Protein AF-0000000086675933 (afdb_homodimer)

Secondary structure (DSSP, 8-state):
-EEEEE-SS-TT-HHHHHHHHHHHHTT-EEEEEEESS--TT-TT---B-EETTEEEEEE---TT-TT-EEEEESB-HHHHHHHHHTTTTSSPPSEEEEEEEES---SGGGGG-HHHHHHHHHHHTT-EEEEEEEE--SS--SS--SHHHHHHHHHHGGGGGGSPTT-EEEEEEE--SSGGG---EEE-BPPSS-SEEEEEEEEETTEEEEEEEE--SPPPTTBHHHHHTTT-EEEEEEE-SEE-TTS----TT---S---/-EEEEE-SS-TT-HHHHHHHHHHHHTT-EEEEEEESS--TT-TT---B-EETTEEEEEE---TT-TT-EEEEESB-HHHHHHHHHTTTTSSPPSEEEEEEEES---SGGGGG-HHHHHHHHHHHTT-EEEEEEEE--SS--SS--SHHHHHHHHHHGGGGGGSPTT-EEEEEEE--SSGGG---EEE-BPPSS-SEEEEEEEEETTEEEEEEEE--SPPPTTBHHHHHTTT-EEEEEEE-SEE-TTS----TT---S---

pLDDT: mean 89.9, std 12.07, range [34.78, 98.88]

Structure (mmCIF, N/CA/C/O backbone):
data_AF-0000000086675933-model_v1
#
loop_
_entity.id
_entity.type
_entity.pdbx_description
1 polymer "5'-nucleotidase"
#
loop_
_atom_site.group_PDB
_atom_site.id
_atom_site.type_symbol
_atom_site.label_atom_id
_atom_site.label_alt_id
_atom_site.label_comp_id
_atom_site.label_asym_id
_atom_site.label_entity_id
_atom_site.label_seq_id
_atom_site.pdbx_PDB_ins_code
_atom_site.Cartn_x
_atom_site.Cartn_y
_atom_site.Cartn_z
_atom_site.occupancy
_atom_site.B_iso_or_equiv
_atom_site.auth_seq_id
_atom_site.auth_comp_id
_atom_site.auth_asym_id
_atom_site.auth_atom_id
_atom_site.pdbx_PDB_model_num
ATOM 1 N N . MET A 1 1 ? -11.445 -25.547 -2.404 1 93.94 1 MET A N 1
ATOM 2 C CA . MET A 1 1 ? -11.625 -24.141 -2.062 1 93.94 1 MET A CA 1
ATOM 3 C C . MET A 1 1 ? -11.914 -23.312 -3.309 1 93.94 1 MET A C 1
ATOM 5 O O . MET A 1 1 ? -11.672 -23.766 -4.43 1 93.94 1 MET A O 1
ATOM 9 N N . HIS A 1 2 ? -12.531 -22.25 -3.123 1 97.19 2 HIS A N 1
ATOM 10 C CA . HIS A 1 2 ? -12.648 -21.266 -4.191 1 97.19 2 HIS A CA 1
ATOM 11 C C . HIS A 1 2 ? -11.461 -20.312 -4.195 1 97.19 2 HIS A C 1
ATOM 13 O O . HIS A 1 2 ? -11.219 -19.609 -3.207 1 97.19 2 HIS A O 1
ATOM 19 N N . VAL A 1 3 ? -10.734 -20.297 -5.281 1 98 3 VAL A N 1
ATOM 20 C CA . VAL A 1 3 ? -9.508 -19.516 -5.383 1 98 3 VAL A CA 1
ATOM 21 C C . VAL A 1 3 ? -9.688 -18.391 -6.395 1 98 3 VAL A C 1
ATOM 23 O O . VAL A 1 3 ? -10.133 -18.609 -7.523 1 98 3 VAL A O 1
ATOM 26 N N . LEU A 1 4 ? -9.461 -17.172 -5.965 1 98.81 4 LEU A N 1
ATOM 27 C CA . LEU A 1 4 ? -9.344 -16.047 -6.891 1 98.81 4 LEU A CA 1
ATOM 28 C C . LEU A 1 4 ? -7.902 -15.867 -7.355 1 98.81 4 LEU A C 1
ATOM 30 O O . LEU A 1 4 ? -6.988 -15.797 -6.535 1 98.81 4 LEU A O 1
ATOM 34 N N . ILE A 1 5 ? -7.719 -15.844 -8.664 1 98.88 5 ILE A N 1
ATOM 35 C CA . ILE A 1 5 ? -6.43 -15.531 -9.266 1 98.88 5 ILE A CA 1
ATOM 36 C C . ILE A 1 5 ? -6.434 -14.094 -9.789 1 98.88 5 ILE A C 1
ATOM 38 O O . ILE A 1 5 ? -7.344 -13.695 -10.523 1 98.88 5 ILE A O 1
ATOM 42 N N . THR A 1 6 ? -5.453 -13.328 -9.367 1 98.88 6 THR A N 1
ATOM 43 C CA . THR A 1 6 ? -5.32 -11.961 -9.844 1 98.88 6 THR A CA 1
ATOM 44 C C . THR A 1 6 ? -3.854 -11.602 -10.07 1 98.88 6 THR A C 1
ATOM 46 O O . THR A 1 6 ? -2.99 -12.484 -10.078 1 98.88 6 THR A O 1
ATOM 49 N N . ASN A 1 7 ? -3.549 -10.383 -10.508 1 98.56 7 ASN A N 1
ATOM 50 C CA . ASN A 1 7 ? -2.201 -9.875 -10.742 1 98.56 7 ASN A CA 1
ATOM 51 C C . ASN A 1 7 ? -2.205 -8.367 -10.977 1 98.56 7 ASN A C 1
ATOM 53 O O . ASN A 1 7 ? -3.25 -7.719 -10.891 1 98.56 7 ASN A O 1
ATOM 57 N N . ASP A 1 8 ? -0.946 -7.844 -11.148 1 97.81 8 ASP A N 1
ATOM 58 C CA . ASP A 1 8 ? -0.907 -6.441 -11.555 1 97.81 8 ASP A CA 1
ATOM 59 C C . ASP A 1 8 ? -0.404 -6.301 -12.984 1 97.81 8 ASP A C 1
ATOM 61 O O . ASP A 1 8 ? -0.373 -5.195 -13.531 1 97.81 8 ASP A O 1
ATOM 65 N N . ASP A 1 9 ? -0.099 -7.445 -13.688 1 96 9 ASP A N 1
ATOM 66 C CA . ASP A 1 9 ? 0.4 -7.406 -15.055 1 96 9 ASP A CA 1
ATOM 67 C C . ASP A 1 9 ? -0.749 -7.309 -16.062 1 96 9 ASP A C 1
ATOM 69 O O . ASP A 1 9 ? -0.533 -6.992 -17.234 1 96 9 ASP A O 1
ATOM 73 N N . GLY A 1 10 ? -1.924 -7.625 -15.602 1 97.62 10 GLY A N 1
ATOM 74 C CA . GLY A 1 10 ? -3.088 -7.535 -16.469 1 97.62 10 GLY A CA 1
ATOM 75 C C . GLY A 1 10 ? -3.656 -8.891 -16.844 1 97.62 10 GLY A C 1
ATOM 76 O O . GLY A 1 10 ? -2.973 -9.906 -16.734 1 97.62 10 GLY A O 1
ATOM 77 N N . ILE A 1 11 ? -4.863 -8.922 -17.359 1 98.25 11 ILE A N 1
ATOM 78 C CA . ILE A 1 11 ? -5.664 -10.117 -17.594 1 98.25 11 ILE A CA 1
ATOM 79 C C . ILE A 1 11 ? -5.004 -10.984 -18.672 1 98.25 11 ILE A C 1
ATOM 81 O O . ILE A 1 11 ? -5.156 -12.203 -18.672 1 98.25 11 ILE A O 1
ATOM 85 N N . ASP A 1 12 ? -4.203 -10.406 -19.516 1 96.44 12 ASP A N 1
ATOM 86 C CA . ASP A 1 12 ? -3.623 -11.148 -20.625 1 96.44 12 ASP A CA 1
ATOM 87 C C . ASP A 1 12 ? -2.234 -11.68 -20.281 1 96.44 12 ASP A C 1
ATOM 89 O O . ASP A 1 12 ? -1.539 -12.227 -21.125 1 96.44 12 ASP A O 1
ATOM 93 N N . SER A 1 13 ? -1.839 -11.516 -19.094 1 95.38 13 SER A N 1
ATOM 94 C CA . SER A 1 13 ? -0.506 -11.938 -18.688 1 95.38 13 SER A CA 1
ATOM 95 C C . SER A 1 13 ? -0.378 -13.453 -18.688 1 95.38 13 SER A C 1
ATOM 97 O O . SER A 1 13 ? -1.19 -14.156 -18.078 1 95.38 13 SER A O 1
ATOM 99 N N . PRO A 1 14 ? 0.673 -13.984 -19.312 1 95.19 14 PRO A N 1
ATOM 100 C CA . PRO A 1 14 ? 0.888 -15.438 -19.281 1 95.19 14 PRO A CA 1
ATOM 101 C C . PRO A 1 14 ? 1.148 -15.977 -17.891 1 95.19 14 PRO A C 1
ATOM 103 O O . PRO A 1 14 ? 0.799 -17.125 -17.578 1 95.19 14 PRO A O 1
ATOM 106 N N . GLY A 1 15 ? 1.781 -15.188 -17.031 1 96.25 15 GLY A N 1
ATOM 107 C CA . GLY A 1 15 ? 2 -15.602 -15.656 1 96.25 15 GLY A CA 1
ATOM 108 C C . GLY A 1 15 ? 0.711 -15.82 -14.883 1 96.25 15 GLY A C 1
ATOM 109 O O . GLY A 1 15 ? 0.619 -16.734 -14.07 1 96.25 15 GLY A O 1
ATOM 110 N N . LEU A 1 16 ? -0.234 -14.969 -15.172 1 97.94 16 LEU A N 1
ATOM 111 C CA . LEU A 1 16 ? -1.551 -15.117 -14.562 1 97.94 16 LEU A CA 1
ATOM 112 C C . LEU A 1 16 ? -2.195 -16.438 -14.969 1 97.94 16 LEU A C 1
ATOM 114 O O . LEU A 1 16 ? -2.725 -17.156 -14.117 1 97.94 16 LEU A O 1
ATOM 118 N N . ALA A 1 17 ? -2.133 -16.719 -16.234 1 97.75 17 ALA A N 1
ATOM 119 C CA . ALA A 1 17 ? -2.705 -17.969 -16.75 1 97.75 17 ALA A CA 1
ATOM 120 C C . ALA A 1 17 ? -2.01 -19.188 -16.141 1 97.75 17 ALA A C 1
ATOM 122 O O . ALA A 1 17 ? -2.666 -20.156 -15.75 1 97.75 17 ALA A O 1
ATOM 123 N N . ALA A 1 18 ? -0.712 -19.109 -16.078 1 97.31 18 ALA A N 1
ATOM 124 C CA . ALA A 1 18 ? 0.055 -20.219 -15.508 1 97.31 18 ALA A CA 1
ATOM 125 C C . ALA A 1 18 ? -0.359 -20.484 -14.062 1 97.31 18 ALA A C 1
ATOM 127 O O . ALA A 1 18 ? -0.52 -21.641 -13.656 1 97.31 18 ALA A O 1
ATOM 128 N N . LEU A 1 19 ? -0.533 -19.453 -13.289 1 98.38 19 LEU A N 1
ATOM 129 C CA . LEU A 1 19 ? -0.927 -19.594 -11.891 1 98.38 19 LEU A CA 1
ATOM 130 C C . LEU A 1 19 ? -2.334 -20.156 -11.773 1 98.38 19 LEU A C 1
ATOM 132 O O . LEU A 1 19 ? -2.6 -21 -10.906 1 98.38 19 LEU A O 1
ATOM 136 N N . ALA A 1 20 ? -3.211 -19.703 -12.617 1 98.75 20 ALA A N 1
ATOM 137 C CA . ALA A 1 20 ? -4.578 -20.219 -12.633 1 98.75 20 ALA A CA 1
ATOM 138 C C . ALA A 1 20 ? -4.605 -21.703 -12.945 1 98.75 20 ALA A C 1
ATOM 140 O O . ALA A 1 20 ? -5.367 -22.453 -12.336 1 98.75 20 ALA A O 1
ATOM 141 N N . ILE A 1 21 ? -3.809 -22.109 -13.883 1 98.38 21 ILE A N 1
ATOM 142 C CA . ILE A 1 21 ? -3.719 -23.516 -14.25 1 98.38 21 ILE A CA 1
ATOM 143 C C . ILE A 1 21 ? -3.258 -24.344 -13.055 1 98.38 21 ILE A C 1
ATOM 145 O O . ILE A 1 21 ? -3.809 -25.422 -12.773 1 98.38 21 ILE A O 1
ATOM 149 N N . VAL A 1 22 ? -2.27 -23.828 -12.32 1 97.81 22 VAL A N 1
ATOM 150 C CA . VAL A 1 22 ? -1.765 -24.516 -11.133 1 97.81 22 VAL A CA 1
ATOM 151 C C . VAL A 1 22 ? -2.906 -24.734 -10.141 1 97.81 22 VAL A C 1
ATOM 153 O O . VAL A 1 22 ? -3.088 -25.844 -9.633 1 97.81 22 VAL A O 1
ATOM 156 N N . ALA A 1 23 ? -3.68 -23.688 -9.867 1 98.06 23 ALA A N 1
ATOM 157 C CA . ALA A 1 23 ? -4.773 -23.766 -8.906 1 98.06 23 ALA A CA 1
ATOM 158 C C . ALA A 1 23 ? -5.852 -24.734 -9.383 1 98.06 23 ALA A C 1
ATOM 160 O O . ALA A 1 23 ? -6.348 -25.562 -8.609 1 98.06 23 ALA A O 1
ATOM 161 N N . ARG A 1 24 ? -6.18 -24.656 -10.648 1 98.19 24 ARG A N 1
ATOM 162 C CA . ARG A 1 24 ? -7.172 -25.547 -11.234 1 98.19 24 ARG A CA 1
ATOM 163 C C . ARG A 1 24 ? -6.723 -27 -11.125 1 98.19 24 ARG A C 1
ATOM 165 O O . ARG A 1 24 ? -7.496 -27.875 -10.703 1 98.19 24 ARG A O 1
ATOM 172 N N . ASP A 1 25 ? -5.516 -27.234 -11.484 1 97.38 25 ASP A N 1
ATOM 173 C CA . ASP A 1 25 ? -4.988 -28.594 -11.508 1 97.38 25 ASP A CA 1
ATOM 174 C C . ASP A 1 25 ? -4.863 -29.172 -10.102 1 97.38 25 ASP A C 1
ATOM 176 O O . ASP A 1 25 ? -4.828 -30.391 -9.922 1 97.38 25 ASP A O 1
ATOM 180 N N . ALA A 1 26 ? -4.738 -28.328 -9.156 1 96.62 26 ALA A N 1
ATOM 181 C CA . ALA A 1 26 ? -4.699 -28.766 -7.762 1 96.62 26 ALA A CA 1
ATOM 182 C C . ALA A 1 26 ? -6.094 -29.109 -7.258 1 96.62 26 ALA A C 1
ATOM 184 O O . ALA A 1 26 ? -6.258 -29.547 -6.113 1 96.62 26 ALA A O 1
ATOM 185 N N . GLY A 1 27 ? -7.133 -28.875 -8.023 1 96.62 27 GLY A N 1
ATOM 186 C CA . GLY A 1 27 ? -8.484 -29.328 -7.703 1 96.62 27 GLY A CA 1
ATOM 187 C C . GLY A 1 27 ? -9.352 -28.219 -7.125 1 96.62 27 GLY A C 1
ATOM 188 O O . GLY A 1 27 ? -10.438 -28.484 -6.613 1 96.62 27 GLY A O 1
ATOM 189 N N . HIS A 1 28 ? -8.93 -26.984 -7.258 1 96.94 28 HIS A N 1
ATOM 190 C CA . HIS A 1 28 ? -9.695 -25.875 -6.703 1 96.94 28 HIS A CA 1
ATOM 191 C C . HIS A 1 28 ? -10.695 -25.328 -7.723 1 96.94 28 HIS A C 1
ATOM 193 O O . HIS A 1 28 ? -10.508 -25.5 -8.93 1 96.94 28 HIS A O 1
ATOM 199 N N . GLU A 1 29 ? -11.797 -24.766 -7.203 1 97.75 29 GLU A N 1
ATOM 200 C CA . GLU A 1 29 ? -12.617 -23.906 -8.039 1 97.75 29 GLU A CA 1
ATOM 201 C C . GLU A 1 29 ? -11.93 -22.562 -8.281 1 97.75 29 GLU A C 1
ATOM 203 O O . GLU A 1 29 ? -11.562 -21.859 -7.328 1 97.75 29 GLU A O 1
ATOM 208 N N . VAL A 1 30 ? -11.805 -22.219 -9.562 1 98.38 30 VAL A N 1
ATOM 209 C CA . VAL A 1 30 ? -10.961 -21.062 -9.859 1 98.38 30 VAL A CA 1
ATOM 210 C C . VAL A 1 30 ? -11.797 -19.969 -10.523 1 98.38 30 VAL A C 1
ATOM 212 O O . VAL A 1 30 ? -12.586 -20.25 -11.43 1 98.38 30 VAL A O 1
ATOM 215 N N . THR A 1 31 ? -11.719 -18.75 -10.047 1 98.69 31 THR A N 1
ATOM 216 C CA . THR A 1 31 ? -12.109 -17.516 -10.719 1 98.69 31 THR A CA 1
ATOM 217 C C . THR A 1 31 ? -10.891 -16.625 -10.969 1 98.69 31 THR A C 1
ATOM 219 O O . THR A 1 31 ? -10.055 -16.438 -10.086 1 98.69 31 THR A O 1
ATOM 222 N N . VAL A 1 32 ? -10.781 -16.203 -12.242 1 98.81 32 VAL A N 1
ATOM 223 C CA . VAL A 1 32 ? -9.727 -15.25 -12.57 1 98.81 32 VAL A CA 1
ATOM 224 C C . VAL A 1 32 ? -10.32 -13.852 -12.719 1 98.81 32 VAL A C 1
ATOM 226 O O . VAL A 1 32 ? -11.367 -13.68 -13.344 1 98.81 32 VAL A O 1
ATOM 229 N N . ALA A 1 33 ? -9.773 -12.875 -12.062 1 98.81 33 ALA A N 1
ATOM 230 C CA . ALA A 1 33 ? -10.109 -11.469 -12.242 1 98.81 33 ALA A CA 1
ATOM 231 C C . ALA A 1 33 ? -8.859 -10.586 -12.156 1 98.81 33 ALA A C 1
ATOM 233 O O . ALA A 1 33 ? -8.148 -10.617 -11.148 1 98.81 33 ALA A O 1
ATOM 234 N N . ALA A 1 34 ? -8.57 -9.859 -13.164 1 98.75 34 ALA A N 1
ATOM 235 C CA . ALA A 1 34 ? -7.348 -9.055 -13.227 1 98.75 34 ALA A CA 1
ATOM 236 C C . ALA A 1 34 ? -7.586 -7.762 -13.992 1 98.75 34 ALA A C 1
ATOM 238 O O . ALA A 1 34 ? -8.586 -7.629 -14.703 1 98.75 34 ALA A O 1
ATOM 239 N N . PRO A 1 35 ? -6.707 -6.828 -13.766 1 98.44 35 PRO A N 1
ATOM 240 C CA . PRO A 1 35 ? -6.867 -5.547 -14.453 1 98.44 35 PRO A CA 1
ATOM 241 C C . PRO A 1 35 ? -6.883 -5.695 -15.977 1 98.44 35 PRO A C 1
ATOM 243 O O . PRO A 1 35 ? -6.211 -6.574 -16.516 1 98.44 35 PRO A O 1
ATOM 246 N N . SER A 1 36 ? -7.539 -4.766 -16.609 1 97.31 36 SER A N 1
ATOM 247 C CA . SER A 1 36 ? -7.625 -4.758 -18.062 1 97.31 36 SER A CA 1
ATOM 248 C C . SER A 1 36 ? -6.32 -4.266 -18.688 1 97.31 36 SER A C 1
ATOM 250 O O . SER A 1 36 ? -6.094 -4.449 -19.891 1 97.31 36 SER A O 1
ATOM 252 N N . ARG A 1 37 ? -5.512 -3.637 -17.828 1 93.69 37 ARG A N 1
ATOM 253 C CA . ARG A 1 37 ? -4.191 -3.156 -18.234 1 93.69 37 ARG A CA 1
ATOM 254 C C . ARG A 1 37 ? -3.166 -3.379 -17.125 1 93.69 37 ARG A C 1
ATOM 256 O O . ARG A 1 37 ? -3.512 -3.824 -16.031 1 93.69 37 ARG A O 1
ATOM 263 N N . GLU A 1 38 ? -1.938 -3.043 -17.484 1 93 38 GLU A N 1
ATOM 264 C CA . GLU A 1 38 ? -0.873 -3.209 -16.5 1 93 38 GLU A CA 1
ATOM 265 C C . GLU A 1 38 ? -0.986 -2.174 -15.383 1 93 38 GLU A C 1
ATOM 267 O O . GLU A 1 38 ? -1.276 -1.004 -15.641 1 93 38 GLU A O 1
ATOM 272 N N . PHE A 1 39 ? -0.786 -2.578 -14.109 1 93.06 39 PHE A N 1
ATOM 273 C CA . PHE A 1 39 ? -0.819 -1.748 -12.914 1 93.06 39 PHE A CA 1
ATOM 274 C C . PHE A 1 39 ? 0.442 -1.946 -12.086 1 93.06 39 PHE A C 1
ATOM 276 O O . PHE A 1 39 ? 0.372 -2.072 -10.859 1 93.06 39 PHE A O 1
ATOM 283 N N . SER A 1 40 ? 1.567 -2.031 -12.734 1 90.19 40 SER A N 1
ATOM 284 C CA . SER A 1 40 ? 2.812 -2.148 -11.984 1 90.19 40 SER A CA 1
ATOM 285 C C . SER A 1 40 ? 2.988 -0.981 -11.016 1 90.19 40 SER A C 1
ATOM 287 O O . SER A 1 40 ? 2.676 0.163 -11.352 1 90.19 40 SER A O 1
ATOM 289 N N . GLY A 1 41 ? 3.488 -1.311 -9.789 1 93 41 GLY A N 1
ATOM 290 C CA . GLY A 1 41 ? 3.732 -0.278 -8.789 1 93 41 GLY A CA 1
ATOM 291 C C . GLY A 1 41 ? 2.461 0.238 -8.141 1 93 41 GLY A C 1
ATOM 292 O O . GLY A 1 41 ? 2.463 1.304 -7.523 1 93 41 GLY A O 1
ATOM 293 N N . ALA A 1 42 ? 1.372 -0.521 -8.227 1 96.44 42 ALA A N 1
ATOM 294 C CA . ALA A 1 42 ? 0.064 -0.045 -7.785 1 96.44 42 ALA A CA 1
ATOM 295 C C . ALA A 1 42 ? -0.087 -0.178 -6.273 1 96.44 42 ALA A C 1
ATOM 297 O O . ALA A 1 42 ? -0.996 0.406 -5.68 1 96.44 42 ALA A O 1
ATOM 298 N N . SER A 1 43 ? 0.819 -0.922 -5.672 1 98 43 SER A N 1
ATOM 299 C CA . SER A 1 43 ? 0.645 -1.202 -4.25 1 98 43 SER A CA 1
ATOM 300 C C . SER A 1 43 ? -0.757 -1.726 -3.957 1 98 43 SER A C 1
ATOM 302 O O . SER A 1 43 ? -1.268 -2.586 -4.676 1 98 43 SER A O 1
ATOM 304 N N . ALA A 1 44 ? -1.321 -1.366 -2.795 1 98.31 44 ALA A N 1
ATOM 305 C CA . ALA A 1 44 ? -2.684 -1.748 -2.432 1 98.31 44 ALA A CA 1
ATOM 306 C C . ALA A 1 44 ? -3.676 -0.647 -2.793 1 98.31 44 ALA A C 1
ATOM 308 O O . ALA A 1 44 ? -4.652 -0.421 -2.07 1 98.31 44 ALA A O 1
ATOM 309 N N . ALA A 1 45 ? -3.451 0.042 -3.883 1 97.75 45 ALA A N 1
ATOM 310 C CA . ALA A 1 45 ? -4.301 1.155 -4.301 1 97.75 45 ALA A CA 1
ATOM 311 C C . ALA A 1 45 ? -5.707 0.672 -4.652 1 97.75 45 ALA A C 1
ATOM 313 O O . ALA A 1 45 ? -5.871 -0.382 -5.27 1 97.75 45 ALA A O 1
ATOM 314 N N . LEU A 1 46 ? -6.688 1.427 -4.195 1 95.19 46 LEU A N 1
ATOM 315 C CA . LEU A 1 46 ? -8.07 1.203 -4.586 1 95.19 46 LEU A CA 1
ATOM 316 C C . LEU A 1 46 ? -8.508 2.211 -5.645 1 95.19 46 LEU A C 1
ATOM 318 O O . LEU A 1 46 ? -9.156 3.211 -5.324 1 95.19 46 LEU A O 1
ATOM 322 N N . THR A 1 47 ? -8.141 1.898 -6.879 1 92.19 47 THR A N 1
ATOM 323 C CA . THR A 1 47 ? -8.469 2.779 -7.992 1 92.19 47 THR A CA 1
ATOM 324 C C . THR A 1 47 ? -9.211 2.014 -9.086 1 92.19 47 THR A C 1
ATOM 326 O O . THR A 1 47 ? -9.031 0.803 -9.234 1 92.19 47 THR A O 1
ATOM 329 N N . ALA A 1 48 ? -10.102 2.703 -9.672 1 91.19 48 ALA A N 1
ATOM 330 C CA . ALA A 1 48 ? -10.852 2.158 -10.805 1 91.19 48 ALA A CA 1
ATOM 331 C C . ALA A 1 48 ? -11.055 3.217 -11.883 1 91.19 48 ALA A C 1
ATOM 333 O O . ALA A 1 48 ? -11.062 4.414 -11.594 1 91.19 48 ALA A O 1
ATOM 334 N N . VAL A 1 49 ? -10.945 2.756 -13.062 1 82.38 49 VAL A N 1
ATOM 335 C CA . VAL A 1 49 ? -11.43 3.6 -14.156 1 82.38 49 VAL A CA 1
ATOM 336 C C . VAL A 1 49 ? -12.953 3.518 -14.234 1 82.38 49 VAL A C 1
ATOM 338 O O . VAL A 1 49 ? -13.508 2.465 -14.555 1 82.38 49 VAL A O 1
ATOM 341 N N . GLU A 1 50 ? -13.492 4.602 -13.914 1 81.44 50 GLU A N 1
ATOM 342 C CA . GLU A 1 50 ? -14.945 4.59 -13.836 1 81.44 50 GLU A CA 1
ATOM 343 C C . GLU A 1 50 ? -15.562 5.484 -14.906 1 81.44 50 GLU A C 1
ATOM 345 O O . GLU A 1 50 ? -14.953 6.469 -15.328 1 81.44 50 GLU A O 1
ATOM 350 N N . SER A 1 51 ? -16.531 5.008 -15.469 1 80.12 51 SER A N 1
ATOM 351 C CA . SER A 1 51 ? -17.453 5.812 -16.25 1 80.12 51 SER A CA 1
ATOM 352 C C . SER A 1 51 ? -18.828 5.898 -15.578 1 80.12 51 SER A C 1
ATOM 354 O O . SER A 1 51 ? -19.547 4.902 -15.484 1 80.12 51 SER A O 1
ATOM 356 N N . ASP A 1 52 ? -19.219 7.098 -15.086 1 82.5 52 ASP A N 1
ATOM 357 C CA . ASP A 1 52 ? -20.469 7.328 -14.352 1 82.5 52 ASP A CA 1
ATOM 358 C C . ASP A 1 52 ? -20.547 6.422 -13.125 1 82.5 52 ASP A C 1
ATOM 360 O O . ASP A 1 52 ? -21.578 5.785 -12.891 1 82.5 52 ASP A O 1
ATOM 364 N N . GLY A 1 53 ? -19.438 6.25 -12.539 1 82.56 53 GLY A N 1
ATOM 365 C CA . GLY A 1 53 ? -19.391 5.477 -11.312 1 82.56 53 GLY A CA 1
ATOM 366 C C . GLY A 1 53 ? -19.391 3.979 -11.547 1 82.56 53 GLY A C 1
ATOM 367 O O . GLY A 1 53 ? -19.422 3.193 -10.602 1 82.56 53 GLY A O 1
ATOM 368 N N . ARG A 1 54 ? -19.375 3.607 -12.82 1 89.44 54 ARG A N 1
ATOM 369 C CA . ARG A 1 54 ? -19.422 2.195 -13.188 1 89.44 54 ARG A CA 1
ATOM 370 C C . ARG A 1 54 ? -18.031 1.689 -13.57 1 89.44 54 ARG A C 1
ATOM 372 O O . ARG A 1 54 ? -17.297 2.367 -14.281 1 89.44 54 ARG A O 1
ATOM 379 N N . ILE A 1 55 ? -17.688 0.587 -12.961 1 93.31 55 ILE A N 1
ATOM 380 C CA . ILE A 1 55 ? -16.422 -0.083 -13.273 1 93.31 55 ILE A CA 1
ATOM 381 C C . ILE A 1 55 ? -16.656 -1.127 -14.367 1 93.31 55 ILE A C 1
ATOM 383 O O . ILE A 1 55 ? -17.5 -2.016 -14.219 1 93.31 55 ILE A O 1
ATOM 387 N N . LEU A 1 56 ? -15.945 -1.04 -15.422 1 95.25 56 LEU A N 1
ATOM 388 C CA . LEU A 1 56 ? -16.094 -1.983 -16.516 1 95.25 56 LEU A CA 1
ATOM 389 C C . LEU A 1 56 ? -15.578 -3.365 -16.125 1 95.25 56 LEU A C 1
ATOM 391 O O . LEU A 1 56 ? -14.477 -3.498 -15.602 1 95.25 56 LEU A O 1
ATOM 395 N N . VAL A 1 57 ? -16.375 -4.355 -16.281 1 95.94 57 VAL A N 1
ATOM 396 C CA . VAL A 1 57 ? -16.062 -5.762 -16.031 1 95.94 57 VAL A CA 1
ATOM 397 C C . VAL A 1 57 ? -16.469 -6.602 -17.25 1 95.94 57 VAL A C 1
ATOM 399 O O . VAL A 1 57 ? -17.656 -6.664 -17.594 1 95.94 57 VAL A O 1
ATOM 402 N N . GLU A 1 58 ? -15.516 -7.273 -17.875 1 96 58 GLU A N 1
ATOM 403 C CA . GLU A 1 58 ? -15.805 -8.031 -19.078 1 96 58 GLU A CA 1
ATOM 404 C C . GLU A 1 58 ? -15.305 -9.469 -18.969 1 96 58 GLU A C 1
ATOM 406 O O . GLU A 1 58 ? -14.219 -9.719 -18.438 1 96 58 GLU A O 1
ATOM 411 N N . PRO A 1 59 ? -16.141 -10.383 -19.453 1 95.62 59 PRO A N 1
ATOM 412 C CA . PRO A 1 59 ? -15.648 -11.758 -19.469 1 95.62 59 PRO A CA 1
ATOM 413 C C . PRO A 1 59 ? -14.5 -11.969 -20.453 1 95.62 59 PRO A C 1
ATOM 415 O O . PRO A 1 59 ? -14.453 -11.305 -21.5 1 95.62 59 PRO A O 1
ATOM 418 N N . ARG A 1 60 ? -13.633 -12.828 -20.047 1 95.94 60 ARG A N 1
ATOM 419 C CA . ARG A 1 60 ? -12.492 -13.195 -20.891 1 95.94 60 ARG A CA 1
ATOM 420 C C . ARG A 1 60 ? -12.289 -14.703 -20.922 1 95.94 60 ARG A C 1
ATOM 422 O O . ARG A 1 60 ? -12.594 -15.398 -19.938 1 95.94 60 ARG A O 1
ATOM 429 N N . THR A 1 61 ? -11.852 -15.203 -22.047 1 96.38 61 THR A N 1
ATOM 430 C CA . THR A 1 61 ? -11.359 -16.578 -22.141 1 96.38 61 THR A CA 1
ATOM 431 C C . THR A 1 61 ? -9.836 -16.594 -22.141 1 96.38 61 THR A C 1
ATOM 433 O O . THR A 1 61 ? -9.203 -15.922 -22.953 1 96.38 61 THR A O 1
ATOM 436 N N . LEU A 1 62 ? -9.305 -17.344 -21.234 1 96.75 62 LEU A N 1
ATOM 437 C CA . LEU A 1 62 ? -7.848 -17.375 -21.109 1 96.75 62 LEU A CA 1
ATOM 438 C C . LEU A 1 62 ? -7.281 -18.672 -21.688 1 96.75 62 LEU A C 1
ATOM 440 O O . LEU A 1 62 ? -7.887 -19.734 -21.547 1 96.75 62 LEU A O 1
ATOM 444 N N . PRO A 1 63 ? -6.094 -18.578 -22.25 1 92.25 63 PRO A N 1
ATOM 445 C CA . PRO A 1 63 ? -5.445 -19.766 -22.797 1 92.25 63 PRO A CA 1
ATOM 446 C C . PRO A 1 63 ? -5.199 -20.844 -21.75 1 92.25 63 PRO A C 1
ATOM 448 O O . PRO A 1 63 ? -4.68 -20.547 -20.672 1 92.25 63 PRO A O 1
ATOM 451 N N . GLY A 1 64 ? -5.582 -22.062 -22.125 1 94.25 64 GLY A N 1
ATOM 452 C CA . GLY A 1 64 ? -5.312 -23.188 -21.25 1 94.25 64 GLY A CA 1
ATOM 453 C C . GLY A 1 64 ? -6.316 -23.328 -20.125 1 94.25 64 GLY A C 1
ATOM 454 O O . GLY A 1 64 ? -6.188 -24.203 -19.266 1 94.25 64 GLY A O 1
ATOM 455 N N . LEU A 1 65 ? -7.309 -22.422 -20.172 1 96.75 65 LEU A N 1
ATOM 456 C CA . LEU A 1 65 ? -8.258 -22.391 -19.062 1 96.75 65 LEU A CA 1
ATOM 457 C C . LEU A 1 65 ? -9.695 -22.406 -19.578 1 96.75 65 LEU A C 1
ATOM 459 O O . LEU A 1 65 ? -10.5 -21.547 -19.219 1 96.75 65 LEU A O 1
ATOM 463 N N . PRO A 1 66 ? -9.906 -23.422 -20.375 1 91.94 66 PRO A N 1
ATOM 464 C CA . PRO A 1 66 ? -11.297 -23.516 -20.828 1 91.94 66 PRO A CA 1
ATOM 465 C C . PRO A 1 66 ? -12.281 -23.719 -19.688 1 91.94 66 PRO A C 1
ATOM 467 O O . PRO A 1 66 ? -12.016 -24.5 -18.766 1 91.94 66 PRO A O 1
ATOM 470 N N . GLY A 1 67 ? -13.375 -23.016 -19.625 1 93.62 67 GLY A N 1
ATOM 471 C CA . GLY A 1 67 ? -14.438 -23.203 -18.641 1 93.62 67 GLY A CA 1
ATOM 472 C C . GLY A 1 67 ? -14.211 -22.438 -17.359 1 93.62 67 GLY A C 1
ATOM 473 O O . GLY A 1 67 ? -15.086 -22.422 -16.484 1 93.62 67 GLY A O 1
ATOM 474 N N . VAL A 1 68 ? -12.992 -21.922 -17.219 1 97.12 68 VAL A N 1
ATOM 475 C CA . VAL A 1 68 ? -12.711 -21.141 -16.016 1 97.12 68 VAL A CA 1
ATOM 476 C C . VAL A 1 68 ? -13.281 -19.734 -16.172 1 97.12 68 VAL A C 1
ATOM 478 O O . VAL A 1 68 ? -13.109 -19.094 -17.203 1 97.12 68 VAL A O 1
ATOM 481 N N . THR A 1 69 ? -14.031 -19.312 -15.156 1 97.62 69 THR A N 1
ATOM 482 C CA . THR A 1 69 ? -14.562 -17.953 -15.156 1 97.62 69 THR A CA 1
ATOM 483 C C . THR A 1 69 ? -13.43 -16.922 -15.047 1 97.62 69 THR A C 1
ATOM 485 O O . THR A 1 69 ? -12.594 -17 -14.148 1 97.62 69 THR A O 1
ATOM 488 N N . ALA A 1 70 ? -13.367 -16.016 -16.031 1 98.25 70 ALA A N 1
ATOM 489 C CA . ALA A 1 70 ? -12.328 -14.992 -16.031 1 98.25 70 ALA A CA 1
ATOM 490 C C . ALA A 1 70 ? -12.906 -13.625 -16.359 1 98.25 70 ALA A C 1
ATOM 492 O O . ALA A 1 70 ? -13.742 -13.5 -17.266 1 98.25 70 ALA A O 1
ATOM 493 N N . TRP A 1 71 ? -12.469 -12.609 -15.578 1 97.94 71 TRP A N 1
ATOM 494 C CA . TRP A 1 71 ? -12.953 -11.242 -15.742 1 97.94 71 TRP A CA 1
ATOM 495 C C . TRP A 1 71 ? -11.797 -10.281 -15.992 1 97.94 71 TRP A C 1
ATOM 497 O O . TRP A 1 71 ? -10.797 -10.305 -15.273 1 97.94 71 TRP A O 1
ATOM 507 N N . SER A 1 72 ? -11.938 -9.492 -17.062 1 98.06 72 SER A N 1
ATOM 508 C CA . SER A 1 72 ? -11.156 -8.273 -17.219 1 98.06 72 SER A CA 1
ATOM 509 C C . SER A 1 72 ? -11.836 -7.094 -16.516 1 98.06 72 SER A C 1
ATOM 511 O O . SER A 1 72 ? -12.992 -6.781 -16.797 1 98.06 72 SER A O 1
ATOM 513 N N . VAL A 1 73 ? -11.164 -6.508 -15.602 1 97.62 73 VAL A N 1
ATOM 514 C CA . VAL A 1 73 ? -11.766 -5.461 -14.789 1 97.62 73 VAL A CA 1
ATOM 515 C C . VAL A 1 73 ? -10.961 -4.172 -14.922 1 97.62 73 VAL A C 1
ATOM 517 O O . VAL A 1 73 ? -9.727 -4.191 -14.812 1 97.62 73 VAL A O 1
ATOM 520 N N . ALA A 1 74 ? -11.586 -3.027 -15.141 1 97.12 74 ALA A N 1
ATOM 521 C CA . ALA A 1 74 ? -10.914 -1.738 -15.266 1 97.12 74 ALA A CA 1
ATOM 522 C C . ALA A 1 74 ? -10.641 -1.12 -13.898 1 97.12 74 ALA A C 1
ATOM 524 O O . ALA A 1 74 ? -11.125 -0.026 -13.602 1 97.12 74 ALA A O 1
ATOM 525 N N . ALA A 1 75 ? -9.82 -1.806 -13.141 1 97 75 ALA A N 1
ATOM 526 C CA . ALA A 1 75 ? -9.492 -1.385 -11.781 1 97 75 ALA A CA 1
ATOM 527 C C . ALA A 1 75 ? -8.133 -1.94 -11.344 1 97 75 ALA A C 1
ATOM 529 O O . ALA A 1 75 ? -7.57 -2.807 -12.016 1 97 75 ALA A O 1
ATOM 530 N N . SER A 1 76 ? -7.594 -1.358 -10.297 1 97.62 76 SER A N 1
ATOM 531 C CA . SER A 1 76 ? -6.359 -1.87 -9.711 1 97.62 76 SER A CA 1
ATOM 532 C C . SER A 1 76 ? -6.562 -3.266 -9.133 1 97.62 76 SER A C 1
ATOM 534 O O . SER A 1 76 ? -7.688 -3.658 -8.82 1 97.62 76 SER A O 1
ATOM 536 N N . PRO A 1 77 ? -5.469 -4.043 -9.008 1 98.38 77 PRO A N 1
ATOM 537 C CA . PRO A 1 77 ? -5.617 -5.41 -8.508 1 98.38 77 PRO A CA 1
ATOM 538 C C . PRO A 1 77 ? -6.211 -5.461 -7.098 1 98.38 77 PRO A C 1
ATOM 540 O O . PRO A 1 77 ? -7.059 -6.309 -6.812 1 98.38 77 PRO A O 1
ATOM 543 N N . ALA A 1 78 ? -5.789 -4.582 -6.227 1 98.12 78 ALA A N 1
ATOM 544 C CA . ALA A 1 78 ? -6.348 -4.559 -4.879 1 98.12 78 ALA A CA 1
ATOM 545 C C . ALA A 1 78 ? -7.848 -4.273 -4.91 1 98.12 78 ALA A C 1
ATOM 547 O O . ALA A 1 78 ? -8.609 -4.859 -4.145 1 98.12 78 ALA A O 1
ATOM 548 N N . PHE A 1 79 ? -8.25 -3.371 -5.75 1 97.12 79 PHE A N 1
ATOM 549 C CA . PHE A 1 79 ? -9.672 -3.068 -5.871 1 97.12 79 PHE A CA 1
ATOM 550 C C . PHE A 1 79 ? -10.445 -4.277 -6.379 1 97.12 79 PHE A C 1
ATOM 552 O O . PHE A 1 79 ? -11.547 -4.562 -5.906 1 97.12 79 PHE A O 1
ATOM 559 N N . ILE A 1 80 ? -9.922 -4.973 -7.309 1 98.06 80 ILE A N 1
ATOM 560 C CA . ILE A 1 80 ? -10.539 -6.18 -7.844 1 98.06 80 ILE A CA 1
ATOM 561 C C . ILE A 1 80 ? -10.719 -7.207 -6.727 1 98.06 80 ILE A C 1
ATOM 563 O O . ILE A 1 80 ? -11.773 -7.848 -6.629 1 98.06 80 ILE A O 1
ATOM 567 N N . VAL A 1 81 ? -9.688 -7.359 -5.906 1 98 81 VAL A N 1
ATOM 568 C CA . VAL A 1 81 ? -9.789 -8.273 -4.77 1 98 81 VAL A CA 1
ATOM 569 C C . VAL A 1 81 ? -10.93 -7.84 -3.855 1 98 81 VAL A C 1
ATOM 571 O O . VAL A 1 81 ? -11.742 -8.672 -3.43 1 98 81 VAL A O 1
ATOM 574 N N . LEU A 1 82 ? -11.016 -6.555 -3.588 1 95.25 82 LEU A N 1
ATOM 575 C CA . LEU A 1 82 ? -12.086 -6.051 -2.738 1 95.25 82 LEU A CA 1
ATOM 576 C C . LEU A 1 82 ? -13.453 -6.383 -3.332 1 95.25 82 LEU A C 1
ATOM 578 O O . LEU A 1 82 ? -14.352 -6.832 -2.619 1 95.25 82 LEU A O 1
ATOM 582 N N . VAL A 1 83 ? -13.602 -6.125 -4.594 1 95.5 83 VAL A N 1
ATOM 583 C CA . VAL A 1 83 ? -14.844 -6.438 -5.289 1 95.5 83 VAL A CA 1
ATOM 584 C C . VAL A 1 83 ? -15.172 -7.918 -5.121 1 95.5 83 VAL A C 1
ATOM 586 O O . VAL A 1 83 ? -16.312 -8.281 -4.812 1 95.5 83 VAL A O 1
ATOM 589 N N . ALA A 1 84 ? -14.203 -8.773 -5.305 1 96.69 84 ALA A N 1
ATOM 590 C CA . ALA A 1 84 ? -14.414 -10.211 -5.199 1 96.69 84 ALA A CA 1
ATOM 591 C C . ALA A 1 84 ? -14.82 -10.609 -3.783 1 96.69 84 ALA A C 1
ATOM 593 O O . ALA A 1 84 ? -15.711 -11.438 -3.598 1 96.69 84 ALA A O 1
ATOM 594 N N . LEU A 1 85 ? -14.195 -10.008 -2.814 1 94.56 85 LEU A N 1
ATOM 595 C CA . LEU A 1 85 ? -14.477 -10.328 -1.419 1 94.56 85 LEU A CA 1
ATOM 596 C C . LEU A 1 85 ? -15.906 -9.938 -1.053 1 94.56 85 LEU A C 1
ATOM 598 O O . LEU A 1 85 ? -16.516 -10.547 -0.168 1 94.56 85 LEU A O 1
ATOM 602 N N . THR A 1 86 ? -16.406 -8.953 -1.739 1 92.31 86 THR A N 1
ATOM 603 C CA . THR A 1 86 ? -17.734 -8.453 -1.403 1 92.31 86 THR A CA 1
ATOM 604 C C . THR A 1 86 ? -18.797 -9.094 -2.297 1 92.31 86 THR A C 1
ATOM 606 O O . THR A 1 86 ? -19.953 -8.656 -2.316 1 92.31 86 THR A O 1
ATOM 609 N N . GLY A 1 87 ? -18.406 -10.016 -3.119 1 92.56 87 GLY A N 1
ATOM 610 C CA . GLY A 1 87 ? -19.359 -10.797 -3.893 1 92.56 87 GLY A CA 1
ATOM 611 C C . GLY A 1 87 ? -19.625 -10.211 -5.266 1 92.56 87 GLY A C 1
ATOM 612 O O . GLY A 1 87 ? -20.594 -10.609 -5.934 1 92.56 87 GLY A O 1
ATOM 613 N N . GLY A 1 88 ? -18.844 -9.273 -5.641 1 93.12 88 GLY A N 1
ATOM 614 C CA . GLY A 1 88 ? -19.078 -8.594 -6.906 1 93.12 88 GLY A CA 1
ATOM 615 C C . GLY A 1 88 ? -18.703 -9.438 -8.109 1 93.12 88 GLY A C 1
ATOM 616 O O . GLY A 1 88 ? -19.109 -9.133 -9.234 1 93.12 88 GLY A O 1
ATOM 617 N N . LEU A 1 89 ? -17.906 -10.469 -7.898 1 94.62 89 LEU A N 1
ATOM 618 C CA . LEU A 1 89 ? -17.469 -11.336 -8.992 1 94.62 89 LEU A CA 1
ATOM 619 C C . LEU A 1 89 ? -17.906 -12.773 -8.758 1 94.62 89 LEU A C 1
ATOM 621 O O . LEU A 1 89 ? -17.234 -13.711 -9.203 1 94.62 89 LEU A O 1
ATOM 625 N N . GLY A 1 90 ? -18.984 -12.961 -8.023 1 91.75 90 GLY A N 1
ATOM 626 C CA . GLY A 1 90 ? -19.453 -14.281 -7.609 1 91.75 90 GLY A CA 1
ATOM 627 C C . GLY A 1 90 ? -19.203 -14.555 -6.137 1 91.75 90 GLY A C 1
ATOM 628 O O . GLY A 1 90 ? -19.125 -13.625 -5.328 1 91.75 90 GLY A O 1
ATOM 629 N N . SER A 1 91 ? -19.188 -15.82 -5.828 1 94.06 91 SER A N 1
ATOM 630 C CA . SER A 1 91 ? -18.938 -16.203 -4.438 1 94.06 91 SER A CA 1
ATOM 631 C C . SER A 1 91 ? -17.578 -15.719 -3.967 1 94.06 91 SER A C 1
ATOM 633 O O . SER A 1 91 ? -16.578 -15.828 -4.699 1 94.06 91 SER A O 1
ATOM 635 N N . PRO A 1 92 ? -17.547 -15.164 -2.764 1 95.62 92 PRO A N 1
ATOM 636 C CA . PRO A 1 92 ? -16.25 -14.719 -2.246 1 95.62 92 PRO A CA 1
ATOM 637 C C . PRO A 1 92 ? -15.211 -15.836 -2.193 1 95.62 92 PRO A C 1
ATOM 639 O O . PRO A 1 92 ? -15.555 -16.984 -1.897 1 95.62 92 PRO A O 1
ATOM 642 N N . PRO A 1 93 ? -14 -15.547 -2.465 1 97 93 PRO A N 1
ATOM 643 C CA . PRO A 1 93 ? -12.945 -16.562 -2.453 1 97 93 PRO A CA 1
ATOM 644 C C . PRO A 1 93 ? -12.508 -16.938 -1.04 1 97 93 PRO A C 1
ATOM 646 O O . PRO A 1 93 ? -12.68 -16.156 -0.105 1 97 93 PRO A O 1
ATOM 649 N N . ASP A 1 94 ? -11.922 -18.172 -0.949 1 94.5 94 ASP A N 1
ATOM 650 C CA . ASP A 1 94 ? -11.273 -18.656 0.266 1 94.5 94 ASP A CA 1
ATOM 651 C C . ASP A 1 94 ? -9.781 -18.328 0.26 1 94.5 94 ASP A C 1
ATOM 653 O O . ASP A 1 94 ? -9.164 -18.219 1.319 1 94.5 94 ASP A O 1
ATOM 657 N N . LEU A 1 95 ? -9.305 -18.266 -0.907 1 96.62 95 LEU A N 1
ATOM 658 C CA . LEU A 1 95 ? -7.879 -18.078 -1.16 1 96.62 95 LEU A CA 1
ATOM 659 C C . LEU A 1 95 ? -7.648 -17.141 -2.336 1 96.62 95 LEU A C 1
ATOM 661 O O . LEU A 1 95 ? -8.344 -17.219 -3.352 1 96.62 95 LEU A O 1
ATOM 665 N N . VAL A 1 96 ? -6.781 -16.219 -2.139 1 98.38 96 VAL A N 1
ATOM 666 C CA . VAL A 1 96 ? -6.402 -15.328 -3.23 1 98.38 96 VAL A CA 1
ATOM 667 C C . VAL A 1 96 ? -4.938 -15.547 -3.596 1 98.38 96 VAL A C 1
ATOM 669 O O . VAL A 1 96 ? -4.062 -15.516 -2.727 1 98.38 96 VAL A O 1
ATOM 672 N N . LEU A 1 97 ? -4.66 -15.852 -4.824 1 98.81 97 LEU A N 1
ATOM 673 C CA . LEU A 1 97 ? -3.312 -15.953 -5.375 1 98.81 97 LEU A CA 1
ATOM 674 C C . LEU A 1 97 ? -3.049 -14.828 -6.371 1 98.81 97 LEU A C 1
ATOM 676 O O . LEU A 1 97 ? -3.785 -14.672 -7.352 1 98.81 97 LEU A O 1
ATOM 680 N N . SER A 1 98 ? -2.057 -14.047 -6.121 1 98.88 98 SER A N 1
ATOM 681 C CA . SER A 1 98 ? -1.683 -12.938 -6.988 1 98.88 98 SER A CA 1
ATOM 682 C C . SER A 1 98 ? -0.389 -13.234 -7.738 1 98.88 98 SER A C 1
ATOM 684 O O . SER A 1 98 ? 0.634 -13.547 -7.125 1 98.88 98 SER A O 1
ATOM 686 N N . GLY A 1 99 ? -0.334 -13.148 -9.008 1 98.12 99 GLY A N 1
ATOM 687 C CA . GLY A 1 99 ? 0.838 -13.43 -9.82 1 98.12 99 GLY A CA 1
ATOM 688 C C . GLY A 1 99 ? 0.549 -14.359 -10.984 1 98.12 99 GLY A C 1
ATOM 689 O O . GLY A 1 99 ? -0.58 -14.414 -11.477 1 98.12 99 GLY A O 1
ATOM 690 N N . ILE A 1 100 ? 1.471 -14.945 -11.594 1 97.62 100 ILE A N 1
ATOM 691 C CA . ILE A 1 100 ? 2.9 -14.828 -11.328 1 97.62 100 ILE A CA 1
ATOM 692 C C . ILE A 1 100 ? 3.439 -13.547 -11.961 1 97.62 100 ILE A C 1
ATOM 694 O O . ILE A 1 100 ? 3.352 -13.367 -13.18 1 97.62 100 ILE A O 1
ATOM 698 N N . ASN A 1 101 ? 3.977 -12.727 -11.188 1 96.38 101 ASN A N 1
ATOM 699 C CA . ASN A 1 101 ? 4.465 -11.414 -11.609 1 96.38 101 ASN A CA 1
ATOM 700 C C . ASN A 1 101 ? 5.82 -11.523 -12.305 1 96.38 101 ASN A C 1
ATOM 702 O O . ASN A 1 101 ? 6.703 -12.25 -11.844 1 96.38 101 ASN A O 1
ATOM 706 N N . ILE A 1 102 ? 5.895 -10.75 -13.43 1 92.12 102 ILE A N 1
ATOM 707 C CA . ILE A 1 102 ? 7.215 -10.586 -14.023 1 92.12 102 ILE A CA 1
ATOM 708 C C . ILE A 1 102 ? 8.023 -9.57 -13.227 1 92.12 102 ILE A C 1
ATOM 710 O O . ILE A 1 102 ? 7.613 -8.422 -13.078 1 92.12 102 ILE A O 1
ATOM 714 N N . GLY A 1 103 ? 9.203 -10.023 -12.742 1 90.94 103 GLY A N 1
ATOM 715 C CA . GLY A 1 103 ? 10.016 -9.211 -11.852 1 90.94 103 GLY A CA 1
ATOM 716 C C . GLY A 1 103 ? 9.82 -9.555 -10.383 1 90.94 103 GLY A C 1
ATOM 717 O O . GLY A 1 103 ? 8.68 -9.648 -9.914 1 90.94 103 GLY A O 1
ATOM 718 N N . ALA A 1 104 ? 10.836 -9.727 -9.727 1 92.56 104 ALA A N 1
ATOM 719 C CA . ALA A 1 104 ? 10.781 -10.117 -8.32 1 92.56 104 ALA A CA 1
ATOM 720 C C . ALA A 1 104 ? 10.148 -9.023 -7.469 1 92.56 104 ALA A C 1
ATOM 722 O O . ALA A 1 104 ? 10.312 -7.836 -7.75 1 92.56 104 ALA A O 1
ATOM 723 N N . ASN A 1 105 ? 9.359 -9.414 -6.559 1 93.81 105 ASN A N 1
ATOM 724 C CA . ASN A 1 105 ? 8.914 -8.555 -5.469 1 93.81 105 ASN A CA 1
ATOM 725 C C . ASN A 1 105 ? 9.672 -8.836 -4.18 1 93.81 105 ASN A C 1
ATOM 727 O O . ASN A 1 105 ? 9.141 -9.484 -3.271 1 93.81 105 ASN A O 1
ATOM 731 N N . ALA A 1 106 ? 10.859 -8.305 -4.176 1 92.88 106 ALA A N 1
ATOM 732 C CA . ALA A 1 106 ? 11.789 -8.57 -3.082 1 92.88 106 ALA A CA 1
ATOM 733 C C . ALA A 1 106 ? 12.125 -7.293 -2.318 1 92.88 106 ALA A C 1
ATOM 735 O O . ALA A 1 106 ? 11.969 -6.188 -2.846 1 92.88 106 ALA A O 1
ATOM 736 N N . GLY A 1 107 ? 12.523 -7.543 -1.056 1 92.88 107 GLY A N 1
ATOM 737 C CA . GLY A 1 107 ? 12.914 -6.43 -0.202 1 92.88 107 GLY A CA 1
ATOM 738 C C . GLY A 1 107 ? 11.727 -5.641 0.32 1 92.88 107 GLY A C 1
ATOM 739 O O . GLY A 1 107 ? 10.578 -6.027 0.108 1 92.88 107 GLY A O 1
ATOM 740 N N . ARG A 1 108 ? 12.055 -4.59 1.005 1 91.75 108 ARG A N 1
ATOM 741 C CA . ARG A 1 108 ? 11.031 -3.764 1.629 1 91.75 108 ARG A CA 1
ATOM 742 C C . ARG A 1 108 ? 10.211 -3.023 0.578 1 91.75 108 ARG A C 1
ATOM 744 O O . ARG A 1 108 ? 9.125 -2.52 0.872 1 91.75 108 ARG A O 1
ATOM 751 N N . ALA A 1 109 ? 10.641 -3.084 -0.643 1 90.31 109 ALA A N 1
ATOM 752 C CA . ALA A 1 109 ? 9.93 -2.451 -1.75 1 90.31 109 ALA A CA 1
ATOM 753 C C . ALA A 1 109 ? 8.617 -3.176 -2.045 1 90.31 109 ALA A C 1
ATOM 755 O O . ALA A 1 109 ? 7.773 -2.666 -2.785 1 90.31 109 ALA A O 1
ATOM 756 N N . VAL A 1 110 ? 8.359 -4.289 -1.359 1 95 110 VAL A N 1
ATOM 757 C CA . VAL A 1 110 ? 7.117 -5.027 -1.537 1 95 110 VAL A CA 1
ATOM 758 C C . VAL A 1 110 ? 5.926 -4.133 -1.191 1 95 110 VAL A C 1
ATOM 760 O O . VAL A 1 110 ? 4.816 -4.348 -1.683 1 95 110 VAL A O 1
ATOM 763 N N . THR A 1 111 ? 6.152 -3.125 -0.354 1 95.06 111 THR A N 1
ATOM 764 C CA . THR A 1 111 ? 5.125 -2.166 0.036 1 95.06 111 THR A CA 1
ATOM 765 C C . THR A 1 111 ? 4.543 -1.465 -1.189 1 95.06 111 THR A C 1
ATOM 767 O O . THR A 1 111 ? 3.383 -1.057 -1.186 1 95.06 111 THR A O 1
ATOM 770 N N . HIS A 1 112 ? 5.289 -1.399 -2.227 1 96 112 HIS A N 1
ATOM 771 C CA . HIS A 1 112 ? 4.883 -0.64 -3.404 1 96 112 HIS A CA 1
ATOM 772 C C . HIS A 1 112 ? 4.371 -1.562 -4.508 1 96 112 HIS A C 1
ATOM 774 O O . HIS A 1 112 ? 3.912 -1.093 -5.551 1 96 112 HIS A O 1
ATOM 780 N N . SER A 1 113 ? 4.414 -2.824 -4.367 1 96.38 113 SER A N 1
ATOM 781 C CA . SER A 1 113 ? 4.117 -3.816 -5.395 1 96.38 113 SER A CA 1
ATOM 782 C C . SER A 1 113 ? 2.613 -4.039 -5.527 1 96.38 113 SER A C 1
ATOM 784 O O . SER A 1 113 ? 1.936 -4.34 -4.539 1 96.38 113 SER A O 1
ATOM 786 N N . GLY A 1 114 ? 2.145 -3.949 -6.742 1 97.94 114 GLY A N 1
ATOM 787 C CA . GLY A 1 114 ? 0.746 -4.254 -7 1 97.94 114 GLY A CA 1
ATOM 788 C C . GLY A 1 114 ? 0.406 -5.719 -6.781 1 97.94 114 GLY A C 1
ATOM 789 O O . GLY A 1 114 ? -0.674 -6.043 -6.285 1 97.94 114 GLY A O 1
ATOM 790 N N . THR A 1 115 ? 1.294 -6.652 -7.152 1 98.44 115 THR A N 1
ATOM 791 C CA . THR A 1 115 ? 1.124 -8.086 -6.922 1 98.44 115 THR A CA 1
ATOM 792 C C . THR A 1 115 ? 0.968 -8.375 -5.43 1 98.44 115 THR A C 1
ATOM 794 O O . THR A 1 115 ? 0.014 -9.039 -5.02 1 98.44 115 THR A O 1
ATOM 797 N N . VAL A 1 116 ? 1.83 -7.832 -4.664 1 98.5 116 VAL A N 1
ATOM 798 C CA . VAL A 1 116 ? 1.817 -8.047 -3.221 1 98.5 116 VAL A CA 1
ATOM 799 C C . VAL A 1 116 ? 0.647 -7.289 -2.598 1 98.5 116 VAL A C 1
ATOM 801 O O . VAL A 1 116 ? -0.008 -7.789 -1.682 1 98.5 116 VAL A O 1
ATOM 804 N N . GLY A 1 117 ? 0.404 -6.086 -3.123 1 98.56 117 GLY A N 1
ATOM 805 C CA . GLY A 1 117 ? -0.705 -5.293 -2.619 1 98.56 117 GLY A CA 1
ATOM 806 C C . GLY A 1 117 ? -2.045 -5.996 -2.736 1 98.56 117 GLY A C 1
ATOM 807 O O . GLY A 1 117 ? -2.891 -5.883 -1.847 1 98.56 117 GLY A O 1
ATOM 808 N N . ALA A 1 118 ? -2.262 -6.707 -3.822 1 98.69 118 ALA A N 1
ATOM 809 C CA . ALA A 1 118 ? -3.488 -7.48 -3.992 1 98.69 118 ALA A CA 1
ATOM 810 C C . ALA A 1 118 ? -3.611 -8.555 -2.918 1 98.69 118 ALA A C 1
ATOM 812 O O . ALA A 1 118 ? -4.668 -8.711 -2.305 1 98.69 118 ALA A O 1
ATOM 813 N N . ALA A 1 119 ? -2.541 -9.242 -2.682 1 98.62 119 ALA A N 1
ATOM 814 C CA . ALA A 1 119 ? -2.537 -10.305 -1.679 1 98.62 119 ALA A CA 1
ATOM 815 C C . ALA A 1 119 ? -2.742 -9.734 -0.278 1 98.62 119 ALA A C 1
ATOM 817 O O . ALA A 1 119 ? -3.469 -10.312 0.534 1 98.62 119 ALA A O 1
ATOM 818 N N . LEU A 1 120 ? -2.115 -8.625 -0.007 1 98.06 120 LEU A N 1
ATOM 819 C CA . LEU A 1 120 ? -2.281 -7.996 1.298 1 98.06 120 LEU A CA 1
ATOM 820 C C . LEU A 1 120 ? -3.725 -7.551 1.508 1 98.06 120 LEU A C 1
ATOM 822 O O . LEU A 1 120 ? -4.25 -7.641 2.619 1 98.06 120 LEU A O 1
ATOM 826 N N . THR A 1 121 ? -4.332 -7.047 0.472 1 97 121 THR A N 1
ATOM 827 C CA . THR A 1 121 ? -5.734 -6.664 0.555 1 97 1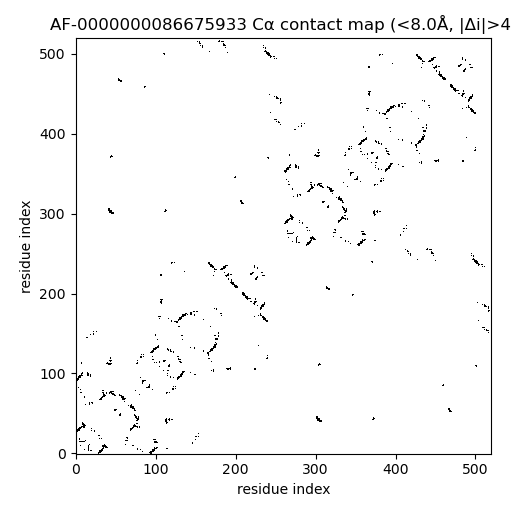21 THR A CA 1
ATOM 828 C C . THR A 1 121 ? -6.609 -7.871 0.881 1 97 121 THR A C 1
ATOM 830 O O . THR A 1 121 ? -7.523 -7.777 1.703 1 97 121 THR A O 1
ATOM 833 N N . ALA A 1 122 ? -6.305 -8.969 0.282 1 96.88 122 ALA A N 1
ATOM 834 C CA . ALA A 1 122 ? -7.027 -10.203 0.576 1 96.88 122 ALA A CA 1
ATOM 835 C C . ALA A 1 122 ? -6.863 -10.602 2.039 1 96.88 122 ALA A C 1
ATOM 837 O O . ALA A 1 122 ? -7.836 -10.969 2.703 1 96.88 122 ALA A O 1
ATOM 838 N N . ALA A 1 123 ? -5.664 -10.508 2.502 1 95 123 ALA A N 1
ATOM 839 C CA . ALA A 1 123 ? -5.379 -10.859 3.891 1 95 123 ALA A CA 1
ATOM 840 C C . ALA A 1 123 ? -6.16 -9.969 4.852 1 95 123 ALA A C 1
ATOM 842 O O . ALA A 1 123 ? -6.699 -10.445 5.855 1 95 123 ALA A O 1
ATOM 843 N N . LEU A 1 124 ? -6.238 -8.742 4.551 1 93.38 124 LEU A N 1
ATOM 844 C CA . LEU A 1 124 ? -6.992 -7.801 5.375 1 93.38 124 LEU A CA 1
ATOM 845 C C . LEU A 1 124 ? -8.469 -8.188 5.418 1 93.38 124 LEU A C 1
ATOM 847 O O . LEU A 1 124 ? -9.141 -7.957 6.426 1 93.38 124 LEU A O 1
ATOM 851 N N . GLY A 1 125 ? -8.898 -8.734 4.355 1 91.31 125 GLY A N 1
ATOM 852 C CA . GLY A 1 125 ? -10.289 -9.156 4.273 1 91.31 125 GLY A CA 1
ATOM 853 C C . GLY A 1 125 ? -10.539 -10.516 4.891 1 91.31 125 GLY A C 1
ATOM 854 O O . GLY A 1 125 ? -11.656 -11.031 4.844 1 91.31 125 GLY A O 1
ATOM 855 N N . GLY A 1 126 ? -9.516 -11.133 5.363 1 89.38 126 GLY A N 1
ATOM 856 C CA . GLY A 1 126 ? -9.688 -12.383 6.082 1 89.38 126 GLY A CA 1
ATOM 857 C C . GLY A 1 126 ? -9.422 -13.609 5.227 1 89.38 126 GLY A C 1
ATOM 858 O O . GLY A 1 126 ? -9.648 -14.742 5.66 1 89.38 126 GLY A O 1
ATOM 859 N N . CYS A 1 127 ? -8.906 -13.414 4.047 1 92.38 127 CYS A N 1
ATOM 860 C CA . CYS A 1 127 ? -8.602 -14.523 3.156 1 92.38 127 CYS A CA 1
ATOM 861 C C . CYS A 1 127 ? -7.148 -14.961 3.305 1 92.38 127 CYS A C 1
ATOM 863 O O . CYS A 1 127 ? -6.289 -14.148 3.662 1 92.38 127 CYS A O 1
ATOM 865 N N . ARG A 1 128 ? -6.969 -16.266 3.082 1 94.31 128 ARG A N 1
ATOM 866 C CA . ARG A 1 128 ? -5.594 -16.672 2.814 1 94.31 128 ARG A CA 1
ATOM 867 C C . ARG A 1 128 ? -5.098 -16.094 1.492 1 94.31 128 ARG A C 1
ATOM 869 O O . ARG A 1 128 ? -5.879 -15.93 0.551 1 94.31 128 ARG A O 1
ATOM 876 N N . ALA A 1 129 ? -3.84 -15.797 1.485 1 97.5 129 ALA A N 1
ATOM 877 C CA . ALA A 1 129 ? -3.352 -15.16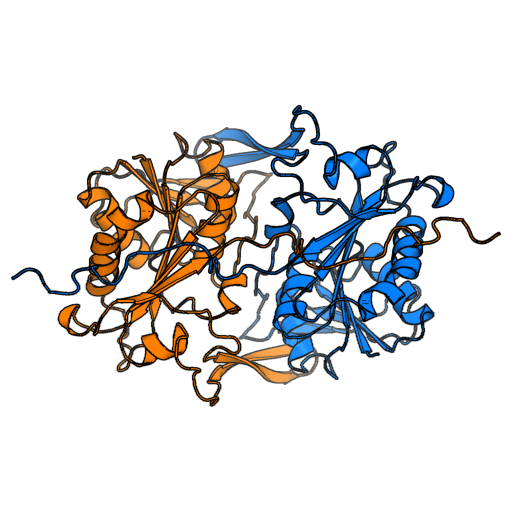4 0.264 1 97.5 129 ALA A CA 1
ATOM 878 C C . ALA A 1 129 ? -1.865 -15.438 0.057 1 97.5 129 ALA A C 1
ATOM 880 O O . ALA A 1 129 ? -1.13 -15.672 1.02 1 97.5 129 ALA A O 1
ATOM 881 N N . ALA A 1 130 ? -1.452 -15.414 -1.157 1 98.06 130 ALA A N 1
ATOM 882 C CA . ALA A 1 130 ? -0.045 -15.5 -1.539 1 98.06 130 ALA A CA 1
ATOM 883 C C . ALA A 1 130 ? 0.237 -14.672 -2.791 1 98.06 130 ALA A C 1
ATOM 885 O O . ALA A 1 130 ? -0.663 -14.438 -3.602 1 98.06 130 ALA A O 1
ATOM 886 N N . ALA A 1 131 ? 1.414 -14.195 -2.889 1 98.75 131 ALA A N 1
ATOM 887 C CA . ALA A 1 131 ? 1.929 -13.5 -4.07 1 98.75 131 ALA A CA 1
ATOM 888 C C . ALA A 1 131 ? 3.1 -14.266 -4.684 1 98.75 131 ALA A C 1
ATOM 890 O O . ALA A 1 131 ? 4.027 -14.664 -3.977 1 98.75 131 ALA A O 1
ATOM 891 N N . PHE A 1 132 ? 3.057 -14.484 -5.945 1 98.25 132 PHE A N 1
ATOM 892 C CA . PHE A 1 132 ? 4.098 -15.203 -6.66 1 98.25 132 PHE A CA 1
ATOM 893 C C . PHE A 1 132 ? 4.758 -14.312 -7.703 1 98.25 132 PHE A C 1
ATOM 895 O O . PHE A 1 132 ? 4.074 -13.609 -8.453 1 98.25 132 PHE A O 1
ATOM 902 N N . SER A 1 133 ? 6.066 -14.344 -7.758 1 96.88 133 SER A N 1
ATOM 903 C CA . SER A 1 133 ? 6.832 -13.578 -8.734 1 96.88 133 SER A CA 1
ATOM 904 C C . SER A 1 133 ? 8.008 -14.383 -9.273 1 96.88 133 SER A C 1
ATOM 906 O O . SER A 1 133 ? 8.469 -15.328 -8.625 1 96.88 133 SER A O 1
ATOM 908 N N . VAL A 1 134 ? 8.375 -14.047 -10.461 1 95.12 134 VAL A N 1
ATOM 909 C CA . VAL A 1 134 ? 9.586 -14.609 -11.047 1 95.12 134 VAL A CA 1
ATOM 910 C C . VAL A 1 134 ? 10.531 -13.477 -11.461 1 95.12 134 VAL A C 1
ATOM 912 O O . VAL A 1 134 ? 10.086 -12.461 -12.008 1 95.12 134 VAL A O 1
ATOM 915 N N . GLY A 1 135 ? 11.742 -13.609 -11.016 1 87.38 135 GLY A N 1
ATOM 916 C CA . GLY A 1 135 ? 12.719 -12.602 -11.383 1 87.38 135 GLY A CA 1
ATOM 917 C C . GLY A 1 135 ? 14.156 -13.062 -11.195 1 87.38 135 GLY A C 1
ATOM 918 O O . GLY A 1 135 ? 14.398 -14.203 -10.797 1 87.38 135 GLY A O 1
ATOM 919 N N . HIS A 1 136 ? 15.125 -12.086 -11.578 1 65.06 136 HIS A N 1
ATOM 920 C CA . HIS A 1 136 ? 16.578 -12.227 -11.438 1 65.06 136 HIS A CA 1
ATOM 921 C C . HIS A 1 136 ? 17.094 -13.398 -12.258 1 65.06 136 HIS A C 1
ATOM 923 O O . HIS A 1 136 ? 17.469 -14.438 -11.703 1 65.06 136 HIS A O 1
ATOM 929 N N . SER A 1 137 ? 16.953 -13.102 -13.617 1 61.31 137 SER A N 1
ATOM 930 C CA . SER A 1 137 ? 17.422 -14.148 -14.508 1 61.31 137 SER A CA 1
ATOM 931 C C . SER A 1 137 ? 18.938 -14.055 -14.711 1 61.31 137 SER A C 1
ATOM 933 O O . SER A 1 137 ? 19.5 -12.953 -14.758 1 61.31 137 SER A O 1
ATOM 935 N N . ILE A 1 138 ? 19.703 -15.047 -14.375 1 48.94 138 ILE A N 1
ATOM 936 C CA . ILE A 1 138 ? 21.078 -15.141 -14.812 1 48.94 138 ILE A CA 1
ATOM 937 C C . ILE A 1 138 ? 21.172 -14.914 -16.328 1 48.94 138 ILE A C 1
ATOM 939 O O . ILE A 1 138 ? 22.172 -14.43 -16.828 1 48.94 138 ILE A O 1
ATOM 943 N N . ARG A 1 139 ? 20.312 -15.336 -17.156 1 50.31 139 ARG A N 1
ATOM 944 C CA . ARG A 1 139 ? 20.234 -15.133 -18.594 1 50.31 139 ARG A CA 1
ATOM 945 C C . ARG A 1 139 ? 18.828 -14.68 -19 1 50.31 139 ARG A C 1
ATOM 947 O O . ARG A 1 139 ? 17.953 -15.5 -19.234 1 50.31 139 ARG A O 1
ATOM 954 N N . PRO A 1 140 ? 18.547 -13.32 -18.828 1 52.06 140 PRO A N 1
ATOM 955 C CA . PRO A 1 140 ? 17.156 -12.891 -19 1 52.06 140 PRO A CA 1
ATOM 956 C C . PRO A 1 140 ? 16.578 -13.266 -20.359 1 52.06 140 PRO A C 1
ATOM 958 O O . PRO A 1 140 ? 17.109 -12.844 -21.391 1 52.06 140 PRO A O 1
ATOM 961 N N . PRO A 1 141 ? 15.906 -14.414 -20.484 1 52.81 141 PRO A N 1
ATOM 962 C CA . PRO A 1 141 ? 15.164 -14.594 -21.719 1 52.81 141 PRO A CA 1
ATOM 963 C C . PRO A 1 141 ? 14.094 -13.531 -21.938 1 52.81 141 PRO A C 1
ATOM 965 O O . PRO A 1 141 ? 13.75 -12.797 -21 1 52.81 141 PRO A O 1
ATOM 968 N N . GLN A 1 142 ? 13.688 -13.211 -23.266 1 52.22 142 GLN A N 1
ATOM 969 C CA . GLN A 1 142 ? 12.609 -12.297 -23.625 1 52.22 142 GLN A CA 1
ATOM 970 C C . GLN A 1 142 ? 11.359 -12.57 -22.797 1 52.22 142 GLN A C 1
ATOM 972 O O . GLN A 1 142 ? 10.664 -11.641 -22.391 1 52.22 142 GLN A O 1
ATOM 977 N N . GLN A 1 143 ? 10.984 -13.859 -22.734 1 62.69 143 GLN A N 1
ATOM 978 C CA . GLN A 1 143 ? 9.859 -14.25 -21.906 1 62.69 143 GLN A CA 1
ATOM 979 C C . GLN A 1 143 ? 10.258 -15.336 -20.906 1 62.69 143 GLN A C 1
ATOM 981 O O . GLN A 1 143 ? 10.977 -16.266 -21.25 1 62.69 143 GLN A O 1
ATOM 986 N N . PRO A 1 144 ? 10.016 -15.078 -19.609 1 65.12 144 PRO A N 1
ATOM 987 C CA . PRO A 1 144 ? 10.328 -16.094 -18.609 1 65.12 144 PRO A CA 1
ATOM 988 C C . PRO A 1 144 ? 9.688 -17.453 -18.922 1 65.12 144 PRO A C 1
ATOM 990 O O . PRO A 1 144 ? 8.695 -17.5 -19.656 1 65.12 144 PRO A O 1
ATOM 993 N N . SER A 1 145 ? 10.445 -18.438 -18.672 1 78.88 145 SER A N 1
ATOM 994 C CA . SER A 1 145 ? 9.758 -19.719 -18.578 1 78.88 145 SER A CA 1
ATOM 995 C C . SER A 1 145 ? 8.766 -19.734 -17.422 1 78.88 145 SER A C 1
ATOM 997 O O . SER A 1 145 ? 9.141 -19.5 -16.266 1 78.88 145 SER A O 1
ATOM 999 N N . TRP A 1 146 ? 7.449 -19.859 -17.75 1 90.62 146 TRP A N 1
ATOM 1000 C CA . TRP A 1 146 ? 6.414 -19.828 -16.734 1 90.62 146 TRP A CA 1
ATOM 1001 C C . TRP A 1 146 ? 6.293 -21.188 -16.047 1 90.62 146 TRP A C 1
ATOM 1003 O O . TRP A 1 146 ? 5.68 -21.312 -14.984 1 90.62 146 TRP A O 1
ATOM 1013 N N . GLU A 1 147 ? 7.02 -22.156 -16.578 1 91.75 147 GLU A N 1
ATOM 1014 C CA . GLU A 1 147 ? 6.926 -23.516 -16.047 1 91.75 147 GLU A CA 1
ATOM 1015 C C . GLU A 1 147 ? 7.59 -23.609 -14.68 1 91.75 147 GLU A C 1
ATOM 1017 O O . GLU A 1 147 ? 7.039 -24.219 -13.758 1 91.75 147 GLU A O 1
ATOM 1022 N N . THR A 1 148 ? 8.719 -22.984 -14.57 1 92.81 148 THR A N 1
ATOM 1023 C CA . THR A 1 148 ? 9.484 -23.094 -13.336 1 92.81 148 THR A CA 1
ATOM 1024 C C . THR A 1 148 ? 8.734 -22.453 -12.172 1 92.81 148 THR A C 1
ATOM 1026 O O . THR A 1 148 ? 8.453 -23.109 -11.172 1 92.81 148 THR A O 1
ATOM 1029 N N . PRO A 1 149 ? 8.312 -21.219 -12.305 1 95.12 149 PRO A N 1
ATOM 1030 C CA . PRO A 1 149 ? 7.574 -20.625 -11.188 1 95.12 149 PRO A CA 1
ATOM 1031 C C . PRO A 1 149 ? 6.215 -21.297 -10.969 1 95.12 149 PRO A C 1
ATOM 1033 O O . PRO A 1 149 ? 5.73 -21.359 -9.836 1 95.12 149 PRO A O 1
ATOM 1036 N N . ALA A 1 150 ? 5.59 -21.797 -12 1 95.94 150 ALA A N 1
ATOM 1037 C CA . ALA A 1 150 ? 4.34 -22.547 -11.844 1 95.94 150 ALA A CA 1
ATOM 1038 C C . ALA A 1 150 ? 4.551 -23.812 -11.031 1 95.94 150 ALA A C 1
ATOM 1040 O O . ALA A 1 150 ? 3.744 -24.141 -10.164 1 95.94 150 ALA A O 1
ATOM 1041 N N . THR A 1 151 ? 5.602 -24.516 -11.359 1 94.94 151 THR A N 1
ATOM 1042 C CA . THR A 1 151 ? 5.938 -25.719 -10.617 1 94.94 151 THR A CA 1
ATOM 1043 C C . THR A 1 151 ? 6.184 -25.406 -9.148 1 94.94 151 THR A C 1
ATOM 1045 O O . THR A 1 151 ? 5.695 -26.094 -8.258 1 94.94 151 THR A O 1
ATOM 1048 N N . LEU A 1 152 ? 6.906 -24.375 -8.898 1 94.62 152 LEU A N 1
ATOM 1049 C CA . LEU A 1 152 ? 7.152 -23.938 -7.531 1 94.62 152 LEU A CA 1
ATOM 1050 C C . LEU A 1 152 ? 5.848 -23.625 -6.812 1 94.62 152 LEU A C 1
ATOM 1052 O O . LEU A 1 152 ? 5.645 -24.031 -5.668 1 94.62 152 LEU A O 1
ATOM 1056 N N . ALA A 1 153 ? 4.965 -22.875 -7.492 1 96.5 153 ALA A N 1
ATOM 1057 C CA . ALA A 1 153 ? 3.668 -22.516 -6.914 1 96.5 153 ALA A CA 1
ATOM 1058 C C . ALA A 1 153 ? 2.877 -23.781 -6.547 1 96.5 153 ALA A C 1
ATOM 1060 O O . ALA A 1 153 ? 2.291 -23.844 -5.461 1 96.5 153 ALA A O 1
ATOM 1061 N N . ALA A 1 154 ? 2.902 -24.734 -7.418 1 95.88 154 ALA A N 1
ATOM 1062 C CA . ALA A 1 154 ? 2.195 -25.984 -7.164 1 95.88 154 ALA A CA 1
ATOM 1063 C C . ALA A 1 154 ? 2.725 -26.672 -5.906 1 95.88 154 ALA A C 1
ATOM 1065 O O . ALA A 1 154 ? 1.95 -27.203 -5.113 1 95.88 154 ALA A O 1
ATOM 1066 N N . ARG A 1 155 ? 3.986 -26.594 -5.727 1 93 155 ARG A N 1
ATOM 1067 C CA . ARG A 1 155 ? 4.617 -27.25 -4.59 1 93 155 ARG A CA 1
ATOM 1068 C C . ARG A 1 155 ? 4.316 -26.516 -3.291 1 93 155 ARG A C 1
ATOM 1070 O O . ARG A 1 155 ? 4.301 -27.109 -2.217 1 93 155 ARG A O 1
ATOM 1077 N N . LEU A 1 156 ? 4.039 -25.266 -3.389 1 93.12 156 LEU A N 1
ATOM 1078 C CA . LEU A 1 156 ? 3.9 -24.438 -2.189 1 93.12 156 LEU A CA 1
ATOM 1079 C C . LEU A 1 156 ? 2.434 -24.297 -1.796 1 93.12 156 LEU A C 1
ATOM 1081 O O . LEU A 1 156 ? 2.125 -23.891 -0.676 1 93.12 156 LEU A O 1
ATOM 1085 N N . LEU A 1 157 ? 1.518 -24.641 -2.664 1 92.69 157 LEU A N 1
ATOM 1086 C CA . LEU A 1 157 ? 0.09 -24.453 -2.434 1 92.69 157 LEU A CA 1
ATOM 1087 C C . LEU A 1 157 ? -0.344 -25.125 -1.138 1 92.69 157 LEU A C 1
ATOM 1089 O O . LEU A 1 157 ? -1.067 -24.531 -0.334 1 92.69 157 LEU A O 1
ATOM 1093 N N . PRO A 1 158 ? 0.166 -26.359 -0.808 1 88.25 158 PRO A N 1
ATOM 1094 C CA . PRO A 1 158 ? -0.263 -27 0.436 1 88.25 158 PRO A CA 1
ATOM 1095 C C . PRO A 1 158 ? 0.165 -26.234 1.68 1 88.25 158 PRO A C 1
ATOM 1097 O O . PRO A 1 158 ? -0.531 -26.25 2.699 1 88.25 158 PRO A O 1
ATOM 1100 N N . ALA A 1 159 ? 1.25 -25.516 1.602 1 85.62 159 ALA A N 1
ATOM 1101 C CA . ALA A 1 159 ? 1.766 -24.766 2.744 1 85.62 159 ALA A CA 1
ATOM 1102 C C . ALA A 1 159 ? 0.833 -23.625 3.107 1 85.62 159 ALA A C 1
ATOM 1104 O O . ALA A 1 159 ? 0.856 -23.125 4.238 1 85.62 159 ALA A O 1
ATOM 1105 N N . LEU A 1 160 ? 0.018 -23.141 2.182 1 88.19 160 LEU A N 1
ATOM 1106 C CA . LEU A 1 160 ? -0.871 -22 2.402 1 88.19 160 LEU A CA 1
ATOM 1107 C C . LEU A 1 160 ? -1.972 -22.359 3.396 1 88.19 160 LEU A C 1
ATOM 1109 O O . LEU A 1 160 ? -2.533 -21.469 4.047 1 88.19 160 LEU A O 1
ATOM 1113 N N . GLU A 1 161 ? -2.232 -23.594 3.473 1 83.75 161 GLU A N 1
ATOM 1114 C CA . GLU A 1 161 ? -3.268 -24.047 4.398 1 83.75 161 GLU A CA 1
ATOM 1115 C C . GLU A 1 161 ? -2.846 -23.828 5.848 1 83.75 161 GLU A C 1
ATOM 1117 O O . GLU A 1 161 ? -3.693 -23.672 6.73 1 83.75 161 GLU A O 1
ATOM 1122 N N . ASP A 1 162 ? -1.57 -23.75 6.051 1 83.5 162 ASP A N 1
ATOM 1123 C CA . ASP A 1 162 ? -1.061 -23.656 7.414 1 83.5 162 ASP A CA 1
ATOM 1124 C C . ASP A 1 162 ? -0.753 -22.203 7.785 1 83.5 162 ASP A C 1
ATOM 1126 O O . ASP A 1 162 ? -0.372 -21.922 8.922 1 83.5 162 ASP A O 1
ATOM 1130 N N . ILE A 1 163 ? -0.896 -21.328 6.883 1 87.38 163 ILE A N 1
ATOM 1131 C CA . ILE A 1 163 ? -0.583 -19.938 7.152 1 87.38 163 ILE A CA 1
ATOM 1132 C C . ILE A 1 163 ? -1.781 -19.25 7.816 1 87.38 163 ILE A C 1
ATOM 1134 O O . ILE A 1 163 ? -2.908 -19.359 7.324 1 87.38 163 ILE A O 1
ATOM 1138 N N . PRO A 1 164 ? -1.578 -18.641 8.922 1 89 164 PRO A N 1
ATOM 1139 C CA . PRO A 1 164 ? -2.693 -17.984 9.617 1 89 164 PRO A CA 1
ATOM 1140 C C . PRO A 1 164 ? -3.299 -16.844 8.812 1 89 164 PRO A C 1
ATOM 1142 O O . PRO A 1 164 ? -2.621 -16.25 7.961 1 89 164 PRO A O 1
ATOM 1145 N N . PRO A 1 165 ? -4.582 -16.547 9.156 1 85.94 165 PRO A N 1
ATOM 1146 C CA . PRO A 1 165 ? -5.199 -15.383 8.516 1 85.94 165 PRO A CA 1
ATOM 1147 C C . PRO A 1 165 ? -4.406 -14.094 8.734 1 85.94 165 PRO A C 1
ATOM 1149 O O . PRO A 1 165 ? -3.801 -13.914 9.797 1 85.94 165 PRO A O 1
ATOM 1152 N N . GLY A 1 166 ? -4.41 -13.258 7.77 1 90.31 166 GLY A N 1
ATOM 1153 C CA . GLY A 1 166 ? -3.754 -11.969 7.895 1 90.31 166 GLY A CA 1
ATOM 1154 C C . GLY A 1 166 ? -2.309 -11.984 7.434 1 90.31 166 GLY A C 1
ATOM 1155 O O . GLY A 1 166 ? -1.653 -10.938 7.395 1 90.31 166 GLY A O 1
ATOM 1156 N N . VAL A 1 167 ? -1.812 -13.172 7.121 1 94.62 167 VAL A N 1
ATOM 1157 C CA . VAL A 1 167 ? -0.436 -13.312 6.66 1 94.62 167 VAL A CA 1
ATOM 1158 C C . VAL A 1 167 ? -0.422 -13.727 5.191 1 94.62 167 VAL A C 1
ATOM 1160 O O . VAL A 1 167 ? -1.221 -14.57 4.773 1 94.62 167 VAL A O 1
ATOM 1163 N N . VAL A 1 168 ? 0.443 -13.102 4.43 1 97.31 168 VAL A N 1
ATOM 1164 C CA . VAL A 1 168 ? 0.608 -13.398 3.01 1 97.31 168 VAL A CA 1
ATOM 1165 C C . VAL A 1 168 ? 1.945 -14.094 2.777 1 97.31 168 VAL A C 1
ATOM 1167 O O . VAL A 1 168 ? 2.975 -13.672 3.309 1 97.31 168 VAL A O 1
ATOM 1170 N N . LEU A 1 169 ? 1.964 -15.156 2.045 1 96.81 169 LEU A N 1
ATOM 1171 C CA . LEU A 1 169 ? 3.234 -15.719 1.595 1 96.81 169 LEU A CA 1
ATOM 1172 C C . LEU A 1 169 ? 3.725 -15.008 0.335 1 96.81 169 LEU A C 1
ATOM 1174 O O . LEU A 1 169 ? 3.072 -15.07 -0.71 1 96.81 169 LEU A O 1
ATOM 1178 N N . ASN A 1 170 ? 4.762 -14.289 0.493 1 97.75 170 ASN A N 1
ATOM 1179 C CA . ASN A 1 170 ? 5.445 -13.688 -0.649 1 97.75 170 ASN A CA 1
ATOM 1180 C C . ASN A 1 170 ? 6.52 -14.617 -1.211 1 97.75 170 ASN A C 1
ATOM 1182 O O . ASN A 1 170 ? 7.508 -14.906 -0.538 1 97.75 170 ASN A O 1
ATOM 1186 N N . VAL A 1 171 ? 6.305 -15.047 -2.463 1 97.38 171 VAL A N 1
ATOM 1187 C CA . VAL A 1 171 ? 7.168 -16.062 -3.047 1 97.38 171 VAL A CA 1
ATOM 1188 C C . VAL A 1 171 ? 7.859 -15.508 -4.289 1 97.38 171 VAL A C 1
ATOM 1190 O O . VAL A 1 171 ? 7.207 -14.969 -5.184 1 97.38 171 VAL A O 1
ATOM 1193 N N . ASN A 1 172 ? 9.172 -15.633 -4.324 1 96.56 172 ASN A N 1
ATOM 1194 C CA . ASN A 1 172 ? 9.961 -15.266 -5.496 1 96.56 172 ASN A CA 1
ATOM 1195 C C . ASN A 1 172 ? 10.719 -16.469 -6.055 1 96.56 172 ASN A C 1
ATOM 1197 O O . ASN A 1 172 ? 11.43 -17.156 -5.32 1 96.56 172 ASN A O 1
ATOM 1201 N N . CYS A 1 173 ? 10.516 -16.703 -7.301 1 95.69 173 CYS A N 1
ATOM 1202 C CA . CYS A 1 173 ? 11.219 -17.75 -8.031 1 95.69 173 CYS A CA 1
ATOM 1203 C C . CYS A 1 173 ? 12.328 -17.156 -8.898 1 95.69 173 CYS A C 1
ATOM 1205 O O . CYS A 1 173 ? 12.109 -16.172 -9.602 1 95.69 173 CYS A O 1
ATOM 1207 N N . PRO A 1 174 ? 13.562 -17.75 -8.773 1 92.62 174 PRO A N 1
ATOM 1208 C CA . PRO A 1 174 ? 14.57 -17.281 -9.734 1 92.62 174 PRO A CA 1
ATOM 1209 C C . PRO A 1 174 ? 14.203 -17.594 -11.18 1 92.62 174 PRO A C 1
ATOM 1211 O O . PRO A 1 174 ? 13.562 -18.625 -11.445 1 92.62 174 PRO A O 1
ATOM 1214 N N . ASP A 1 175 ? 14.531 -16.719 -12.031 1 90.94 175 ASP A N 1
ATOM 1215 C CA . ASP A 1 175 ? 14.234 -16.906 -13.445 1 90.94 175 ASP A CA 1
ATOM 1216 C C . ASP A 1 175 ? 15.25 -17.828 -14.109 1 90.94 175 ASP A C 1
ATOM 1218 O O . ASP A 1 175 ? 16.188 -17.359 -14.758 1 90.94 175 ASP A O 1
ATOM 1222 N N . VAL A 1 176 ? 15.062 -19.062 -13.977 1 89.38 176 VAL A N 1
ATOM 1223 C CA . VAL A 1 176 ? 15.922 -20.078 -14.57 1 89.38 176 VAL A CA 1
ATOM 1224 C C . VAL A 1 176 ? 15.125 -20.906 -15.578 1 89.38 176 VAL A C 1
ATOM 1226 O O . VAL A 1 176 ? 13.914 -21.062 -15.438 1 89.38 176 VAL A O 1
ATOM 1229 N N . PRO A 1 177 ? 15.742 -21.422 -16.547 1 83.75 177 PRO A N 1
ATOM 1230 C CA . PRO A 1 177 ? 15.039 -22.078 -17.641 1 83.75 177 PRO A CA 1
ATOM 1231 C C . PRO A 1 177 ? 14.367 -23.391 -17.203 1 83.75 177 PRO A C 1
ATOM 1233 O O . PRO A 1 177 ? 13.375 -23.797 -17.797 1 83.75 177 PRO A O 1
ATOM 1236 N N . SER A 1 178 ? 14.992 -24.094 -16.203 1 87.25 178 SER A N 1
ATOM 1237 C CA . SER A 1 178 ? 14.43 -25.359 -15.758 1 87.25 178 SER A CA 1
ATOM 1238 C C . SER A 1 178 ? 14.391 -25.453 -14.234 1 87.25 178 SER A C 1
ATOM 1240 O O . SER A 1 178 ? 15.266 -24.906 -13.555 1 87.25 178 SER A O 1
ATOM 1242 N N . PHE A 1 179 ? 13.328 -26.156 -13.805 1 89.56 179 PHE A N 1
ATOM 1243 C CA . PHE A 1 179 ? 13.055 -26.219 -12.375 1 89.56 179 PHE A CA 1
ATOM 1244 C C . PHE A 1 179 ? 14.227 -26.844 -11.625 1 89.56 179 PHE A C 1
ATOM 1246 O O . PHE A 1 179 ? 14.484 -26.5 -10.469 1 89.56 179 PHE A O 1
ATOM 1253 N N . ASP A 1 180 ? 14.992 -27.75 -12.281 1 88.12 180 ASP A N 1
ATOM 1254 C CA . ASP A 1 180 ? 16.125 -28.422 -11.641 1 88.12 180 ASP A CA 1
ATOM 1255 C C . ASP A 1 180 ? 17.25 -27.438 -11.336 1 88.12 180 ASP A C 1
ATOM 1257 O O . ASP A 1 180 ? 18.188 -27.766 -10.594 1 88.12 180 ASP A O 1
ATOM 1261 N N . GLN A 1 181 ? 17.125 -26.266 -11.883 1 89.62 181 GLN A N 1
ATOM 1262 C CA . GLN A 1 181 ? 18.141 -25.25 -11.648 1 89.62 181 GLN A CA 1
ATOM 1263 C C . GLN A 1 181 ? 17.812 -24.406 -10.414 1 89.62 181 GLN A C 1
ATOM 1265 O O . GLN A 1 181 ? 18.625 -23.594 -9.984 1 89.62 181 GLN A O 1
ATOM 1270 N N . VAL A 1 182 ? 16.625 -24.516 -9.938 1 91.94 182 VAL A N 1
ATOM 1271 C CA . VAL A 1 182 ? 16.312 -23.922 -8.641 1 91.94 182 VAL A CA 1
ATOM 1272 C C . VAL A 1 182 ? 17.062 -24.672 -7.535 1 91.94 182 VAL A C 1
ATOM 1274 O O . VAL A 1 182 ? 16.859 -25.875 -7.352 1 91.94 182 VAL A O 1
ATOM 1277 N N . ARG A 1 183 ? 17.891 -24.016 -6.801 1 91.69 183 ARG A N 1
ATOM 1278 C CA . ARG A 1 183 ? 18.828 -24.656 -5.891 1 91.69 183 ARG A CA 1
ATOM 1279 C C . ARG A 1 183 ? 18.141 -25.078 -4.594 1 91.69 183 ARG A C 1
ATOM 1281 O O . ARG A 1 183 ? 18.672 -25.891 -3.838 1 91.69 183 ARG A O 1
ATOM 1288 N N . GLY A 1 184 ? 16.984 -24.562 -4.328 1 92.62 184 GLY A N 1
ATOM 1289 C CA . GLY A 1 184 ? 16.219 -24.812 -3.121 1 92.62 184 GLY A CA 1
ATOM 1290 C C . GLY A 1 184 ? 15.234 -23.703 -2.797 1 92.62 184 GLY A C 1
ATOM 1291 O O . GLY A 1 184 ? 15.117 -22.734 -3.551 1 92.62 184 GLY A O 1
ATOM 1292 N N . VAL A 1 185 ? 14.469 -23.938 -1.835 1 94.5 185 VAL A N 1
ATOM 1293 C CA . VAL A 1 185 ? 13.539 -22.922 -1.316 1 94.5 185 VAL A CA 1
ATOM 1294 C C . VAL A 1 185 ? 13.984 -22.484 0.077 1 94.5 185 VAL A C 1
ATOM 1296 O O . VAL A 1 185 ? 14.273 -23.328 0.937 1 94.5 185 VAL A O 1
ATOM 1299 N N . ARG A 1 186 ? 14.094 -21.172 0.261 1 93.5 186 ARG A N 1
ATOM 1300 C CA . ARG A 1 186 ? 14.547 -20.609 1.537 1 93.5 186 ARG A CA 1
ATOM 1301 C C . ARG A 1 186 ? 13.531 -19.625 2.09 1 93.5 186 ARG A C 1
ATOM 1303 O O . ARG A 1 186 ? 12.969 -18.812 1.341 1 93.5 186 ARG A O 1
ATOM 1310 N N . ARG A 1 187 ? 13.258 -19.766 3.371 1 94.31 187 ARG A N 1
ATOM 1311 C CA . ARG A 1 187 ? 12.672 -18.609 4.035 1 94.31 187 ARG A CA 1
ATOM 1312 C C . ARG A 1 187 ? 13.648 -17.453 4.078 1 94.31 187 ARG A C 1
ATOM 1314 O O . ARG A 1 187 ? 14.836 -17.641 4.355 1 94.31 187 ARG A O 1
ATOM 1321 N N . ALA A 1 188 ? 13.219 -16.328 3.713 1 95 188 ALA A N 1
ATOM 1322 C CA . ALA A 1 188 ? 14.133 -15.18 3.623 1 95 188 ALA A CA 1
ATOM 1323 C C . ALA A 1 188 ? 13.531 -13.945 4.285 1 95 188 ALA A C 1
ATOM 1325 O O . ALA A 1 188 ? 12.305 -13.805 4.348 1 95 188 ALA A O 1
ATOM 1326 N N . ARG A 1 189 ? 14.453 -13.109 4.836 1 95.5 189 ARG A N 1
ATOM 1327 C CA . ARG A 1 189 ? 14.07 -11.773 5.281 1 95.5 189 ARG A CA 1
ATOM 1328 C C . ARG A 1 189 ? 13.938 -10.82 4.098 1 95.5 189 ARG A C 1
ATOM 1330 O O . ARG A 1 189 ? 14.508 -11.055 3.031 1 95.5 189 ARG A O 1
ATOM 1337 N N . LEU A 1 190 ? 13.125 -9.82 4.293 1 95 190 LEU A N 1
ATOM 1338 C CA . LEU A 1 190 ? 13.07 -8.781 3.268 1 95 190 LEU A CA 1
ATOM 1339 C C . LEU A 1 190 ? 14.367 -7.973 3.242 1 95 190 LEU A C 1
ATOM 1341 O O . LEU A 1 190 ? 14.812 -7.48 4.281 1 95 190 LEU A O 1
ATOM 1345 N N . ALA A 1 191 ? 14.867 -7.816 2.07 1 92.81 191 ALA A N 1
ATOM 1346 C CA . ALA A 1 191 ? 16.047 -6.98 1.917 1 92.81 191 ALA A CA 1
ATOM 1347 C C . ALA A 1 191 ? 15.727 -5.516 2.195 1 92.81 191 ALA A C 1
ATOM 1349 O O . ALA A 1 191 ? 14.633 -5.043 1.881 1 92.81 191 ALA A O 1
ATOM 1350 N N . THR A 1 192 ? 16.562 -4.625 2.959 1 82.69 192 THR A N 1
ATOM 1351 C CA . THR A 1 192 ? 16.359 -3.211 3.256 1 82.69 192 THR A CA 1
ATOM 1352 C C . THR A 1 192 ? 16.562 -2.361 2.004 1 82.69 192 THR A C 1
ATOM 1354 O O . THR A 1 192 ? 15.797 -1.429 1.754 1 82.69 192 THR A O 1
ATOM 1357 N N . PHE A 1 193 ? 17.703 -2.389 1.526 1 67.06 193 PHE A N 1
ATOM 1358 C CA . PHE A 1 193 ? 17.969 -1.699 0.269 1 67.06 193 PHE A CA 1
ATOM 1359 C C . PHE A 1 193 ? 17.969 -2.682 -0.897 1 67.06 193 PHE A C 1
ATOM 1361 O O . PHE A 1 193 ? 18.656 -3.697 -0.864 1 67.06 193 PHE A O 1
ATOM 1368 N N . GLY A 1 194 ? 16.859 -2.65 -1.661 1 59.25 194 GLY A N 1
ATOM 1369 C CA . GLY A 1 194 ? 16.828 -3.613 -2.75 1 59.25 194 GLY A CA 1
ATOM 1370 C C . GLY A 1 194 ? 17.984 -3.473 -3.711 1 59.25 194 GLY A C 1
ATOM 1371 O O . GLY A 1 194 ? 18.812 -2.568 -3.564 1 59.25 194 GLY A O 1
ATOM 1372 N N . ALA A 1 195 ? 18.047 -4.426 -4.547 1 57.66 195 ALA A N 1
ATOM 1373 C CA . ALA A 1 195 ? 19.062 -4.461 -5.598 1 57.66 195 ALA A CA 1
ATOM 1374 C C . ALA A 1 195 ? 18.922 -3.26 -6.531 1 57.66 195 ALA A C 1
ATOM 1376 O O . ALA A 1 195 ? 19.906 -2.838 -7.152 1 57.66 195 ALA A O 1
ATOM 1377 N N . VAL A 1 196 ? 17.781 -2.713 -6.461 1 61.88 196 VAL A N 1
ATOM 1378 C CA . VAL A 1 196 ? 17.531 -1.581 -7.344 1 61.88 196 VAL A CA 1
ATOM 1379 C C . VAL A 1 196 ? 16.953 -0.42 -6.543 1 61.88 196 VAL A C 1
ATOM 1381 O O . VAL A 1 196 ? 16.203 -0.633 -5.578 1 61.88 196 VAL A O 1
ATOM 1384 N N . GLN A 1 197 ? 17.531 0.669 -6.891 1 75.62 197 GLN A N 1
ATOM 1385 C CA . GLN A 1 197 ? 17.078 1.885 -6.227 1 75.62 197 GLN A CA 1
ATOM 1386 C C . GLN A 1 197 ? 16.703 2.955 -7.246 1 75.62 197 GLN A C 1
ATOM 1388 O O . GLN A 1 197 ? 17.281 3.037 -8.32 1 75.62 197 GLN A O 1
ATOM 1393 N N . PHE A 1 198 ? 15.656 3.713 -6.918 1 81.5 198 PHE A N 1
ATOM 1394 C CA . PHE A 1 198 ? 15.289 4.867 -7.73 1 81.5 198 PHE A CA 1
ATOM 1395 C C . PHE A 1 198 ? 16.328 5.965 -7.613 1 81.5 198 PHE A C 1
ATOM 1397 O O . PHE A 1 198 ? 16.859 6.219 -6.527 1 81.5 198 PHE A O 1
ATOM 1404 N N . THR A 1 199 ? 16.672 6.539 -8.773 1 86.5 199 THR A N 1
ATOM 1405 C CA . THR A 1 199 ? 17.562 7.699 -8.805 1 86.5 199 THR A CA 1
ATOM 1406 C C . THR A 1 199 ? 17.031 8.75 -9.781 1 86.5 199 THR A C 1
ATOM 1408 O O . THR A 1 199 ? 16.328 8.414 -10.734 1 86.5 199 THR A O 1
ATOM 1411 N N . VAL A 1 200 ? 17.391 10.008 -9.461 1 89.81 200 VAL A N 1
ATOM 1412 C CA . VAL A 1 200 ? 17.094 11.07 -10.414 1 89.81 200 VAL A CA 1
ATOM 1413 C C . VAL A 1 200 ? 18.078 10.992 -11.586 1 89.81 200 VAL A C 1
ATOM 1415 O O . VAL A 1 200 ? 19.281 11.211 -11.414 1 89.81 200 VAL A O 1
ATOM 1418 N N . SER A 1 201 ? 17.531 10.734 -12.734 1 89.5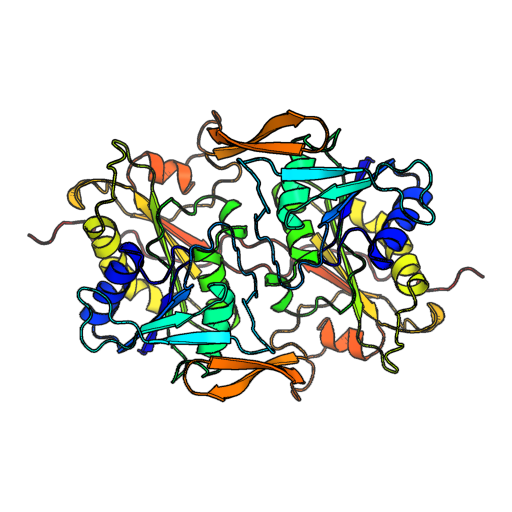6 201 SER A N 1
ATOM 1419 C CA . SER A 1 201 ? 18.422 10.555 -13.875 1 89.56 201 SER A CA 1
ATOM 1420 C C . SER A 1 201 ? 18.5 11.82 -14.719 1 89.56 201 SER A C 1
ATOM 1422 O O . SER A 1 201 ? 19.469 12.031 -15.453 1 89.56 201 SER A O 1
ATOM 1424 N N . GLU A 1 202 ? 17.5 12.609 -14.68 1 88.94 202 GLU A N 1
ATOM 1425 C CA . GLU A 1 202 ? 17.438 13.859 -15.43 1 88.94 202 GLU A CA 1
ATOM 1426 C C . GLU A 1 202 ? 16.531 14.883 -14.742 1 88.94 202 GLU A C 1
ATOM 1428 O O . GLU A 1 202 ? 15.477 14.523 -14.211 1 88.94 202 GLU A O 1
ATOM 1433 N N . ARG A 1 203 ? 17.062 16.094 -14.68 1 88.31 203 ARG A N 1
ATOM 1434 C CA . ARG A 1 203 ? 16.25 17.219 -14.211 1 88.31 203 ARG A CA 1
ATOM 1435 C C . ARG A 1 203 ? 16.25 18.359 -15.227 1 88.31 203 ARG A C 1
ATOM 1437 O O . ARG A 1 203 ? 17.312 18.828 -15.625 1 88.31 203 ARG A O 1
ATOM 1444 N N . GLY A 1 204 ? 15.141 18.609 -15.797 1 86.69 204 GLY A N 1
ATOM 1445 C CA . GLY A 1 204 ? 15 19.719 -16.719 1 86.69 204 GLY A CA 1
ATOM 1446 C C . GLY A 1 204 ? 14.039 20.781 -16.219 1 86.69 204 GLY A C 1
ATOM 1447 O O . GLY A 1 204 ? 13.609 20.75 -15.062 1 86.69 204 GLY A O 1
ATOM 1448 N N . GLU A 1 205 ? 13.883 21.75 -17.141 1 87.94 205 GLU A N 1
ATOM 1449 C CA . GLU A 1 205 ? 12.898 22.766 -16.797 1 87.94 205 GLU A CA 1
ATOM 1450 C C . GLU A 1 205 ? 11.484 22.188 -16.781 1 87.94 205 GLU A C 1
ATOM 1452 O O . GLU A 1 205 ? 10.906 21.922 -17.844 1 87.94 205 GLU A O 1
ATOM 1457 N N . GLY A 1 206 ? 11 21.984 -15.688 1 89.94 206 GLY A N 1
ATOM 1458 C CA . GLY A 1 206 ? 9.609 21.578 -15.539 1 89.94 206 GLY A CA 1
ATOM 1459 C C . GLY A 1 206 ? 9.414 20.078 -15.508 1 89.94 206 GLY A C 1
ATOM 1460 O O . GLY A 1 206 ? 8.281 19.594 -15.547 1 89.94 206 GLY A O 1
ATOM 1461 N N . PHE A 1 207 ? 10.531 19.406 -15.578 1 91.25 207 PHE A N 1
ATOM 1462 C CA . PHE A 1 207 ? 10.344 17.953 -15.555 1 91.25 207 PHE A CA 1
ATOM 1463 C C . PHE A 1 207 ? 11.516 17.266 -14.859 1 91.25 207 PHE A C 1
ATOM 1465 O O . PHE A 1 207 ? 12.57 17.875 -14.672 1 91.25 207 PHE A O 1
ATOM 1472 N N . LEU A 1 208 ? 11.242 15.961 -14.406 1 92.69 208 LEU A N 1
ATOM 1473 C CA . LEU A 1 208 ? 12.266 15.078 -13.867 1 92.69 208 LEU A CA 1
ATOM 1474 C C . LEU A 1 208 ? 12.125 13.672 -14.445 1 92.69 208 LEU A C 1
ATOM 1476 O O . LEU A 1 208 ? 11.047 13.281 -14.883 1 92.69 208 LEU A O 1
ATOM 1480 N N . ARG A 1 209 ? 13.227 13.055 -14.539 1 91.12 209 ARG A N 1
ATOM 1481 C CA . ARG A 1 209 ? 13.242 11.648 -14.922 1 91.12 209 ARG A CA 1
ATOM 1482 C C . ARG A 1 209 ? 13.875 10.789 -13.828 1 91.12 209 ARG A C 1
ATOM 1484 O O . ARG A 1 209 ? 14.938 11.125 -13.312 1 91.12 209 ARG A O 1
ATOM 1491 N N . MET A 1 210 ? 13.094 9.797 -13.43 1 88.94 210 MET A N 1
ATOM 1492 C CA . MET A 1 210 ? 13.609 8.828 -12.469 1 88.94 210 MET A CA 1
ATOM 1493 C C . MET A 1 210 ? 14.031 7.535 -13.172 1 88.94 210 MET A C 1
ATOM 1495 O O . MET A 1 210 ? 13.414 7.137 -14.164 1 88.94 210 MET A O 1
ATOM 1499 N N . THR A 1 211 ? 15.094 6.918 -12.656 1 83.75 211 THR A N 1
ATOM 1500 C CA . THR A 1 211 ? 15.516 5.625 -13.188 1 83.75 211 THR A CA 1
ATOM 1501 C C . THR A 1 211 ? 15.844 4.656 -12.055 1 83.75 211 THR A C 1
ATOM 1503 O O . THR A 1 211 ? 16.203 5.082 -10.953 1 83.75 211 THR A O 1
ATOM 1506 N N . LEU A 1 212 ? 15.547 3.387 -12.328 1 78.38 212 LEU A N 1
ATOM 1507 C CA . LEU A 1 212 ? 15.984 2.33 -11.422 1 78.38 212 LEU A CA 1
ATOM 1508 C C . LEU A 1 212 ? 17.438 1.965 -11.68 1 78.38 212 LEU A C 1
ATOM 1510 O O . LEU A 1 212 ? 17.844 1.73 -12.828 1 78.38 212 LEU A O 1
ATOM 1514 N N . GLU A 1 213 ? 18.203 2.061 -10.609 1 79 213 GLU A N 1
ATOM 1515 C CA . GLU A 1 213 ? 19.609 1.693 -10.742 1 79 213 GLU A CA 1
ATOM 1516 C C . GLU A 1 213 ? 19.969 0.57 -9.781 1 79 213 GLU A C 1
ATOM 1518 O O . GLU A 1 213 ? 19.453 0.506 -8.664 1 79 213 GLU A O 1
ATOM 1523 N N . ASP A 1 214 ? 20.859 -0.242 -10.305 1 72.62 214 ASP A N 1
ATOM 1524 C CA . ASP A 1 214 ? 21.375 -1.3 -9.445 1 72.62 214 ASP A CA 1
ATOM 1525 C C . ASP A 1 214 ? 22.141 -0.717 -8.258 1 72.62 214 ASP A C 1
ATOM 1527 O O . ASP A 1 214 ? 22.906 0.239 -8.406 1 72.62 214 ASP A O 1
ATOM 1531 N N . ASN A 1 215 ? 21.734 -1.24 -7.152 1 72.31 215 ASN A N 1
ATOM 1532 C CA . ASN A 1 215 ? 22.469 -0.869 -5.949 1 72.31 215 ASN A CA 1
ATOM 1533 C C . ASN A 1 215 ? 23.688 -1.768 -5.734 1 72.31 215 ASN A C 1
ATOM 1535 O O . ASN A 1 215 ? 23.562 -2.994 -5.73 1 72.31 215 ASN A O 1
ATOM 1539 N N . GLU A 1 216 ? 24.781 -1.207 -5.871 1 66.81 216 GLU A N 1
ATOM 1540 C CA . GLU A 1 216 ? 26.031 -1.944 -5.785 1 66.81 216 GLU A CA 1
ATOM 1541 C C . GLU A 1 216 ? 26.25 -2.494 -4.379 1 66.81 216 GLU A C 1
ATOM 1543 O O . GLU A 1 216 ? 27.203 -3.248 -4.145 1 66.81 216 GLU A O 1
ATOM 1548 N N . ALA A 1 217 ? 25.422 -2.24 -3.572 1 68.69 217 ALA A N 1
ATOM 1549 C CA . ALA A 1 217 ? 25.641 -2.689 -2.199 1 68.69 217 ALA A CA 1
ATOM 1550 C C . ALA A 1 217 ? 25.578 -4.211 -2.105 1 68.69 217 ALA A C 1
ATOM 1552 O O . ALA A 1 217 ? 24.859 -4.863 -2.859 1 68.69 217 ALA A O 1
ATOM 1553 N N . ALA A 1 218 ? 26.469 -4.625 -1.284 1 79.81 218 ALA A N 1
ATOM 1554 C CA . ALA A 1 218 ? 26.484 -6.062 -1.023 1 79.81 218 ALA A CA 1
ATOM 1555 C C . ALA A 1 218 ? 25.125 -6.523 -0.482 1 79.81 218 ALA A C 1
ATOM 1557 O O . ALA A 1 218 ? 24.547 -5.867 0.38 1 79.81 218 ALA A O 1
ATOM 1558 N N . LEU A 1 219 ? 24.656 -7.602 -1.11 1 87.06 219 LEU A N 1
ATOM 1559 C CA . LEU A 1 219 ? 23.406 -8.195 -0.657 1 87.06 219 LEU A CA 1
ATOM 1560 C C . LEU A 1 219 ? 23.578 -8.844 0.714 1 87.06 219 LEU A C 1
ATOM 1562 O O . LEU A 1 219 ? 24.531 -9.578 0.942 1 87.06 219 LEU A O 1
ATOM 1566 N N . GLU A 1 220 ? 22.734 -8.492 1.622 1 90 220 GLU A N 1
ATOM 1567 C CA . GLU A 1 220 ? 22.797 -9.008 2.986 1 90 220 GLU A CA 1
ATOM 1568 C C . GLU A 1 220 ? 22.359 -10.469 3.045 1 90 220 GLU A C 1
ATOM 1570 O O . GLU A 1 220 ? 21.266 -10.812 2.607 1 90 220 GLU A O 1
ATOM 1575 N N . GLU A 1 221 ? 23.25 -11.336 3.602 1 93.44 221 GLU A N 1
ATOM 1576 C CA . GLU A 1 221 ? 22.922 -12.758 3.719 1 93.44 221 GLU A CA 1
ATOM 1577 C C . GLU A 1 221 ? 21.625 -12.961 4.492 1 93.44 221 GLU A C 1
ATOM 1579 O O . GLU A 1 221 ? 21.375 -12.289 5.492 1 93.44 221 GLU A O 1
ATOM 1584 N N . GLY A 1 222 ? 20.812 -13.922 3.936 1 94.5 222 GLY A N 1
ATOM 1585 C CA . GLY A 1 222 ? 19.578 -14.242 4.617 1 94.5 222 GLY A CA 1
ATOM 1586 C C . GLY A 1 222 ? 18.375 -13.508 4.055 1 94.5 222 GLY A C 1
ATOM 1587 O O . GLY A 1 222 ? 17.234 -13.812 4.406 1 94.5 222 GLY A O 1
ATOM 1588 N N . THR A 1 223 ? 18.688 -12.594 3.168 1 95.06 223 THR A N 1
ATOM 1589 C CA . THR A 1 223 ? 17.578 -11.836 2.598 1 95.06 223 THR A CA 1
ATOM 1590 C C . THR A 1 223 ? 17.094 -12.469 1.301 1 95.06 223 THR A C 1
ATOM 1592 O O . THR A 1 223 ? 17.766 -13.336 0.74 1 95.06 223 THR A O 1
ATOM 1595 N N . ASP A 1 224 ? 15.922 -12.102 0.93 1 95.12 224 ASP A N 1
ATOM 1596 C CA . ASP A 1 224 ? 15.32 -12.625 -0.295 1 95.12 224 ASP A CA 1
ATOM 1597 C C . ASP A 1 224 ? 16.156 -12.258 -1.516 1 95.12 224 ASP A C 1
ATOM 1599 O O . ASP A 1 224 ? 16.422 -13.109 -2.371 1 95.12 224 ASP A O 1
ATOM 1603 N N . GLU A 1 225 ? 16.656 -11.047 -1.562 1 92.88 225 GLU A N 1
ATOM 1604 C CA . GLU A 1 225 ? 17.516 -10.68 -2.68 1 92.88 225 GLU A CA 1
ATOM 1605 C C . GLU A 1 225 ? 18.797 -11.523 -2.695 1 92.88 225 GLU A C 1
ATOM 1607 O O . GLU A 1 225 ? 19.266 -11.922 -3.762 1 92.88 225 GLU A O 1
ATOM 1612 N N . TYR A 1 226 ? 19.328 -11.727 -1.537 1 92.94 226 TYR A N 1
ATOM 1613 C CA . TYR A 1 226 ? 20.547 -12.531 -1.41 1 92.94 226 TYR A CA 1
ATOM 1614 C C . TYR A 1 226 ? 20.328 -13.922 -1.997 1 92.94 226 TYR A C 1
ATOM 1616 O O . TYR A 1 226 ? 21.109 -14.375 -2.838 1 92.94 226 TYR A O 1
ATOM 1624 N N . TYR A 1 227 ? 19.297 -14.594 -1.624 1 93.19 227 TYR A N 1
ATOM 1625 C CA . TYR A 1 227 ? 19.031 -15.969 -2.049 1 93.19 227 TYR A CA 1
ATOM 1626 C C . TYR A 1 227 ? 18.609 -16.016 -3.512 1 93.19 227 TYR A C 1
ATOM 1628 O O . TYR A 1 227 ? 19.062 -16.875 -4.266 1 93.19 227 TYR A O 1
ATOM 1636 N N . LEU A 1 228 ? 17.797 -15.102 -3.93 1 93.38 228 LEU A N 1
ATOM 1637 C CA . LEU A 1 228 ? 17.344 -15.086 -5.312 1 93.38 228 LEU A CA 1
ATOM 1638 C C . LEU A 1 228 ? 18.516 -14.945 -6.277 1 93.38 228 LEU A C 1
ATOM 1640 O O . LEU A 1 228 ? 18.531 -15.602 -7.324 1 93.38 228 LEU A O 1
ATOM 1644 N N . ASN A 1 229 ? 19.406 -14.125 -5.891 1 90.5 229 ASN A N 1
ATOM 1645 C CA . ASN A 1 229 ? 20.578 -13.914 -6.73 1 90.5 229 ASN A CA 1
ATOM 1646 C C . ASN A 1 229 ? 21.484 -15.148 -6.77 1 90.5 229 ASN A C 1
ATOM 1648 O O . ASN A 1 229 ? 22.422 -15.219 -7.566 1 90.5 229 ASN A O 1
ATOM 1652 N N . ARG A 1 230 ? 21.234 -16.094 -5.988 1 91.44 230 ARG A N 1
ATOM 1653 C CA . ARG A 1 230 ? 21.984 -17.328 -5.934 1 91.44 230 ARG A CA 1
ATOM 1654 C C . ARG A 1 230 ? 21.141 -18.516 -6.367 1 91.44 230 ARG A C 1
ATOM 1656 O O . ARG A 1 230 ? 21.438 -19.656 -6.027 1 91.44 230 ARG A O 1
ATOM 1663 N N . GLN A 1 231 ? 19.969 -18.203 -6.98 1 92.75 231 GLN A N 1
ATOM 1664 C CA . GLN A 1 231 ? 19.094 -19.156 -7.668 1 92.75 231 GLN A CA 1
ATOM 1665 C C . GLN A 1 231 ? 18.297 -19.984 -6.676 1 92.75 231 GLN A C 1
ATOM 1667 O O . GLN A 1 231 ? 17.906 -21.109 -6.973 1 92.75 231 GLN A O 1
ATOM 1672 N N . TYR A 1 232 ? 18.172 -19.469 -5.512 1 93.62 232 TYR A N 1
ATOM 1673 C CA . TYR A 1 232 ? 17.203 -20.031 -4.582 1 93.62 232 TYR A CA 1
ATOM 1674 C C . TYR A 1 232 ? 15.844 -19.359 -4.734 1 93.62 232 TYR A C 1
ATOM 1676 O O . TYR A 1 232 ? 15.773 -18.141 -4.949 1 93.62 232 TYR A O 1
ATOM 1684 N N . ALA A 1 233 ? 14.805 -20.125 -4.66 1 95.69 233 ALA A N 1
ATOM 1685 C CA . ALA A 1 233 ? 13.492 -19.531 -4.445 1 95.69 233 ALA A CA 1
ATOM 1686 C C . ALA A 1 233 ? 13.328 -19.062 -3.002 1 95.69 233 ALA A C 1
ATOM 1688 O O . ALA A 1 233 ? 13.922 -19.625 -2.086 1 95.69 233 ALA A O 1
ATOM 1689 N N . THR A 1 234 ? 12.602 -18.016 -2.871 1 95.62 234 THR A N 1
ATOM 1690 C CA . THR A 1 234 ? 12.461 -17.469 -1.522 1 95.62 234 THR A CA 1
ATOM 1691 C C . THR A 1 234 ? 10.992 -17.391 -1.121 1 95.62 234 THR A C 1
ATOM 1693 O O . THR A 1 234 ? 10.125 -17.156 -1.963 1 95.62 234 THR A O 1
ATOM 1696 N N . VAL A 1 235 ? 10.68 -17.672 0.134 1 96.31 235 VAL A N 1
ATOM 1697 C CA . VAL A 1 235 ? 9.375 -17.5 0.765 1 96.31 235 VAL A CA 1
ATOM 1698 C C . VAL A 1 235 ? 9.5 -16.578 1.975 1 96.31 235 VAL A C 1
ATOM 1700 O O . VAL A 1 235 ? 10.305 -16.828 2.877 1 96.31 235 VAL A O 1
ATOM 1703 N N . THR A 1 236 ? 8.797 -15.508 1.976 1 96.31 236 THR A N 1
ATOM 1704 C CA . THR A 1 236 ? 8.773 -14.555 3.084 1 96.31 236 THR A CA 1
ATOM 1705 C C . THR A 1 236 ? 7.34 -14.289 3.537 1 96.31 236 THR A C 1
ATOM 1707 O O . THR A 1 236 ? 6.578 -13.625 2.832 1 96.31 236 THR A O 1
ATOM 1710 N N . PRO A 1 237 ? 6.914 -14.812 4.727 1 96.88 237 PRO A N 1
ATOM 1711 C CA . PRO A 1 237 ? 5.621 -14.383 5.254 1 96.88 237 PRO A CA 1
ATOM 1712 C C . PRO A 1 237 ? 5.59 -12.891 5.594 1 96.88 237 PRO A C 1
ATOM 1714 O O . PRO A 1 237 ? 6.504 -12.383 6.246 1 96.88 237 PRO A O 1
ATOM 1717 N N . ILE A 1 238 ? 4.531 -12.219 5.098 1 97.25 238 ILE A N 1
ATOM 1718 C CA . ILE A 1 238 ? 4.477 -10.781 5.352 1 97.25 238 ILE A CA 1
ATOM 1719 C C . ILE A 1 238 ? 3.082 -10.398 5.848 1 97.25 238 ILE A C 1
ATOM 1721 O O . ILE A 1 238 ? 2.111 -11.125 5.609 1 97.25 238 ILE A O 1
ATOM 1725 N N . ARG A 1 239 ? 2.994 -9.297 6.609 1 96.5 239 ARG A N 1
ATOM 1726 C CA . ARG A 1 239 ? 1.754 -8.703 7.098 1 96.5 239 ARG A CA 1
ATOM 1727 C C . ARG A 1 239 ? 1.553 -7.305 6.523 1 96.5 239 ARG A C 1
ATOM 1729 O O . ARG A 1 239 ? 2.521 -6.621 6.184 1 96.5 239 ARG A O 1
ATOM 1736 N N . PRO A 1 240 ? 0.235 -6.949 6.363 1 96.25 240 PRO A N 1
ATOM 1737 C CA . PRO A 1 240 ? -0.019 -5.566 5.953 1 96.25 240 PRO A CA 1
ATOM 1738 C C . PRO A 1 240 ? 0.46 -4.547 6.984 1 96.25 240 PRO A C 1
ATOM 1740 O O . PRO A 1 240 ? 0.912 -4.926 8.07 1 96.25 240 PRO A O 1
ATOM 1743 N N . ALA A 1 241 ? 0.441 -3.234 6.57 1 95.88 241 ALA A N 1
ATOM 1744 C CA . ALA A 1 241 ? 0.704 -2.158 7.523 1 95.88 241 ALA A CA 1
ATOM 1745 C C . ALA A 1 241 ? -0.099 -2.354 8.805 1 95.88 241 ALA A C 1
ATOM 1747 O O . ALA A 1 241 ? -1.274 -2.723 8.758 1 95.88 241 ALA A O 1
ATOM 1748 N N . ALA A 1 242 ? 0.545 -2.141 9.906 1 94.5 242 ALA A N 1
ATOM 1749 C CA . ALA A 1 242 ? -0.094 -2.449 11.18 1 94.5 242 ALA A CA 1
ATOM 1750 C C . ALA A 1 242 ? 0.439 -1.55 12.297 1 94.5 242 ALA A C 1
ATOM 1752 O O . ALA A 1 242 ? 1.431 -0.842 12.109 1 94.5 242 ALA A O 1
ATOM 1753 N N . GLU A 1 243 ? -0.236 -1.644 13.367 1 95.44 243 GLU A N 1
ATOM 1754 C CA . GLU A 1 243 ? 0.142 -0.868 14.547 1 95.44 243 GLU A CA 1
ATOM 1755 C C . GLU A 1 243 ? 1.517 -1.283 15.062 1 95.44 243 GLU A C 1
ATOM 1757 O O . GLU A 1 243 ? 1.838 -2.473 15.094 1 95.44 243 GLU A O 1
ATOM 1762 N N . ALA A 1 244 ? 2.293 -0.255 15.344 1 95.19 244 ALA A N 1
ATOM 1763 C CA . ALA A 1 244 ? 3.5 -0.493 16.125 1 95.19 244 ALA A CA 1
ATOM 1764 C C . ALA A 1 244 ? 3.189 -0.494 17.625 1 95.19 244 ALA A C 1
ATOM 1766 O O . ALA A 1 244 ? 3.543 0.448 18.344 1 95.19 244 ALA A O 1
ATOM 1767 N N . ALA A 1 245 ? 2.678 -1.566 18.109 1 90.88 245 ALA A N 1
ATOM 1768 C CA . ALA A 1 245 ? 2.164 -1.646 19.484 1 90.88 245 ALA A CA 1
ATOM 1769 C C . ALA A 1 245 ? 3.293 -1.51 20.5 1 90.88 245 ALA A C 1
ATOM 1771 O O . ALA A 1 245 ? 3.053 -1.151 21.656 1 90.88 245 ALA A O 1
ATOM 1772 N N . ASP A 1 246 ? 4.5 -1.747 20.109 1 91.44 246 ASP A N 1
ATOM 1773 C CA . ASP A 1 246 ? 5.656 -1.747 21 1 91.44 246 ASP A CA 1
ATOM 1774 C C . ASP A 1 246 ? 6.207 -0.335 21.188 1 91.44 246 ASP A C 1
ATOM 1776 O O . ASP A 1 246 ? 7.109 -0.116 22 1 91.44 246 ASP A O 1
ATOM 1780 N N . ILE A 1 247 ? 5.699 0.604 20.422 1 90.88 247 ILE A N 1
ATOM 1781 C CA . ILE A 1 247 ? 6.219 1.968 20.469 1 90.88 247 ILE A CA 1
ATOM 1782 C C . ILE A 1 247 ? 5.348 2.818 21.391 1 90.88 247 ILE A C 1
ATOM 1784 O O . ILE A 1 247 ? 4.125 2.852 21.25 1 90.88 247 ILE A O 1
ATOM 1788 N N . ALA A 1 248 ? 5.988 3.475 22.281 1 85 248 ALA A N 1
ATOM 1789 C CA . ALA A 1 248 ? 5.285 4.402 23.172 1 85 248 ALA A CA 1
ATOM 1790 C C . ALA A 1 248 ? 5.129 5.77 22.516 1 85 248 ALA A C 1
ATOM 1792 O O . ALA A 1 248 ? 6.043 6.254 21.844 1 85 248 ALA A O 1
ATOM 1793 N N . VAL A 1 249 ? 3.924 6.141 22.453 1 82.06 249 VAL A N 1
ATOM 1794 C CA . VAL A 1 249 ? 3.668 7.508 22.016 1 82.06 249 VAL A CA 1
ATOM 1795 C C . VAL A 1 249 ? 3.076 8.32 23.156 1 82.06 249 VAL A C 1
ATOM 1797 O O . VAL A 1 249 ? 2.072 7.922 23.75 1 82.06 249 VAL A O 1
ATOM 1800 N N . GLN A 1 250 ? 3.719 9.234 23.703 1 75.56 250 GLN A N 1
ATOM 1801 C CA . GLN A 1 250 ? 3.229 10.062 24.797 1 75.56 250 GLN A CA 1
ATOM 1802 C C . GLN A 1 250 ? 2.254 11.125 24.281 1 75.56 250 GLN A C 1
ATOM 1804 O O . GLN A 1 250 ? 2.668 12.156 23.766 1 75.56 250 GLN A O 1
ATOM 1809 N N . VAL A 1 251 ? 1.026 10.703 24.266 1 75.44 251 VAL A N 1
ATOM 1810 C CA . VAL A 1 251 ? 0.073 11.688 23.766 1 75.44 251 VAL A CA 1
ATOM 1811 C C . VAL A 1 251 ? -0.792 12.203 24.906 1 75.44 251 VAL A C 1
ATOM 1813 O O . VAL A 1 251 ? -1.555 13.156 24.734 1 75.44 251 VAL A O 1
ATOM 1816 N N . ASP A 1 252 ? -0.745 11.555 26.031 1 63.31 252 ASP A N 1
ATOM 1817 C CA . ASP A 1 252 ? -1.591 11.938 27.156 1 63.31 252 ASP A CA 1
ATOM 1818 C C . ASP A 1 252 ? -1.373 13.406 27.531 1 63.31 252 ASP A C 1
ATOM 1820 O O . ASP A 1 252 ? -2.291 14.078 28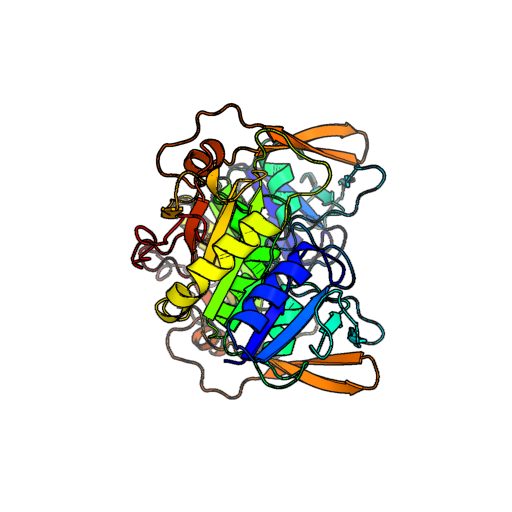 1 63.31 252 ASP A O 1
ATOM 1824 N N . ASP A 1 253 ? -0.177 13.828 27.234 1 62.38 253 ASP A N 1
ATOM 1825 C CA . ASP A 1 253 ? 0.133 15.172 27.719 1 62.38 253 ASP A CA 1
ATOM 1826 C C . ASP A 1 253 ? -0.097 16.219 26.625 1 62.38 253 ASP A C 1
ATOM 1828 O O . ASP A 1 253 ? 0.259 17.391 26.797 1 62.38 253 ASP A O 1
ATOM 1832 N N . VAL A 1 254 ? -0.51 15.711 25.562 1 65.56 254 VAL A N 1
ATOM 1833 C CA . VAL A 1 254 ? -0.76 16.703 24.531 1 65.56 254 VAL A CA 1
ATOM 1834 C C . VAL A 1 254 ? -1.846 17.672 25 1 65.56 254 VAL A C 1
ATOM 1836 O O . VAL A 1 254 ? -2.961 17.266 25.312 1 65.56 254 VAL A O 1
ATOM 1839 N N . ASP A 1 255 ? -1.354 18.844 25.406 1 57.38 255 ASP A N 1
ATOM 1840 C CA . ASP A 1 255 ? -2.221 19.906 25.906 1 57.38 255 ASP A CA 1
ATOM 1841 C C . ASP A 1 255 ? -3.301 20.25 24.891 1 57.38 255 ASP A C 1
ATOM 1843 O O . ASP A 1 255 ? -3.006 20.828 23.828 1 57.38 255 ASP A O 1
ATOM 1847 N N . ILE A 1 256 ? -4.43 19.703 25.047 1 55.81 256 ILE A N 1
ATOM 1848 C CA . ILE A 1 256 ? -5.539 19.984 24.141 1 55.81 256 ILE A CA 1
ATOM 1849 C C . ILE A 1 256 ? -6.254 21.25 24.578 1 55.81 256 ILE A C 1
ATOM 1851 O O . ILE A 1 256 ? -7.379 21.516 24.156 1 55.81 256 ILE A O 1
ATOM 1855 N N . SER A 1 257 ? -5.645 21.969 25.594 1 50.03 257 SER A N 1
ATOM 1856 C CA . SER A 1 257 ? -6.266 23.219 26.062 1 50.03 257 SER A CA 1
ATOM 1857 C C . SER A 1 257 ? -6.008 24.359 25.094 1 50.03 257 SER A C 1
ATOM 1859 O O . SER A 1 257 ? -5 24.375 24.391 1 50.03 257 SER A O 1
ATOM 1861 N N . LEU A 1 258 ? -7.066 25.094 24.531 1 45.97 258 LEU A N 1
ATOM 1862 C CA . LEU A 1 258 ? -6.91 26.312 23.734 1 45.97 258 LEU A CA 1
ATOM 1863 C C . LEU A 1 258 ? -5.984 27.297 24.438 1 45.97 258 LEU A C 1
ATOM 1865 O O . LEU A 1 258 ? -5.949 27.359 25.672 1 45.97 258 LEU A O 1
ATOM 1869 N N . PRO A 1 259 ? -4.875 27.75 23.703 1 38.22 259 PRO A N 1
ATOM 1870 C CA . PRO A 1 259 ? -4.223 28.875 24.375 1 38.22 259 PRO A CA 1
ATOM 1871 C C . PRO A 1 259 ? -5.219 29.906 24.891 1 38.22 259 PRO A C 1
ATOM 1873 O O . PRO A 1 259 ? -6.262 30.141 24.266 1 38.22 259 PRO A O 1
ATOM 1876 N N . VAL A 1 260 ? -5.191 30.141 26.234 1 34.94 260 VAL A N 1
ATOM 1877 C CA . VAL A 1 260 ? -5.844 31.312 26.797 1 34.94 260 VAL A CA 1
ATOM 1878 C C . VAL A 1 260 ? -5.258 32.594 26.172 1 34.94 260 VAL A C 1
ATOM 1880 O O . VAL A 1 260 ? -4.039 32.688 26.016 1 34.94 260 VAL A O 1
ATOM 1883 N N . MET B 1 1 ? 14.883 21.344 11.125 1 93.75 1 MET B N 1
ATOM 1884 C CA . MET B 1 1 ? 14.875 20.219 10.203 1 93.75 1 MET B CA 1
ATOM 1885 C C . MET B 1 1 ? 14.289 20.625 8.852 1 93.75 1 MET B C 1
ATOM 1887 O O . MET B 1 1 ? 13.633 21.656 8.742 1 93.75 1 MET B O 1
ATOM 1891 N N . HIS B 1 2 ? 14.641 19.938 7.867 1 97.06 2 HIS B N 1
ATOM 1892 C CA . HIS B 1 2 ? 13.961 20.078 6.582 1 97.06 2 HIS B CA 1
ATOM 1893 C C . HIS B 1 2 ? 12.75 19.156 6.5 1 97.06 2 HIS B C 1
ATOM 1895 O O . HIS B 1 2 ? 12.875 17.938 6.613 1 97.06 2 HIS B O 1
ATOM 1901 N N . VAL B 1 3 ? 11.602 19.75 6.32 1 97.94 3 VAL B N 1
ATOM 1902 C CA . VAL B 1 3 ? 10.336 19.016 6.332 1 97.94 3 VAL B CA 1
ATOM 1903 C C . VAL B 1 3 ? 9.711 19.031 4.941 1 97.94 3 VAL B C 1
ATOM 1905 O O . VAL B 1 3 ? 9.57 20.094 4.332 1 97.94 3 VAL B O 1
ATOM 1908 N N . LEU B 1 4 ? 9.445 17.859 4.402 1 98.81 4 LEU B N 1
ATOM 1909 C CA . LEU B 1 4 ? 8.609 17.766 3.207 1 98.81 4 LEU B CA 1
ATOM 1910 C C . LEU B 1 4 ? 7.141 17.625 3.578 1 98.81 4 LEU B C 1
ATOM 1912 O O . LEU B 1 4 ? 6.773 16.781 4.391 1 98.81 4 LEU B O 1
ATOM 1916 N N . ILE B 1 5 ? 6.328 18.5 3.01 1 98.88 5 ILE B N 1
ATOM 1917 C CA . ILE B 1 5 ? 4.875 18.422 3.141 1 98.88 5 ILE B CA 1
ATOM 1918 C C . ILE B 1 5 ? 4.273 17.844 1.858 1 98.88 5 ILE B C 1
ATOM 1920 O O . ILE B 1 5 ? 4.566 18.328 0.76 1 98.88 5 ILE B O 1
ATOM 1924 N N . THR B 1 6 ? 3.48 16.797 2.008 1 98.88 6 THR B N 1
ATOM 1925 C CA . THR B 1 6 ? 2.795 16.219 0.864 1 98.88 6 THR B CA 1
ATOM 1926 C C . THR B 1 6 ? 1.376 15.797 1.24 1 98.88 6 THR B C 1
ATOM 1928 O O . THR B 1 6 ? 0.863 16.188 2.289 1 98.88 6 THR B O 1
ATOM 1931 N N . ASN B 1 7 ? 0.603 15.219 0.315 1 98.5 7 ASN B N 1
ATOM 1932 C CA . ASN B 1 7 ? -0.752 14.719 0.519 1 98.5 7 ASN B CA 1
ATOM 1933 C C . ASN B 1 7 ? -1.234 13.898 -0.676 1 98.5 7 ASN B C 1
ATOM 1935 O O . ASN B 1 7 ? -0.486 13.695 -1.632 1 98.5 7 ASN B O 1
ATOM 1939 N N . ASP B 1 8 ? -2.494 13.359 -0.476 1 97.69 8 ASP B N 1
ATOM 1940 C CA . ASP B 1 8 ? -3.07 12.719 -1.653 1 97.69 8 ASP B CA 1
ATOM 1941 C C . ASP B 1 8 ? -4.238 13.531 -2.205 1 97.69 8 ASP B C 1
ATOM 1943 O O . ASP B 1 8 ? -4.812 13.18 -3.238 1 97.69 8 ASP B O 1
ATOM 1947 N N . ASP B 1 9 ? -4.551 14.711 -1.599 1 95.94 9 ASP B N 1
ATOM 1948 C CA . ASP B 1 9 ? -5.656 15.547 -2.045 1 95.94 9 ASP B CA 1
ATOM 1949 C C . ASP B 1 9 ? -5.223 16.469 -3.182 1 95.94 9 ASP B C 1
ATOM 1951 O O . ASP B 1 9 ? -6.062 17.078 -3.855 1 95.94 9 ASP B O 1
ATOM 1955 N N . GLY B 1 10 ? -3.939 16.609 -3.338 1 97.56 10 GLY B N 1
ATOM 1956 C CA . GLY B 1 10 ? -3.424 17.453 -4.41 1 97.56 10 GLY B CA 1
ATOM 1957 C C . GLY B 1 10 ? -2.812 18.734 -3.914 1 97.56 10 GLY B C 1
ATOM 1958 O O . GLY B 1 10 ? -3.047 19.156 -2.773 1 97.56 10 GLY B O 1
ATOM 1959 N N . ILE B 1 11 ? -2.074 19.422 -4.758 1 98.25 11 ILE B N 1
ATOM 1960 C CA . ILE B 1 11 ? -1.237 20.578 -4.418 1 98.25 11 ILE B CA 1
ATOM 1961 C C . ILE B 1 11 ? -2.117 21.75 -3.998 1 98.25 11 ILE B C 1
ATOM 1963 O O . ILE B 1 11 ? -1.695 22.594 -3.207 1 98.25 11 ILE B O 1
ATOM 1967 N N . ASP B 1 12 ? -3.346 21.781 -4.418 1 96.31 12 ASP B N 1
ATOM 1968 C CA . ASP B 1 12 ? -4.211 22.922 -4.145 1 96.31 12 ASP B CA 1
ATOM 1969 C C . ASP B 1 12 ? -5.059 22.688 -2.896 1 96.31 12 ASP B C 1
ATOM 1971 O O . ASP B 1 12 ? -5.941 23.484 -2.576 1 96.31 12 ASP B O 1
ATOM 1975 N N . SER B 1 13 ? -4.824 21.656 -2.234 1 95.31 13 SER B N 1
ATOM 1976 C CA . SER B 1 13 ? -5.617 21.312 -1.058 1 95.31 13 SER B CA 1
ATOM 1977 C C . SER B 1 13 ? -5.375 22.297 0.079 1 95.31 13 SER B C 1
ATOM 1979 O O . SER B 1 13 ? -4.23 22.531 0.468 1 95.31 13 SER B O 1
ATOM 1981 N N . PRO B 1 14 ? -6.441 22.828 0.685 1 95.12 14 PRO B N 1
ATOM 1982 C CA . PRO B 1 14 ? -6.27 23.719 1.836 1 95.12 14 PRO B CA 1
ATOM 1983 C C . PRO B 1 14 ? -5.652 23.016 3.041 1 95.12 14 PRO B C 1
ATOM 1985 O O . PRO B 1 14 ? -4.945 23.641 3.832 1 95.12 14 PRO B O 1
ATOM 1988 N N . GLY B 1 15 ? -5.934 21.719 3.213 1 96.19 15 GLY B N 1
ATOM 1989 C CA . GLY B 1 15 ? -5.324 20.969 4.293 1 96.19 15 GLY B CA 1
ATOM 1990 C C . GLY B 1 15 ? -3.812 20.875 4.184 1 96.19 15 GLY B C 1
ATOM 1991 O O . GLY B 1 15 ? -3.105 20.938 5.191 1 96.19 15 GLY B O 1
ATOM 1992 N N . LEU B 1 16 ? -3.367 20.734 2.967 1 97.94 16 LEU B N 1
ATOM 1993 C CA . LEU B 1 16 ? -1.931 20.719 2.713 1 97.94 16 LEU B CA 1
ATOM 1994 C C . LEU B 1 16 ? -1.291 22.047 3.127 1 97.94 16 LEU B C 1
ATOM 1996 O O . LEU B 1 16 ? -0.25 22.047 3.787 1 97.94 16 LEU B O 1
ATOM 2000 N N . ALA B 1 17 ? -1.921 23.125 2.729 1 97.69 17 ALA B N 1
ATOM 2001 C CA . ALA B 1 17 ? -1.406 24.438 3.072 1 97.69 17 ALA B CA 1
ATOM 2002 C C . ALA B 1 17 ? -1.388 24.641 4.582 1 97.69 17 ALA B C 1
ATOM 2004 O O . ALA B 1 17 ? -0.416 25.172 5.133 1 97.69 17 ALA B O 1
ATOM 2005 N N . ALA B 1 18 ? -2.449 24.25 5.227 1 97.25 18 ALA B N 1
ATOM 2006 C CA . ALA B 1 18 ? -2.533 24.391 6.676 1 97.25 18 ALA B CA 1
ATOM 2007 C C . ALA B 1 18 ? -1.396 23.641 7.367 1 97.25 18 ALA B C 1
ATOM 2009 O O . ALA B 1 18 ? -0.783 24.156 8.305 1 97.25 18 ALA B O 1
ATOM 2010 N N . LEU B 1 19 ? -1.107 22.453 6.926 1 98.38 19 LEU B N 1
ATOM 2011 C CA . LEU B 1 19 ? -0.044 21.641 7.508 1 98.38 19 LEU B CA 1
ATOM 2012 C C . LEU B 1 19 ? 1.32 22.281 7.266 1 98.38 19 LEU B C 1
ATOM 2014 O O . LEU B 1 19 ? 2.178 22.266 8.148 1 98.38 19 LEU B O 1
ATOM 2018 N N . ALA B 1 20 ? 1.515 22.781 6.086 1 98.75 20 ALA B N 1
ATOM 2019 C CA . ALA B 1 20 ? 2.764 23.453 5.75 1 98.75 20 ALA B CA 1
ATOM 2020 C C . ALA B 1 20 ? 2.986 24.672 6.648 1 98.75 20 ALA B C 1
ATOM 2022 O O . ALA B 1 20 ? 4.105 24.922 7.098 1 98.75 20 ALA B O 1
ATOM 2023 N N . ILE B 1 21 ? 1.954 25.422 6.879 1 98.38 21 ILE B N 1
ATOM 2024 C CA . ILE B 1 21 ? 2.029 26.594 7.742 1 98.38 21 ILE B CA 1
ATOM 2025 C C . ILE B 1 21 ? 2.449 26.172 9.148 1 98.38 21 ILE B C 1
ATOM 2027 O O . ILE B 1 21 ? 3.301 26.812 9.766 1 98.38 21 ILE B O 1
ATOM 2031 N N . VAL B 1 22 ? 1.861 25.078 9.641 1 97.81 22 VAL B N 1
ATOM 2032 C CA . VAL B 1 22 ? 2.203 24.562 10.961 1 97.81 22 VAL B CA 1
ATOM 2033 C C . VAL B 1 22 ? 3.701 24.266 11.031 1 97.81 22 VAL B C 1
ATOM 2035 O O . VAL B 1 22 ? 4.375 24.688 11.977 1 97.81 22 VAL B O 1
ATOM 2038 N N . ALA B 1 23 ? 4.238 23.562 10.031 1 98.06 23 ALA B N 1
ATOM 2039 C CA . ALA B 1 23 ? 5.652 23.203 10.008 1 98.06 23 ALA B CA 1
ATOM 2040 C C . ALA B 1 23 ? 6.539 24.438 9.922 1 98.06 23 ALA B C 1
ATOM 2042 O O . ALA B 1 23 ? 7.539 24.547 10.641 1 98.06 23 ALA B O 1
ATOM 2043 N N . ARG B 1 24 ? 6.16 25.359 9.078 1 98.12 24 ARG B N 1
ATOM 2044 C CA . ARG B 1 24 ? 6.902 26.609 8.938 1 98.12 24 ARG B CA 1
ATOM 2045 C C . ARG B 1 24 ? 6.934 27.391 10.25 1 98.12 24 ARG B C 1
ATOM 2047 O O . ARG B 1 24 ? 7.992 27.844 10.68 1 98.12 24 ARG B O 1
ATOM 2054 N N . ASP B 1 25 ? 5.809 27.5 10.844 1 97.38 25 ASP B N 1
ATOM 2055 C CA . ASP B 1 25 ? 5.68 28.297 12.062 1 97.38 25 ASP B CA 1
ATOM 2056 C C . ASP B 1 25 ? 6.422 27.641 13.227 1 97.38 25 ASP B C 1
ATOM 2058 O O . ASP B 1 25 ? 6.773 28.312 14.203 1 97.38 25 ASP B O 1
ATOM 2062 N N . ALA B 1 26 ? 6.594 26.375 13.148 1 96.62 26 ALA B N 1
ATOM 2063 C CA . ALA B 1 26 ? 7.367 25.672 14.164 1 96.62 26 ALA B CA 1
ATOM 2064 C C . ALA B 1 26 ? 8.867 25.875 13.961 1 96.62 26 ALA B C 1
ATOM 2066 O O . ALA B 1 26 ? 9.68 25.391 14.742 1 96.62 26 ALA B O 1
ATOM 2067 N N . GLY B 1 27 ? 9.289 26.516 12.891 1 96.56 27 GLY B N 1
ATOM 2068 C CA . GLY B 1 27 ? 10.68 26.906 12.688 1 96.56 27 GLY B CA 1
ATOM 2069 C C . GLY B 1 27 ? 11.422 25.969 11.75 1 96.56 27 GLY B C 1
ATOM 2070 O O . GLY B 1 27 ? 12.648 26.047 11.641 1 96.56 27 GLY B O 1
ATOM 2071 N N . HIS B 1 28 ? 10.703 25.156 11.016 1 96.94 28 HIS B N 1
ATOM 2072 C CA . HIS B 1 28 ? 11.352 24.203 10.117 1 96.94 28 HIS B CA 1
ATOM 2073 C C . HIS B 1 28 ? 11.539 24.812 8.727 1 96.94 28 HIS B C 1
ATOM 2075 O O . HIS B 1 28 ? 10.82 25.734 8.344 1 96.94 28 HIS B O 1
ATOM 2081 N N . GLU B 1 29 ? 12.578 24.328 8.031 1 97.69 29 GLU B N 1
ATOM 2082 C CA . GLU B 1 29 ? 12.633 24.547 6.586 1 97.69 29 GLU B CA 1
ATOM 2083 C C . GLU B 1 29 ? 11.617 23.672 5.855 1 97.69 29 GLU B C 1
ATOM 2085 O O . GLU B 1 29 ? 11.617 22.453 6.02 1 97.69 29 GLU B O 1
ATOM 2090 N N . VAL B 1 30 ? 10.789 24.344 5.047 1 98.38 30 VAL B N 1
ATOM 2091 C CA . VAL B 1 30 ? 9.664 23.594 4.504 1 98.38 30 VAL B CA 1
ATOM 2092 C C . VAL B 1 30 ? 9.766 23.531 2.982 1 98.38 30 VAL B C 1
ATOM 2094 O O . VAL B 1 30 ? 10.031 24.547 2.334 1 98.38 30 VAL B O 1
ATOM 2097 N N . THR B 1 31 ? 9.648 22.359 2.383 1 98.69 31 THR B N 1
ATOM 2098 C CA . THR B 1 31 ? 9.344 22.125 0.979 1 98.69 31 THR B CA 1
ATOM 2099 C C . THR B 1 31 ? 7.992 21.422 0.833 1 98.69 31 THR B C 1
ATOM 2101 O O . THR B 1 31 ? 7.695 20.469 1.557 1 98.69 31 THR B O 1
ATOM 2104 N N . VAL B 1 32 ? 7.16 22.031 -0.033 1 98.81 32 VAL B N 1
ATOM 2105 C CA . VAL B 1 32 ? 5.891 21.375 -0.343 1 98.81 32 VAL B CA 1
ATOM 2106 C C . VAL B 1 32 ? 5.977 20.703 -1.707 1 98.81 32 VAL B C 1
ATOM 2108 O O . VAL B 1 32 ? 6.492 21.281 -2.666 1 98.81 32 VAL B O 1
ATOM 2111 N N . ALA B 1 33 ? 5.609 19.469 -1.81 1 98.81 33 ALA B N 1
ATOM 2112 C CA . ALA B 1 33 ? 5.461 18.734 -3.068 1 98.81 33 ALA B CA 1
ATOM 2113 C C . ALA B 1 33 ? 4.262 17.797 -3.021 1 98.81 33 ALA B C 1
ATOM 2115 O O . ALA B 1 33 ? 4.18 16.922 -2.148 1 98.81 33 ALA B O 1
ATOM 2116 N N . ALA B 1 34 ? 3.34 17.953 -3.889 1 98.75 34 ALA B N 1
ATOM 2117 C CA . ALA B 1 34 ? 2.105 17.172 -3.883 1 98.75 34 ALA B CA 1
ATOM 2118 C C . ALA B 1 34 ? 1.603 16.922 -5.301 1 98.75 34 ALA B C 1
ATOM 2120 O O . ALA B 1 34 ? 2.043 17.578 -6.246 1 98.75 34 ALA B O 1
ATOM 2121 N N . PRO B 1 35 ? 0.765 15.93 -5.41 1 98.38 35 PRO B N 1
ATOM 2122 C CA . PRO B 1 35 ? 0.234 15.617 -6.738 1 98.38 35 PRO B CA 1
ATOM 2123 C C . PRO B 1 35 ? -0.477 16.812 -7.383 1 98.38 35 PRO B C 1
ATOM 2125 O O . PRO B 1 35 ? -1.093 17.609 -6.68 1 98.38 35 PRO B O 1
ATOM 2128 N N . SER B 1 36 ? -0.478 16.812 -8.688 1 97.19 36 SER B N 1
ATOM 2129 C CA . SER B 1 36 ? -1.144 17.875 -9.445 1 97.19 36 SER B CA 1
ATOM 2130 C C . SER B 1 36 ? -2.658 17.688 -9.445 1 97.19 36 SER B C 1
ATOM 2132 O O . SER B 1 36 ? -3.402 18.609 -9.773 1 97.19 36 SER B O 1
ATOM 2134 N N . ARG B 1 37 ? -3.053 16.453 -9.07 1 93.56 37 ARG B N 1
ATOM 2135 C CA . ARG B 1 37 ? -4.465 16.109 -8.945 1 93.56 37 ARG B CA 1
ATOM 2136 C C . ARG B 1 37 ? -4.707 15.219 -7.727 1 93.56 37 ARG B C 1
ATOM 2138 O O . ARG B 1 37 ? -3.76 14.812 -7.051 1 93.56 37 ARG B O 1
ATOM 2145 N N . GLU B 1 38 ? -5.988 14.961 -7.512 1 92.81 38 GLU B N 1
ATOM 2146 C CA . GLU B 1 38 ? -6.336 14.109 -6.379 1 92.81 38 GLU B CA 1
ATOM 2147 C C . GLU B 1 38 ? -5.93 12.664 -6.629 1 92.81 38 GLU B C 1
ATOM 2149 O O . GLU B 1 38 ? -6.098 12.148 -7.738 1 92.81 38 GLU B O 1
ATOM 2154 N N . PHE B 1 39 ? -5.367 11.969 -5.613 1 93.06 39 PHE B N 1
ATOM 2155 C CA . PHE B 1 39 ? -4.934 10.578 -5.641 1 93.06 39 PHE B CA 1
ATOM 2156 C C . PHE B 1 39 ? -5.516 9.805 -4.461 1 93.06 39 PHE B C 1
ATOM 2158 O O . PHE B 1 39 ? -4.812 9.031 -3.811 1 93.06 39 PHE B O 1
ATOM 2165 N N . SER B 1 40 ? -6.758 10.047 -4.156 1 90 40 SER B N 1
ATOM 2166 C CA . SER B 1 40 ? -7.387 9.281 -3.084 1 90 40 SER B CA 1
ATOM 2167 C C . SER B 1 40 ? -7.32 7.785 -3.355 1 90 40 SER B C 1
ATOM 2169 O O . SER B 1 40 ? -7.5 7.348 -4.496 1 90 40 SER B O 1
ATOM 2171 N N . GLY B 1 41 ? -7.043 7.008 -2.262 1 92.88 41 GLY B N 1
ATOM 2172 C CA . GLY B 1 41 ? -6.992 5.559 -2.387 1 92.88 41 GLY B CA 1
ATOM 2173 C C . GLY B 1 41 ? -5.734 5.066 -3.076 1 92.88 41 GLY B C 1
ATOM 2174 O O . GLY B 1 41 ? -5.68 3.922 -3.535 1 92.88 41 GLY B O 1
ATOM 2175 N N . ALA B 1 42 ? -4.688 5.887 -3.119 1 96.44 42 ALA B N 1
ATOM 2176 C CA . ALA B 1 42 ? -3.492 5.574 -3.898 1 96.44 42 ALA B CA 1
ATOM 2177 C C . ALA B 1 42 ? -2.572 4.621 -3.139 1 96.44 42 ALA B C 1
ATOM 2179 O O . ALA B 1 42 ? -1.659 4.035 -3.721 1 96.44 42 ALA B O 1
ATOM 2180 N N . SER B 1 43 ? -2.85 4.461 -1.86 1 97.94 43 SER B N 1
ATOM 2181 C CA . SER B 1 43 ? -1.922 3.678 -1.055 1 97.94 43 SER B CA 1
ATOM 2182 C C . SER B 1 43 ? -0.485 4.152 -1.247 1 97.94 43 SER B C 1
ATOM 2184 O O . SER B 1 43 ? -0.218 5.355 -1.244 1 97.94 43 SER B O 1
ATOM 2186 N N . ALA B 1 44 ? 0.481 3.227 -1.213 1 98.31 44 ALA B N 1
ATOM 2187 C CA . ALA B 1 44 ? 1.887 3.549 -1.445 1 98.31 44 ALA B CA 1
ATOM 2188 C C . ALA B 1 44 ? 2.268 3.32 -2.904 1 98.31 44 ALA B C 1
ATOM 2190 O O . ALA B 1 44 ? 3.389 2.896 -3.201 1 98.31 44 ALA B O 1
ATOM 2191 N N . ALA B 1 45 ? 1.362 3.58 -3.814 1 97.81 45 ALA B N 1
ATOM 2192 C CA . ALA B 1 45 ? 1.59 3.35 -5.238 1 97.81 45 ALA B CA 1
ATOM 2193 C C . ALA B 1 45 ? 2.695 4.254 -5.77 1 97.81 45 ALA B C 1
ATOM 2195 O O . ALA B 1 45 ? 2.773 5.43 -5.406 1 97.81 45 ALA B O 1
ATOM 2196 N N . LEU B 1 46 ? 3.557 3.664 -6.582 1 95.25 46 LEU B N 1
ATOM 2197 C CA . LEU B 1 46 ? 4.566 4.426 -7.305 1 95.25 46 LEU B CA 1
ATOM 2198 C C . LEU B 1 46 ? 4.16 4.621 -8.766 1 95.25 46 LEU B C 1
ATOM 2200 O O . LEU B 1 46 ? 4.621 3.895 -9.641 1 95.25 46 LEU B O 1
ATOM 2204 N N . THR B 1 47 ? 3.299 5.605 -8.953 1 92.19 47 THR B N 1
ATOM 2205 C CA . THR B 1 47 ? 2.801 5.898 -10.289 1 92.19 47 THR B CA 1
ATOM 2206 C C . THR B 1 47 ? 3.057 7.359 -10.656 1 92.19 47 THR B C 1
ATOM 2208 O O . THR B 1 47 ? 3.121 8.219 -9.773 1 92.19 47 THR B O 1
ATOM 2211 N N . ALA B 1 48 ? 3.336 7.539 -11.891 1 91.19 48 ALA B N 1
ATOM 2212 C CA . ALA B 1 48 ? 3.521 8.883 -12.43 1 91.19 48 ALA B CA 1
ATOM 2213 C C . ALA B 1 48 ? 2.898 9 -13.82 1 91.19 48 ALA B C 1
ATOM 2215 O O . ALA B 1 48 ? 2.764 8.008 -14.531 1 91.19 48 ALA B O 1
ATOM 2216 N N . VAL B 1 49 ? 2.322 10.117 -14.016 1 82.31 49 VAL B N 1
ATOM 2217 C CA . VAL B 1 49 ? 1.976 10.453 -15.398 1 82.31 49 VAL B CA 1
ATOM 2218 C C . VAL B 1 49 ? 3.221 10.922 -16.141 1 82.31 49 VAL B C 1
ATOM 2220 O O . VAL B 1 49 ? 3.787 11.969 -15.82 1 82.31 49 VAL B O 1
ATOM 2223 N N . GLU B 1 50 ? 3.566 10.102 -17.031 1 81.19 50 GLU B N 1
ATOM 2224 C CA . GLU B 1 50 ? 4.82 10.398 -17.719 1 81.19 50 GLU B CA 1
ATOM 2225 C C . GLU B 1 50 ? 4.582 10.727 -19.188 1 81.19 50 GLU B C 1
ATOM 2227 O O . GLU B 1 50 ? 3.627 10.242 -19.797 1 81.19 50 GLU B O 1
ATOM 2232 N N . SER B 1 51 ? 5.223 11.68 -19.609 1 79.62 51 SER B N 1
ATOM 2233 C CA . SER B 1 51 ? 5.41 11.938 -21.031 1 79.62 51 SER B CA 1
ATOM 2234 C C . SER B 1 51 ? 6.863 11.727 -21.453 1 79.62 51 SER B C 1
ATOM 2236 O O . SER B 1 51 ? 7.746 12.484 -21.047 1 79.62 51 SER B O 1
ATOM 2238 N N . ASP B 1 52 ? 7.152 10.695 -22.266 1 82.06 52 ASP B N 1
ATOM 2239 C CA . ASP B 1 52 ? 8.492 10.32 -22.688 1 82.06 52 ASP B CA 1
ATOM 2240 C C . ASP B 1 52 ? 9.406 10.062 -21.484 1 82.06 52 ASP B C 1
ATOM 2242 O O . ASP B 1 52 ? 10.523 10.57 -21.438 1 82.06 52 ASP B O 1
ATOM 2246 N N . GLY B 1 53 ? 8.812 9.477 -20.516 1 82.38 53 GLY B N 1
ATOM 2247 C CA . GLY B 1 53 ? 9.578 9.102 -19.344 1 82.38 53 GLY B CA 1
ATOM 2248 C C . GLY B 1 53 ? 9.812 10.258 -18.391 1 82.38 53 GLY B C 1
ATOM 2249 O O . GLY B 1 53 ? 10.508 10.109 -17.375 1 82.38 53 GLY B O 1
ATOM 2250 N N . ARG B 1 54 ? 9.266 11.414 -18.75 1 89.25 54 ARG B N 1
ATOM 2251 C CA . ARG B 1 54 ? 9.453 12.609 -17.953 1 89.25 54 ARG B CA 1
ATOM 2252 C C . ARG B 1 54 ? 8.227 12.883 -17.078 1 89.25 54 ARG B C 1
ATOM 2254 O O . ARG B 1 54 ? 7.09 12.766 -17.547 1 89.25 54 ARG B O 1
ATOM 2261 N N . ILE B 1 55 ? 8.5 13.102 -15.82 1 93.31 55 ILE B N 1
ATOM 2262 C CA . ILE B 1 55 ? 7.453 13.461 -14.867 1 93.31 55 ILE B CA 1
ATOM 2263 C C . ILE B 1 55 ? 7.348 14.977 -14.766 1 93.31 55 ILE B C 1
ATOM 2265 O O . ILE B 1 55 ? 8.336 15.664 -14.484 1 93.31 55 ILE B O 1
ATOM 2269 N N . LEU B 1 56 ? 6.215 15.508 -14.977 1 95.25 56 LEU B N 1
ATOM 2270 C CA . LEU B 1 56 ? 6.012 16.953 -14.922 1 95.25 56 LEU B CA 1
ATOM 2271 C C . LEU B 1 56 ? 6.117 17.453 -13.492 1 95.25 56 LEU B C 1
ATOM 2273 O O . LEU B 1 56 ? 5.488 16.906 -12.586 1 95.25 56 LEU B O 1
ATOM 2277 N N . VAL B 1 57 ? 6.938 18.406 -13.266 1 95.94 57 VAL B N 1
ATOM 2278 C CA . VAL B 1 57 ? 7.141 19.094 -11.992 1 95.94 57 VAL B CA 1
ATOM 2279 C C . VAL B 1 57 ? 7.074 20.594 -12.188 1 95.94 57 VAL B C 1
ATOM 2281 O O . VAL B 1 57 ? 7.895 21.172 -12.914 1 95.94 57 VAL B O 1
ATOM 2284 N N . GLU B 1 58 ? 6.133 21.266 -11.531 1 95.88 58 GLU B N 1
ATOM 2285 C CA . GLU B 1 58 ? 5.938 22.703 -11.734 1 95.88 58 GLU B CA 1
ATOM 2286 C C . GLU B 1 58 ? 5.934 23.438 -10.398 1 95.88 58 GLU B C 1
ATOM 2288 O O . GLU B 1 58 ? 5.34 22.984 -9.422 1 95.88 58 GLU B O 1
ATOM 2293 N N . PRO B 1 59 ? 6.605 24.578 -10.414 1 95.62 59 PRO B N 1
ATOM 2294 C CA . PRO B 1 59 ? 6.523 25.391 -9.195 1 95.62 59 PRO B CA 1
ATOM 2295 C C . PRO B 1 59 ? 5.125 25.953 -8.961 1 95.62 59 PRO B C 1
ATOM 2297 O O . PRO B 1 59 ? 4.398 26.234 -9.914 1 95.62 59 PRO B O 1
ATOM 2300 N N . ARG B 1 60 ? 4.809 26.031 -7.707 1 95.88 60 ARG B N 1
ATOM 2301 C CA . ARG B 1 60 ? 3.525 26.594 -7.297 1 95.88 60 ARG B CA 1
ATOM 2302 C C . ARG B 1 60 ? 3.701 27.578 -6.137 1 95.88 60 ARG B C 1
ATOM 2304 O O . ARG B 1 60 ? 4.602 27.406 -5.309 1 95.88 60 ARG B O 1
ATOM 2311 N N . THR B 1 61 ? 2.898 28.609 -6.121 1 96.25 61 THR B N 1
ATOM 2312 C CA . THR B 1 61 ? 2.768 29.453 -4.941 1 96.25 61 THR B CA 1
ATOM 2313 C C . THR B 1 61 ? 1.501 29.109 -4.164 1 96.25 61 THR B C 1
ATOM 2315 O O . THR B 1 61 ? 0.405 29.094 -4.73 1 96.25 61 THR B O 1
ATOM 2318 N N . LEU B 1 62 ? 1.698 28.828 -2.916 1 96.62 62 LEU B N 1
ATOM 2319 C CA . LEU B 1 62 ? 0.561 28.406 -2.102 1 96.62 62 LEU B CA 1
ATOM 2320 C C . LEU B 1 62 ? 0.103 29.547 -1.188 1 96.62 62 LEU B C 1
ATOM 2322 O O . LEU B 1 62 ? 0.927 30.297 -0.667 1 96.62 62 LEU B O 1
ATOM 2326 N N . PRO B 1 63 ? -1.191 29.609 -0.943 1 91.88 63 PRO B N 1
ATOM 2327 C CA . PRO B 1 63 ? -1.721 30.625 -0.04 1 91.88 63 PRO B CA 1
ATOM 2328 C C . PRO B 1 63 ? -1.148 30.531 1.372 1 91.88 63 PRO B C 1
ATOM 2330 O O . PRO B 1 63 ? -1.116 29.438 1.949 1 91.88 63 PRO B O 1
ATOM 2333 N N . GLY B 1 64 ? -0.73 31.688 1.876 1 94 64 GLY B N 1
ATOM 2334 C CA . GLY B 1 64 ? -0.249 31.75 3.246 1 94 64 GLY B CA 1
ATOM 2335 C C . GLY B 1 64 ? 1.182 31.266 3.396 1 94 64 GLY B C 1
ATOM 2336 O O . GLY B 1 64 ? 1.71 31.203 4.508 1 94 64 GLY B O 1
ATOM 2337 N N . LEU B 1 65 ? 1.765 30.938 2.238 1 96.69 65 LEU B N 1
ATOM 2338 C CA . LEU B 1 65 ? 3.104 30.359 2.285 1 96.69 65 LEU B CA 1
ATOM 2339 C C . LEU B 1 65 ? 4.043 31.078 1.323 1 96.69 65 LEU B C 1
ATOM 2341 O O . LEU B 1 65 ? 4.688 30.438 0.487 1 96.69 65 LEU B O 1
ATOM 2345 N N . PRO B 1 66 ? 4.066 32.375 1.551 1 91.81 66 PRO B N 1
ATOM 2346 C CA . PRO B 1 66 ? 5.012 33.062 0.69 1 91.81 66 PRO B CA 1
ATOM 2347 C C . PRO B 1 66 ? 6.457 32.625 0.913 1 91.81 66 PRO B C 1
ATOM 2349 O O . PRO B 1 66 ? 6.875 32.438 2.055 1 91.81 66 PRO B O 1
ATOM 2352 N N . GLY B 1 67 ? 7.234 32.406 -0.107 1 93.5 67 GLY B N 1
ATOM 2353 C CA . GLY B 1 67 ? 8.648 32.094 -0.015 1 93.5 67 GLY B CA 1
ATOM 2354 C C . GLY B 1 67 ? 8.93 30.609 0.182 1 93.5 67 GLY B C 1
ATOM 2355 O O . GLY B 1 67 ? 10.086 30.188 0.165 1 93.5 67 GLY B O 1
ATOM 2356 N N . VAL B 1 68 ? 7.867 29.875 0.481 1 97.12 68 VAL B N 1
ATOM 2357 C CA . VAL B 1 68 ? 8.055 28.438 0.657 1 97.12 68 VAL B CA 1
ATOM 2358 C C . VAL B 1 68 ? 8.117 27.75 -0.707 1 97.12 68 VAL B C 1
ATOM 2360 O O . VAL B 1 68 ? 7.301 28.031 -1.588 1 97.12 68 VAL B O 1
ATOM 2363 N N . THR B 1 69 ? 9.141 26.922 -0.883 1 97.62 69 THR B N 1
ATOM 2364 C CA . THR B 1 69 ? 9.258 26.156 -2.117 1 97.62 69 THR B CA 1
ATOM 2365 C C . THR B 1 69 ? 8.133 25.141 -2.229 1 97.62 69 THR B C 1
ATOM 2367 O O . THR B 1 69 ? 7.91 24.344 -1.311 1 97.62 69 THR B O 1
ATOM 2370 N N . ALA B 1 70 ? 7.379 25.219 -3.324 1 98.25 70 ALA B N 1
ATOM 2371 C CA . ALA B 1 70 ? 6.27 24.297 -3.533 1 98.25 70 ALA B CA 1
ATOM 2372 C C . ALA B 1 70 ? 6.258 23.766 -4.965 1 98.25 70 ALA B C 1
ATOM 2374 O O . ALA B 1 70 ? 6.473 24.531 -5.914 1 98.25 70 ALA B O 1
ATOM 2375 N N . TRP B 1 71 ? 6.027 22.438 -5.07 1 97.94 71 TRP B N 1
ATOM 2376 C CA . TRP B 1 71 ? 6.02 21.766 -6.367 1 97.94 71 TRP B CA 1
ATOM 2377 C C . TRP B 1 71 ? 4.699 21.031 -6.594 1 97.94 71 TRP B C 1
ATOM 2379 O O . TRP B 1 71 ? 4.238 20.297 -5.723 1 97.94 71 TRP B O 1
ATOM 2389 N N . SER B 1 72 ? 4.098 21.312 -7.762 1 98.06 72 SER B N 1
ATOM 2390 C CA . SER B 1 72 ? 3.076 20.422 -8.312 1 98.06 72 SER B CA 1
ATOM 2391 C C . SER B 1 72 ? 3.701 19.312 -9.148 1 98.06 72 SER B C 1
ATOM 2393 O O . SER B 1 72 ? 4.449 19.578 -10.086 1 98.06 72 SER B O 1
ATOM 2395 N N . VAL B 1 73 ? 3.469 18.109 -8.773 1 97.62 73 VAL B N 1
ATOM 2396 C CA . VAL B 1 73 ? 4.125 16.969 -9.422 1 97.62 73 VAL B CA 1
ATOM 2397 C C . VAL B 1 73 ? 3.078 16.031 -10 1 97.62 73 VAL B C 1
ATOM 2399 O O . VAL B 1 73 ? 2.113 15.672 -9.32 1 97.62 73 VAL B O 1
ATOM 2402 N N . ALA B 1 74 ? 3.207 15.578 -11.234 1 97.06 74 ALA B N 1
ATOM 2403 C CA . ALA B 1 74 ? 2.273 14.656 -11.875 1 97.06 74 ALA B CA 1
ATOM 2404 C C . ALA B 1 74 ? 2.588 13.211 -11.508 1 97.06 74 ALA B C 1
ATOM 2406 O O . ALA B 1 74 ? 2.879 12.391 -12.383 1 97.06 74 ALA B O 1
ATOM 2407 N N . ALA B 1 75 ? 2.451 12.93 -10.234 1 97 75 ALA B N 1
ATOM 2408 C CA . ALA B 1 75 ? 2.76 11.602 -9.703 1 97 75 ALA B CA 1
ATOM 2409 C C . ALA B 1 75 ? 1.988 11.336 -8.414 1 97 75 ALA B C 1
ATOM 2411 O O . ALA B 1 75 ? 1.399 12.258 -7.836 1 97 75 ALA B O 1
ATOM 2412 N N . SER B 1 76 ? 1.921 10.07 -8.047 1 97.56 76 SER B N 1
ATOM 2413 C CA . SER B 1 76 ? 1.312 9.695 -6.773 1 97.56 76 SER B CA 1
ATOM 2414 C C . SER B 1 76 ? 2.102 10.258 -5.594 1 97.56 76 SER B C 1
ATOM 2416 O O . SER B 1 76 ? 3.289 10.562 -5.727 1 97.56 76 SER B O 1
ATOM 2418 N N . PRO B 1 77 ? 1.443 10.422 -4.43 1 98.44 77 PRO B N 1
ATOM 2419 C CA . PRO B 1 77 ? 2.145 11 -3.283 1 98.44 77 PRO B CA 1
ATOM 2420 C C . PRO B 1 77 ? 3.357 10.18 -2.857 1 98.44 77 PRO B C 1
ATOM 2422 O O . PRO B 1 77 ? 4.41 10.742 -2.541 1 98.44 77 PRO B O 1
ATOM 2425 N N . ALA B 1 78 ? 3.236 8.867 -2.857 1 98.12 78 ALA B N 1
ATOM 2426 C CA . ALA B 1 78 ? 4.371 8.023 -2.492 1 98.12 78 ALA B CA 1
ATOM 2427 C C . ALA B 1 78 ? 5.535 8.219 -3.463 1 98.12 78 ALA B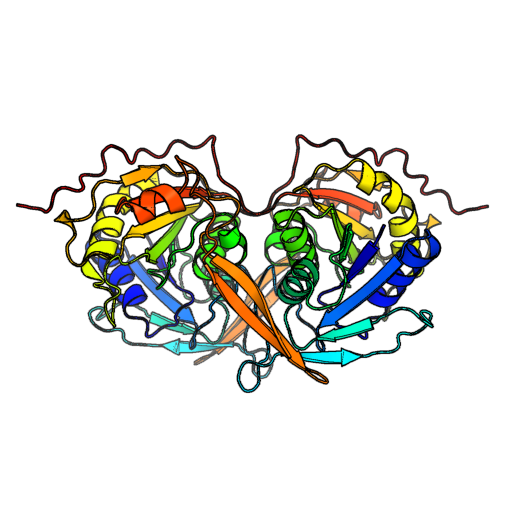 C 1
ATOM 2429 O O . ALA B 1 78 ? 6.695 8.242 -3.053 1 98.12 78 ALA B O 1
ATOM 2430 N N . PHE B 1 79 ? 5.234 8.328 -4.711 1 97.19 79 PHE B N 1
ATOM 2431 C CA . PHE B 1 79 ? 6.285 8.555 -5.699 1 97.19 79 PHE B CA 1
ATOM 2432 C C . PHE B 1 79 ? 6.965 9.898 -5.473 1 97.19 79 PHE B C 1
ATOM 2434 O O . PHE B 1 79 ? 8.188 10.016 -5.59 1 97.19 79 PHE B O 1
ATOM 2441 N N . ILE B 1 80 ? 6.223 10.891 -5.176 1 98.06 80 ILE B N 1
ATOM 2442 C CA . ILE B 1 80 ? 6.754 12.219 -4.891 1 98.06 80 ILE B CA 1
ATOM 2443 C C . ILE B 1 80 ? 7.711 12.148 -3.701 1 98.06 80 ILE B C 1
ATOM 2445 O O . ILE B 1 80 ? 8.789 12.75 -3.723 1 98.06 80 ILE B O 1
ATOM 2449 N N . VAL B 1 81 ? 7.309 11.414 -2.674 1 98 81 VAL B N 1
ATOM 2450 C CA . VAL B 1 81 ? 8.18 11.227 -1.517 1 98 81 VAL B CA 1
ATOM 2451 C C . VAL B 1 81 ? 9.484 10.57 -1.949 1 98 81 VAL B C 1
ATOM 2453 O O . VAL B 1 81 ? 10.57 11.008 -1.557 1 98 81 VAL B O 1
ATOM 2456 N N . LEU B 1 82 ? 9.383 9.555 -2.771 1 95.31 82 LEU B N 1
ATOM 2457 C CA . LEU B 1 82 ? 10.586 8.875 -3.252 1 95.31 82 LEU B CA 1
ATOM 2458 C C . LEU B 1 82 ? 11.492 9.852 -3.99 1 95.31 82 LEU B C 1
ATOM 2460 O O . LEU B 1 82 ? 12.711 9.859 -3.773 1 95.31 82 LEU B O 1
ATOM 2464 N N . VAL B 1 83 ? 10.922 10.617 -4.867 1 95.62 83 VAL B N 1
ATOM 2465 C CA . VAL B 1 83 ? 11.688 11.617 -5.613 1 95.62 83 VAL B CA 1
ATOM 2466 C C . VAL B 1 83 ? 12.391 12.555 -4.637 1 95.62 83 VAL B C 1
ATOM 2468 O O . VAL B 1 83 ? 13.578 12.852 -4.801 1 95.62 83 VAL B O 1
ATOM 2471 N N . ALA B 1 84 ? 11.703 13.008 -3.631 1 96.75 84 ALA B N 1
ATOM 2472 C CA . ALA B 1 84 ? 12.273 13.93 -2.656 1 96.75 84 ALA B CA 1
ATOM 2473 C C . ALA B 1 84 ? 13.414 13.281 -1.887 1 96.75 84 ALA B C 1
ATOM 2475 O O . ALA B 1 84 ? 14.453 13.914 -1.65 1 96.75 84 ALA B O 1
ATOM 2476 N N . LEU B 1 85 ? 13.234 12.047 -1.522 1 94.69 85 LEU B N 1
ATOM 2477 C CA . LEU B 1 85 ? 14.242 11.328 -0.754 1 94.69 85 LEU B CA 1
ATOM 2478 C C . LEU B 1 85 ? 15.523 11.156 -1.566 1 94.69 85 LEU B C 1
ATOM 2480 O O . LEU B 1 85 ? 16.609 11.07 -1.002 1 94.69 85 LEU B O 1
ATOM 2484 N N . THR B 1 86 ? 15.359 11.109 -2.861 1 92.5 86 THR B N 1
ATOM 2485 C CA . THR B 1 86 ? 16.516 10.859 -3.717 1 92.5 86 THR B CA 1
ATOM 2486 C C . THR B 1 86 ? 17.094 12.172 -4.238 1 92.5 86 THR B C 1
ATOM 2488 O O . THR B 1 86 ? 17.922 12.172 -5.145 1 92.5 86 THR B O 1
ATOM 2491 N N . GLY B 1 87 ? 16.578 13.281 -3.785 1 92.75 87 GLY B N 1
ATOM 2492 C CA . GLY B 1 87 ? 17.172 14.57 -4.086 1 92.75 87 GLY B CA 1
ATOM 2493 C C . GLY B 1 87 ? 16.578 15.227 -5.316 1 92.75 87 GLY B C 1
ATOM 2494 O O . GLY B 1 87 ? 17.141 16.188 -5.848 1 92.75 87 GLY B O 1
ATOM 2495 N N . GLY B 1 88 ? 15.508 14.695 -5.773 1 93.25 88 GLY B N 1
ATOM 2496 C CA . GLY B 1 88 ? 14.906 15.211 -6.996 1 93.25 88 GLY B CA 1
ATOM 2497 C C . GLY B 1 88 ? 14.195 16.531 -6.797 1 93.25 88 GLY B C 1
ATOM 2498 O O . GLY B 1 88 ? 13.891 17.234 -7.766 1 93.25 88 GLY B O 1
ATOM 2499 N N . LEU B 1 89 ? 13.891 16.875 -5.555 1 94.75 89 LEU B N 1
ATOM 2500 C CA . LEU B 1 89 ? 13.18 18.109 -5.258 1 94.75 89 LEU B CA 1
ATOM 2501 C C . LEU B 1 89 ? 14.008 19.016 -4.336 1 94.75 89 LEU B C 1
ATOM 2503 O O . LEU B 1 89 ? 13.453 19.781 -3.553 1 94.75 89 LEU B O 1
ATOM 2507 N N . GLY B 1 90 ? 15.32 18.859 -4.387 1 91.88 90 GLY B N 1
ATOM 2508 C CA . GLY B 1 90 ? 16.234 19.547 -3.477 1 91.88 90 GLY B CA 1
ATOM 2509 C C . GLY B 1 90 ? 16.828 18.625 -2.434 1 91.88 90 GLY B C 1
ATOM 2510 O O . GLY B 1 90 ? 16.938 17.406 -2.66 1 91.88 90 GLY B O 1
ATOM 2511 N N . SER B 1 91 ? 17.266 19.234 -1.368 1 94.19 91 SER B N 1
ATOM 2512 C CA . SER B 1 91 ? 17.859 18.422 -0.301 1 94.19 91 SER B CA 1
ATOM 2513 C C . SER B 1 91 ? 16.844 17.453 0.278 1 94.19 91 SER B C 1
ATOM 2515 O O . SER B 1 91 ? 15.68 17.797 0.489 1 94.19 91 SER B O 1
ATOM 2517 N N . PRO B 1 92 ? 17.281 16.219 0.485 1 95.69 92 PRO B N 1
ATOM 2518 C CA . PRO B 1 92 ? 16.359 15.242 1.07 1 95.69 92 PRO B CA 1
ATOM 2519 C C . PRO B 1 92 ? 15.797 15.695 2.414 1 95.69 92 PRO B C 1
ATOM 2521 O O . PRO B 1 92 ? 16.5 16.328 3.205 1 95.69 92 PRO B O 1
ATOM 2524 N N . PRO B 1 93 ? 14.578 15.406 2.68 1 97 93 PRO B N 1
ATOM 2525 C CA . PRO B 1 93 ? 13.961 15.82 3.943 1 97 93 PRO B CA 1
ATOM 2526 C C . PRO B 1 93 ? 14.391 14.953 5.121 1 97 93 PRO B C 1
ATOM 2528 O O . PRO B 1 93 ? 14.82 13.805 4.93 1 97 93 PRO B O 1
ATOM 2531 N N . ASP B 1 94 ? 14.25 15.555 6.332 1 94.38 94 ASP B N 1
ATOM 2532 C CA . ASP B 1 94 ? 14.438 14.852 7.598 1 94.38 94 ASP B CA 1
ATOM 2533 C C . ASP B 1 94 ? 13.117 14.281 8.109 1 94.38 94 ASP B C 1
ATOM 2535 O O . ASP B 1 94 ? 13.109 13.305 8.867 1 94.38 94 ASP B O 1
ATOM 2539 N N . LEU B 1 95 ? 12.117 14.953 7.738 1 96.62 95 LEU B N 1
ATOM 2540 C CA . LEU B 1 95 ? 10.766 14.672 8.203 1 96.62 95 LEU B CA 1
ATOM 2541 C C . LEU B 1 95 ? 9.758 14.836 7.066 1 96.62 95 LEU B C 1
ATOM 2543 O O . LEU B 1 95 ? 9.844 15.781 6.281 1 96.62 95 LEU B O 1
ATOM 2547 N N . VAL B 1 96 ? 8.914 13.875 6.938 1 98.31 96 VAL B N 1
ATOM 2548 C CA . VAL B 1 96 ? 7.836 13.977 5.961 1 98.31 96 VAL B CA 1
ATOM 2549 C C . VAL B 1 96 ? 6.488 14.031 6.676 1 98.31 96 VAL B C 1
ATOM 2551 O O . VAL B 1 96 ? 6.188 13.18 7.512 1 98.31 96 VAL B O 1
ATOM 2554 N N . LEU B 1 97 ? 5.715 15.039 6.434 1 98.75 97 LEU B N 1
ATOM 2555 C CA . LEU B 1 97 ? 4.344 15.18 6.91 1 98.75 97 LEU B CA 1
ATOM 2556 C C . LEU B 1 97 ? 3.354 15.086 5.754 1 98.75 97 LEU B C 1
ATOM 2558 O O . LEU B 1 97 ? 3.436 15.852 4.797 1 98.75 97 LEU B O 1
ATOM 2562 N N . SER B 1 98 ? 2.467 14.148 5.828 1 98.88 98 SER B N 1
ATOM 2563 C CA . SER B 1 98 ? 1.45 13.945 4.801 1 98.88 98 SER B CA 1
ATOM 2564 C C . SER B 1 98 ? 0.071 14.367 5.297 1 98.88 98 SER B C 1
ATOM 2566 O O . SER B 1 98 ? -0.39 13.898 6.34 1 98.88 98 SER B O 1
ATOM 2568 N N . GLY B 1 99 ? -0.635 15.188 4.625 1 98.06 99 GLY B N 1
ATOM 2569 C CA . GLY B 1 99 ? -1.95 15.672 5.012 1 98.06 99 GLY B CA 1
ATOM 2570 C C . GLY B 1 99 ? -2.062 17.188 4.977 1 98.06 99 GLY B C 1
ATOM 2571 O O . GLY B 1 99 ? -1.359 17.844 4.215 1 98.06 99 GLY B O 1
ATOM 2572 N N . ILE B 1 100 ? -2.994 17.781 5.551 1 97.62 100 ILE B N 1
ATOM 2573 C CA . ILE B 1 100 ? -4.078 17.172 6.312 1 97.62 100 ILE B CA 1
ATOM 2574 C C . ILE B 1 100 ? -5.152 16.656 5.359 1 97.62 100 ILE B C 1
ATOM 2576 O O . ILE B 1 100 ? -5.727 17.422 4.582 1 97.62 100 ILE B O 1
ATOM 2580 N N . ASN B 1 101 ? -5.406 15.422 5.426 1 96.44 101 ASN B N 1
ATOM 2581 C CA . ASN B 1 101 ? -6.336 14.75 4.531 1 96.44 101 ASN B CA 1
ATOM 2582 C C . ASN B 1 101 ? -7.785 14.984 4.945 1 96.44 101 ASN B C 1
ATOM 2584 O O . ASN B 1 101 ? -8.109 14.93 6.133 1 96.44 101 ASN B O 1
ATOM 2588 N N . ILE B 1 102 ? -8.594 15.258 3.889 1 92.12 102 ILE B N 1
ATOM 2589 C CA . ILE B 1 102 ? -10.031 15.258 4.141 1 92.12 102 ILE B CA 1
ATOM 2590 C C . ILE B 1 102 ? -10.539 13.82 4.215 1 92.12 102 ILE B C 1
ATOM 2592 O O . ILE B 1 102 ? -10.406 13.055 3.254 1 92.12 102 ILE B O 1
ATOM 2596 N N . GLY B 1 103 ? -11.18 13.492 5.363 1 90.88 103 GLY B N 1
ATOM 2597 C CA . GLY B 1 103 ? -11.594 12.125 5.633 1 90.88 103 GLY B CA 1
ATOM 2598 C C . GLY B 1 103 ? -10.609 11.359 6.496 1 90.88 103 GLY B C 1
ATOM 2599 O O . GLY B 1 103 ? -9.406 11.367 6.23 1 90.88 103 GLY B O 1
ATOM 2600 N N . ALA B 1 104 ? -11.086 10.75 7.461 1 92.44 104 ALA B N 1
ATOM 2601 C CA . ALA B 1 104 ? -10.234 10.023 8.398 1 92.44 104 ALA B CA 1
ATOM 2602 C C . ALA B 1 104 ? -9.539 8.852 7.719 1 92.44 104 ALA B C 1
ATOM 2604 O O . ALA B 1 104 ? -10.094 8.227 6.812 1 92.44 104 ALA B O 1
ATOM 2605 N N . ASN B 1 105 ? -8.344 8.641 8.047 1 93.75 105 ASN B N 1
ATOM 2606 C CA . ASN B 1 105 ? -7.625 7.41 7.734 1 93.75 105 ASN B CA 1
ATOM 2607 C C . ASN B 1 105 ? -7.535 6.496 8.953 1 93.75 105 ASN B C 1
ATOM 2609 O O . ASN B 1 105 ? -6.48 6.406 9.594 1 93.75 105 ASN B O 1
ATOM 2613 N N . ALA B 1 106 ? -8.648 5.867 9.172 1 92.56 106 ALA B N 1
ATOM 2614 C CA . ALA B 1 106 ? -8.797 5.043 10.367 1 92.56 106 ALA B CA 1
ATOM 2615 C C . ALA B 1 106 ? -9 3.576 9.992 1 92.56 106 ALA B C 1
ATOM 2617 O O . ALA B 1 106 ? -9.398 3.26 8.875 1 92.56 106 ALA B O 1
ATOM 2618 N N . GLY B 1 107 ? -8.648 2.738 11 1 92.69 107 GLY B N 1
ATOM 2619 C CA . GLY B 1 107 ? -8.805 1.304 10.828 1 92.69 107 GLY B CA 1
ATOM 2620 C C . GLY B 1 107 ? -7.754 0.692 9.922 1 92.69 107 GLY B C 1
ATOM 2621 O O . GLY B 1 107 ? -6.809 1.37 9.516 1 92.69 107 GLY B O 1
ATOM 2622 N N . ARG B 1 108 ? -7.938 -0.569 9.672 1 91.5 108 ARG B N 1
ATOM 2623 C CA . ARG B 1 108 ? -6.973 -1.316 8.875 1 91.5 108 ARG B CA 1
ATOM 2624 C C . ARG B 1 108 ? -6.996 -0.858 7.418 1 91.5 108 ARG B C 1
ATOM 2626 O O . ARG B 1 108 ? -6.07 -1.143 6.656 1 91.5 108 ARG B O 1
ATOM 2633 N N . ALA B 1 109 ? -7.953 -0.05 7.078 1 90.06 109 ALA B N 1
ATOM 2634 C CA . ALA B 1 109 ? -8.07 0.496 5.727 1 90.06 109 ALA B CA 1
ATOM 2635 C C . ALA B 1 109 ? -6.953 1.497 5.441 1 90.06 109 ALA B C 1
ATOM 2637 O O . ALA B 1 109 ? -6.75 1.896 4.293 1 90.06 109 ALA B O 1
ATOM 2638 N N . VAL B 1 110 ? -6.129 1.804 6.438 1 94.81 110 VAL B N 1
ATOM 2639 C CA . VAL B 1 110 ? -5.008 2.719 6.254 1 94.81 110 VAL B CA 1
ATOM 2640 C C . VAL B 1 110 ? -4.062 2.168 5.188 1 94.81 110 VAL B C 1
ATOM 2642 O O . VAL B 1 110 ? -3.338 2.928 4.543 1 94.81 110 VAL B O 1
ATOM 2645 N N . THR B 1 111 ? -4.07 0.85 4.992 1 95 111 THR B N 1
ATOM 2646 C CA . THR B 1 111 ? -3.252 0.188 3.982 1 95 111 THR B CA 1
ATOM 2647 C C . THR B 1 111 ? -3.559 0.736 2.592 1 95 111 THR B C 1
ATOM 2649 O O . THR B 1 111 ? -2.691 0.743 1.717 1 95 111 THR B O 1
ATOM 2652 N N . HIS B 1 112 ? -4.715 1.258 2.41 1 95.88 112 HIS B N 1
ATOM 2653 C CA . HIS B 1 112 ? -5.156 1.695 1.091 1 95.88 112 HIS B CA 1
ATOM 2654 C C . HIS B 1 112 ? -5.062 3.211 0.954 1 95.88 112 HIS B C 1
ATOM 2656 O O . HIS B 1 112 ? -5.324 3.758 -0.12 1 95.88 112 HIS B O 1
ATOM 2662 N N . SER B 1 113 ? -4.719 3.936 1.94 1 96.31 113 SER B N 1
ATOM 2663 C CA . SER B 1 113 ? -4.746 5.395 1.998 1 96.31 113 SER B CA 1
ATOM 2664 C C . SER B 1 113 ? -3.514 5.996 1.338 1 96.31 113 SER B C 1
ATOM 2666 O O . SER B 1 113 ? -2.383 5.66 1.696 1 96.31 113 SER B O 1
ATOM 2668 N N . GLY B 1 114 ? -3.758 6.91 0.439 1 97.94 114 GLY B N 1
ATOM 2669 C CA . GLY B 1 114 ? -2.65 7.633 -0.17 1 97.94 114 GLY B CA 1
ATOM 2670 C C . GLY B 1 114 ? -1.907 8.523 0.808 1 97.94 114 GLY B C 1
ATOM 2671 O O . GLY B 1 114 ? -0.683 8.641 0.739 1 97.94 114 GLY B O 1
ATOM 2672 N N . THR B 1 115 ? -2.607 9.188 1.741 1 98.44 115 THR B N 1
ATOM 2673 C CA . THR B 1 115 ? -2.006 10.008 2.787 1 98.44 115 THR B CA 1
ATOM 2674 C C . THR B 1 115 ? -1.057 9.18 3.646 1 98.44 115 THR B C 1
ATOM 2676 O O . THR B 1 115 ? 0.102 9.547 3.84 1 98.44 115 THR B O 1
ATOM 2679 N N . VAL B 1 116 ? -1.518 8.062 4.07 1 98.5 116 VAL B N 1
ATOM 2680 C CA . VAL B 1 116 ? -0.728 7.184 4.922 1 98.5 116 VAL B CA 1
ATOM 2681 C C . VAL B 1 116 ? 0.373 6.52 4.098 1 98.5 116 VAL B C 1
ATOM 2683 O O . VAL B 1 116 ? 1.5 6.355 4.574 1 98.5 116 VAL B O 1
ATOM 2686 N N . GLY B 1 117 ? 0.023 6.156 2.863 1 98.56 117 GLY B N 1
ATOM 2687 C CA . GLY B 1 117 ? 1.004 5.543 1.984 1 98.56 117 GLY B CA 1
ATOM 2688 C C . GLY B 1 117 ? 2.227 6.41 1.753 1 98.56 117 GLY B C 1
ATOM 2689 O O . GLY B 1 117 ? 3.348 5.906 1.683 1 98.56 117 GLY B O 1
ATOM 2690 N N . ALA B 1 118 ? 2.033 7.707 1.613 1 98.69 118 ALA B N 1
ATOM 2691 C CA . ALA B 1 118 ? 3.154 8.633 1.463 1 98.69 118 ALA B CA 1
ATOM 2692 C C . ALA B 1 118 ? 4.055 8.609 2.695 1 98.69 118 ALA B C 1
ATOM 2694 O O . ALA B 1 118 ? 5.277 8.531 2.574 1 98.69 118 ALA B O 1
ATOM 2695 N N . ALA B 1 119 ? 3.447 8.641 3.84 1 98.62 119 ALA B N 1
ATOM 2696 C CA . ALA B 1 119 ? 4.207 8.625 5.09 1 98.62 119 ALA B CA 1
ATOM 2697 C C . ALA B 1 119 ? 4.945 7.301 5.266 1 98.62 119 ALA B C 1
ATOM 2699 O O . ALA B 1 119 ? 6.094 7.281 5.715 1 98.62 119 ALA B O 1
ATOM 2700 N N . LEU B 1 120 ? 4.293 6.223 4.922 1 98.06 120 LEU B N 1
ATOM 2701 C CA . LEU B 1 120 ? 4.934 4.918 5.031 1 98.06 120 LEU B CA 1
ATOM 2702 C C . LEU B 1 120 ? 6.129 4.82 4.09 1 98.06 120 LEU B C 1
ATOM 2704 O O . LEU B 1 120 ? 7.148 4.215 4.43 1 98.06 120 LEU B O 1
ATOM 2708 N N . THR B 1 121 ? 5.988 5.375 2.92 1 97.06 121 THR B N 1
ATOM 2709 C CA . THR B 1 121 ? 7.105 5.402 1.979 1 97.06 121 THR B CA 1
ATOM 2710 C C . THR B 1 121 ? 8.281 6.176 2.559 1 97.06 121 THR B C 1
ATOM 2712 O O . THR B 1 121 ? 9.438 5.75 2.436 1 97.06 121 THR B O 1
ATOM 2715 N N . ALA B 1 122 ? 7.992 7.254 3.201 1 96.94 122 ALA B N 1
ATOM 2716 C CA . ALA B 1 122 ? 9.039 8.031 3.861 1 96.94 122 ALA B CA 1
ATOM 2717 C C . ALA B 1 122 ? 9.734 7.215 4.945 1 96.94 122 ALA B C 1
ATOM 2719 O O . ALA B 1 122 ? 10.961 7.219 5.043 1 96.94 122 ALA B O 1
ATOM 2720 N N . ALA B 1 123 ? 8.945 6.531 5.703 1 95.06 123 ALA B N 1
ATOM 2721 C CA . ALA B 1 123 ? 9.5 5.707 6.781 1 95.06 123 ALA B CA 1
ATOM 2722 C C . ALA B 1 123 ? 10.414 4.625 6.227 1 95.06 123 ALA B C 1
ATOM 2724 O O . ALA B 1 123 ? 11.477 4.355 6.789 1 95.06 123 ALA B O 1
ATOM 2725 N N . LEU B 1 124 ? 10.039 4.043 5.164 1 93.5 124 LEU B N 1
ATOM 2726 C CA . LEU B 1 124 ? 10.852 3.02 4.523 1 93.5 124 LEU B CA 1
ATOM 2727 C C . LEU B 1 124 ? 12.195 3.596 4.082 1 93.5 124 LEU B C 1
ATOM 2729 O O . LEU B 1 124 ? 13.203 2.891 4.07 1 93.5 124 LEU B O 1
ATOM 2733 N N . GLY B 1 125 ? 12.148 4.824 3.725 1 91.44 125 GLY B N 1
ATOM 2734 C CA . GLY B 1 125 ? 13.359 5.496 3.291 1 91.44 125 GLY B CA 1
ATOM 2735 C C . GLY B 1 125 ? 14.203 6.008 4.441 1 91.44 125 GLY B C 1
ATOM 2736 O O . GLY B 1 125 ? 15.234 6.648 4.227 1 91.44 125 GLY B O 1
ATOM 2737 N N . GLY B 1 126 ? 13.734 5.828 5.625 1 89.5 126 GLY B N 1
ATOM 2738 C CA . GLY B 1 126 ? 14.539 6.18 6.785 1 89.5 126 GLY B CA 1
ATOM 2739 C C . GLY B 1 126 ? 14.18 7.531 7.371 1 89.5 126 GLY B C 1
ATOM 2740 O O . GLY B 1 126 ? 14.844 8.016 8.281 1 89.5 126 GLY B O 1
ATOM 2741 N N . CYS B 1 127 ? 13.133 8.141 6.906 1 92.38 127 CYS B N 1
ATOM 2742 C CA . CYS B 1 127 ? 12.695 9.43 7.414 1 92.38 127 CYS B CA 1
ATOM 2743 C C . CYS B 1 127 ? 11.664 9.266 8.523 1 92.38 127 CYS B C 1
ATOM 2745 O O . CYS B 1 127 ? 10.938 8.273 8.555 1 92.38 127 CYS B O 1
ATOM 2747 N N . ARG B 1 128 ? 11.711 10.234 9.43 1 94.19 128 ARG B N 1
ATOM 2748 C CA . ARG B 1 128 ? 10.531 10.367 10.289 1 94.19 128 ARG B CA 1
ATOM 2749 C C . ARG B 1 128 ? 9.312 10.805 9.477 1 94.19 128 ARG B C 1
ATOM 2751 O O . ARG B 1 128 ? 9.445 11.547 8.5 1 94.19 128 ARG B O 1
ATOM 2758 N N . ALA B 1 129 ? 8.195 10.312 9.891 1 97.44 129 ALA B N 1
ATOM 2759 C CA . ALA B 1 129 ? 7.023 10.648 9.086 1 97.44 129 ALA B CA 1
ATOM 2760 C C . ALA B 1 129 ? 5.754 10.625 9.938 1 97.44 129 ALA B C 1
ATOM 2762 O O . ALA B 1 129 ? 5.684 9.914 10.945 1 97.44 129 ALA B O 1
ATOM 2763 N N . ALA B 1 130 ? 4.789 11.367 9.523 1 98 130 ALA B N 1
ATOM 2764 C CA . ALA B 1 130 ? 3.449 11.359 10.109 1 98 130 ALA B CA 1
ATOM 2765 C C . ALA B 1 130 ? 2.389 11.633 9.047 1 98 130 ALA B C 1
ATOM 2767 O O . ALA B 1 130 ? 2.67 12.266 8.031 1 98 130 ALA B O 1
ATOM 2768 N N . ALA B 1 131 ? 1.245 11.102 9.25 1 98.75 131 ALA B N 1
ATOM 2769 C CA . ALA B 1 131 ? 0.059 11.359 8.438 1 98.75 131 ALA B CA 1
ATOM 2770 C C . ALA B 1 131 ? -1.04 12.016 9.266 1 98.75 131 ALA B C 1
ATOM 2772 O O . ALA B 1 131 ? -1.361 11.555 10.359 1 98.75 131 ALA B O 1
ATOM 2773 N N . PHE B 1 132 ? -1.578 13.07 8.789 1 98.25 132 PHE B N 1
ATOM 2774 C CA . PHE B 1 132 ? -2.631 13.805 9.477 1 98.25 132 PHE B CA 1
ATOM 2775 C C . PHE B 1 132 ? -3.918 13.805 8.656 1 98.25 132 PHE B C 1
ATOM 2777 O O . PHE B 1 132 ? -3.893 14.039 7.449 1 98.25 132 PHE B O 1
ATOM 2784 N N . SER B 1 133 ? -5.023 13.547 9.32 1 96.88 133 SER B N 1
ATOM 2785 C CA . SER B 1 133 ? -6.336 13.555 8.68 1 96.88 133 SER B CA 1
ATOM 2786 C C . SER B 1 133 ? -7.391 14.188 9.578 1 96.88 133 SER B C 1
ATOM 2788 O O . SER B 1 133 ? -7.215 14.25 10.797 1 96.88 133 SER B O 1
ATOM 2790 N N . VAL B 1 134 ? -8.375 14.719 8.938 1 95.19 134 VAL B N 1
ATOM 2791 C CA . VAL B 1 134 ? -9.547 15.219 9.664 1 95.19 134 VAL B CA 1
ATOM 2792 C C . VAL B 1 134 ? -10.805 14.547 9.125 1 95.19 134 VAL B C 1
ATOM 2794 O O . VAL B 1 134 ? -10.961 14.375 7.91 1 95.19 134 VAL B O 1
ATOM 2797 N N . GLY B 1 135 ? -11.547 14.008 10.039 1 87.25 135 GLY B N 1
ATOM 2798 C CA . GLY B 1 135 ? -12.789 13.375 9.633 1 87.25 135 GLY B CA 1
ATOM 2799 C C . GLY B 1 135 ? -13.766 13.188 10.781 1 87.25 135 GLY B C 1
ATOM 2800 O O . GLY B 1 135 ? -13.484 13.594 11.914 1 87.25 135 GLY B O 1
ATOM 2801 N N . HIS B 1 136 ? -14.984 12.547 10.398 1 64.94 136 HIS B N 1
ATOM 2802 C CA . HIS B 1 136 ? -16.062 12.172 11.297 1 64.94 136 HIS B CA 1
ATOM 2803 C C . HIS B 1 136 ? -16.641 13.398 12.016 1 64.94 136 HIS B C 1
ATOM 2805 O O . HIS B 1 136 ? -16.25 13.688 13.148 1 64.94 136 HIS B O 1
ATOM 2811 N N . SER B 1 137 ? -17.344 14.188 11.07 1 60.72 137 SER B N 1
ATOM 2812 C CA . SER B 1 137 ? -17.984 15.359 11.672 1 60.72 137 SER B CA 1
ATOM 2813 C C . SER B 1 137 ? -19.375 15.031 12.188 1 60.72 137 SER B C 1
ATOM 2815 O O . SER B 1 137 ? -20.078 14.203 11.609 1 60.72 137 SER B O 1
ATOM 2817 N N . ILE B 1 138 ? -19.641 15.195 13.445 1 47.38 138 ILE B N 1
ATOM 2818 C CA . ILE B 1 138 ? -21.031 15.18 13.914 1 47.38 138 ILE B CA 1
ATOM 2819 C C . ILE B 1 138 ? -21.875 16.094 13.039 1 47.38 138 ILE B C 1
ATOM 2821 O O . ILE B 1 138 ? -23.094 15.883 12.906 1 47.38 138 ILE B O 1
ATOM 2825 N N . ARG B 1 139 ? -21.469 17.172 12.555 1 48.78 139 ARG B N 1
ATOM 2826 C CA . ARG B 1 139 ? -22.141 18.094 11.648 1 48.78 139 ARG B CA 1
ATOM 2827 C C . ARG B 1 139 ? -21.25 18.438 10.461 1 48.78 139 ARG B C 1
ATOM 2829 O O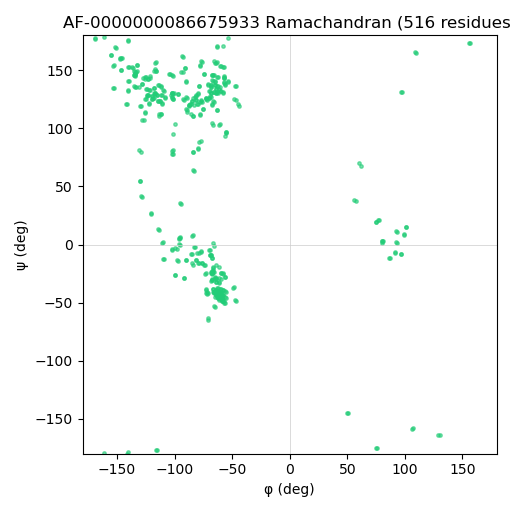 . ARG B 1 139 ? -20.453 19.375 10.516 1 48.78 139 ARG B O 1
ATOM 2836 N N . PRO B 1 140 ? -21.188 17.469 9.422 1 51.72 140 PRO B N 1
ATOM 2837 C CA . PRO B 1 140 ? -20.188 17.672 8.375 1 51.72 140 PRO B CA 1
ATOM 2838 C C . PRO B 1 140 ? -20.312 19.047 7.695 1 51.72 140 PRO B C 1
ATOM 2840 O O . PRO B 1 140 ? -21.359 19.359 7.129 1 51.72 140 PRO B O 1
ATOM 2843 N N . PRO B 1 141 ? -19.547 20.047 8.125 1 52.19 141 PRO B N 1
ATOM 2844 C CA . PRO B 1 141 ? -19.531 21.25 7.297 1 52.19 141 PRO B CA 1
ATOM 2845 C C . PRO B 1 141 ? -19.031 20.984 5.879 1 52.19 141 PRO B C 1
ATOM 2847 O O . PRO B 1 141 ? -18.438 19.938 5.613 1 52.19 141 PRO B O 1
ATOM 2850 N N . GLN B 1 142 ? -19.453 21.828 4.828 1 52.34 142 GLN B N 1
ATOM 2851 C CA . GLN B 1 142 ? -18.984 21.781 3.449 1 52.34 142 GLN B CA 1
ATOM 2852 C C . GLN B 1 142 ? -17.469 21.719 3.391 1 52.34 142 GLN B C 1
ATOM 2854 O O . GLN B 1 142 ? -16.906 20.984 2.564 1 52.34 142 GLN B O 1
ATOM 2859 N N . GLN B 1 143 ? -16.812 22.609 4.164 1 63.06 143 GLN B N 1
ATOM 2860 C CA . GLN B 1 143 ? -15.352 22.562 4.273 1 63.06 143 GLN B CA 1
ATOM 2861 C C . GLN B 1 143 ? -14.914 22.484 5.734 1 63.06 143 GLN B C 1
ATOM 2863 O O . GLN B 1 143 ? -15.461 23.188 6.59 1 63.06 143 GLN B O 1
ATOM 2868 N N . PRO B 1 144 ? -14.109 21.469 6.062 1 65.56 144 PRO B N 1
ATOM 2869 C CA . PRO B 1 144 ? -13.609 21.375 7.438 1 65.56 144 PRO B CA 1
ATOM 2870 C C . PRO B 1 144 ? -12.914 22.656 7.898 1 65.56 144 PRO B C 1
ATOM 2872 O O . PRO B 1 144 ? -12.445 23.438 7.07 1 65.56 144 PRO B O 1
ATOM 2875 N N . SER B 1 145 ? -13.172 22.969 9.117 1 79.19 145 SER B N 1
ATOM 2876 C CA . SER B 1 145 ? -12.242 23.922 9.711 1 79.19 145 SER B CA 1
ATOM 2877 C C . SER B 1 145 ? -10.828 23.344 9.789 1 79.19 145 SER B C 1
ATOM 2879 O O . SER B 1 145 ? -10.617 22.297 10.391 1 79.19 145 SER B O 1
ATOM 2881 N N . TRP B 1 146 ? -9.883 23.969 9.039 1 90.81 146 TRP B N 1
ATOM 2882 C CA . TRP B 1 146 ? -8.508 23.469 9.008 1 90.81 146 TRP B CA 1
ATOM 2883 C C . TRP B 1 146 ? -7.746 23.906 10.25 1 90.81 146 TRP B C 1
ATOM 2885 O O . TRP B 1 146 ? -6.672 23.375 10.547 1 90.81 146 TRP B O 1
ATOM 2895 N N . GLU B 1 147 ? -8.391 24.766 11.039 1 91.94 147 GLU B N 1
ATOM 2896 C CA . GLU B 1 147 ? -7.715 25.297 12.227 1 91.94 147 GLU B CA 1
ATOM 2897 C C . GLU B 1 147 ? -7.555 24.219 13.297 1 91.94 147 GLU B C 1
ATOM 2899 O O . GLU B 1 147 ? -6.488 24.094 13.906 1 91.94 147 GLU B O 1
ATOM 2904 N N . THR B 1 148 ? -8.586 23.453 13.461 1 92.94 148 THR B N 1
ATOM 2905 C CA . THR B 1 148 ? -8.578 22.453 14.523 1 92.94 148 THR B CA 1
ATOM 2906 C C . THR B 1 148 ? -7.52 21.391 14.266 1 92.94 148 THR B C 1
ATOM 2908 O O . THR B 1 148 ? -6.625 21.188 15.086 1 92.94 148 THR B O 1
ATOM 2911 N N . PRO B 1 149 ? -7.535 20.766 13.102 1 95.12 149 PRO B N 1
ATOM 2912 C CA . PRO B 1 149 ? -6.496 19.766 12.867 1 95.12 149 PRO B CA 1
ATOM 2913 C C . PRO B 1 149 ? -5.098 20.375 12.758 1 95.12 149 PRO B C 1
ATOM 2915 O O . PRO B 1 149 ? -4.109 19.734 13.117 1 95.12 149 PRO B O 1
ATOM 2918 N N . ALA B 1 150 ? -4.977 21.594 12.305 1 96 150 ALA B N 1
ATOM 2919 C CA . ALA B 1 150 ? -3.684 22.266 12.273 1 96 150 ALA B CA 1
ATOM 2920 C C . ALA B 1 150 ? -3.145 22.484 13.688 1 96 150 ALA B C 1
ATOM 2922 O O . ALA B 1 150 ? -1.957 22.281 13.945 1 96 150 ALA B O 1
ATOM 2923 N N . THR B 1 151 ? -4.016 22.938 14.555 1 95.06 151 THR B N 1
ATOM 2924 C CA . THR B 1 151 ? -3.627 23.125 15.945 1 95.06 151 THR B CA 1
ATOM 2925 C C . THR B 1 151 ? -3.17 21.797 16.562 1 95.06 151 THR B C 1
ATOM 2927 O O . THR B 1 151 ? -2.148 21.75 17.25 1 95.06 151 THR B O 1
ATOM 2930 N N . LEU B 1 152 ? -3.898 20.766 16.312 1 94.69 152 LEU B N 1
ATOM 2931 C CA . LEU B 1 152 ? -3.516 19.453 16.797 1 94.69 152 LEU B CA 1
ATOM 2932 C C . LEU B 1 152 ? -2.146 19.047 16.266 1 94.69 152 LEU B C 1
ATOM 2934 O O . LEU B 1 152 ? -1.303 18.547 17.016 1 94.69 152 LEU B O 1
ATOM 2938 N N . ALA B 1 153 ? -1.936 19.25 14.961 1 96.56 153 ALA B N 1
ATOM 2939 C CA . ALA B 1 153 ? -0.653 18.922 14.344 1 96.56 153 ALA B CA 1
ATOM 2940 C C . ALA B 1 153 ? 0.489 19.672 15.016 1 96.56 153 ALA B C 1
ATOM 2942 O O . ALA B 1 153 ? 1.538 19.094 15.312 1 96.56 153 ALA B O 1
ATOM 2943 N N . ALA B 1 154 ? 0.267 20.922 15.281 1 95.88 154 ALA B N 1
ATOM 2944 C CA . ALA B 1 154 ? 1.282 21.75 15.938 1 95.88 154 ALA B CA 1
ATOM 2945 C C . ALA B 1 154 ? 1.64 21.172 17.312 1 95.88 154 ALA B C 1
ATOM 2947 O O . ALA B 1 154 ? 2.811 21.156 17.703 1 95.88 154 ALA B O 1
ATOM 2948 N N . ARG B 1 155 ? 0.657 20.688 17.984 1 92.94 155 ARG B N 1
ATOM 2949 C CA . ARG B 1 155 ? 0.866 20.156 19.328 1 92.94 155 ARG B CA 1
ATOM 2950 C C . ARG B 1 155 ? 1.595 18.812 19.281 1 92.94 155 ARG B C 1
ATOM 2952 O O . ARG B 1 155 ? 2.295 18.453 20.219 1 92.94 155 ARG B O 1
ATOM 2959 N N . LEU B 1 156 ? 1.484 18.141 18.203 1 93.06 156 LEU B N 1
ATOM 2960 C CA . LEU B 1 156 ? 2.01 16.781 18.141 1 93.06 156 LEU B CA 1
ATOM 2961 C C . LEU B 1 156 ? 3.393 16.766 17.484 1 93.06 156 LEU B C 1
ATOM 2963 O O . LEU B 1 156 ? 4.117 15.766 17.594 1 93.06 156 LEU B O 1
ATOM 2967 N N . LEU B 1 157 ? 3.791 17.828 16.844 1 92.69 157 LEU B N 1
ATOM 2968 C CA . LEU B 1 157 ? 5.051 17.875 16.109 1 92.69 157 LEU B CA 1
ATOM 2969 C C . LEU B 1 157 ? 6.223 17.516 17.016 1 92.69 157 LEU B C 1
ATOM 2971 O O . LEU B 1 157 ? 7.09 16.734 16.609 1 92.69 157 LEU B O 1
ATOM 2975 N N . PRO B 1 158 ? 6.262 17.969 18.297 1 88.19 158 PRO B N 1
ATOM 2976 C CA . PRO B 1 158 ? 7.398 17.609 19.156 1 88.19 158 PRO B CA 1
ATOM 2977 C C . PRO B 1 158 ? 7.488 16.109 19.422 1 88.19 158 PRO B C 1
ATOM 2979 O O . PRO B 1 158 ? 8.586 15.57 19.578 1 88.19 158 PRO B O 1
ATOM 2982 N N . ALA B 1 159 ? 6.379 15.43 19.422 1 85.44 159 ALA B N 1
ATOM 2983 C CA . ALA B 1 159 ? 6.348 14 19.703 1 85.44 159 ALA B CA 1
ATOM 2984 C C . ALA B 1 159 ? 7.023 13.211 18.578 1 85.44 159 ALA B C 1
ATOM 2986 O O . ALA B 1 159 ? 7.453 12.07 18.781 1 85.44 159 ALA B O 1
ATOM 2987 N N . LEU B 1 160 ? 7.109 13.75 17.375 1 88 160 LEU B N 1
ATOM 2988 C CA . LEU B 1 160 ? 7.672 13.062 16.219 1 88 160 LEU B CA 1
ATOM 2989 C C . LEU B 1 160 ? 9.172 12.852 16.391 1 88 160 LEU B C 1
ATOM 2991 O O . LEU B 1 160 ? 9.758 11.953 15.789 1 88 160 LEU B O 1
ATOM 2995 N N . GLU B 1 161 ? 9.742 13.68 17.188 1 83.56 161 GLU B N 1
ATOM 2996 C CA . GLU B 1 161 ? 11.18 13.562 17.422 1 83.56 161 GLU B CA 1
ATOM 2997 C C . GLU B 1 161 ? 11.508 12.273 18.172 1 83.56 161 GLU B C 1
ATOM 2999 O O . GLU B 1 161 ? 12.617 11.758 18.062 1 83.56 161 GLU B O 1
ATOM 3004 N N . ASP B 1 162 ? 10.531 11.758 18.844 1 83 162 ASP B N 1
ATOM 3005 C CA . ASP B 1 162 ? 10.781 10.594 19.688 1 83 162 ASP B CA 1
ATOM 3006 C C . ASP B 1 162 ? 10.352 9.312 18.984 1 83 162 ASP B C 1
ATOM 3008 O O . ASP B 1 162 ? 10.531 8.211 19.516 1 83 162 ASP B O 1
ATOM 3012 N N . ILE B 1 163 ? 9.812 9.43 17.859 1 86.94 163 ILE B N 1
ATOM 3013 C CA . ILE B 1 163 ? 9.352 8.242 17.141 1 86.94 163 ILE B CA 1
ATOM 3014 C C . ILE B 1 163 ? 10.516 7.598 16.406 1 86.94 163 ILE B C 1
ATOM 3016 O O . ILE B 1 163 ? 11.242 8.273 15.664 1 86.94 163 ILE B O 1
ATOM 3020 N N . PRO B 1 164 ? 10.742 6.352 16.609 1 88.75 164 PRO B N 1
ATOM 3021 C CA . PRO B 1 164 ? 11.859 5.688 15.938 1 88.75 164 PRO B CA 1
ATOM 3022 C C . PRO B 1 164 ? 11.688 5.621 14.422 1 88.75 164 PRO B C 1
ATOM 3024 O O . PRO B 1 164 ? 10.562 5.688 13.922 1 88.75 164 PRO B O 1
ATOM 3027 N N . PRO B 1 165 ? 12.852 5.457 13.742 1 85.5 165 PRO B N 1
ATOM 3028 C CA . PRO B 1 165 ? 12.766 5.27 12.289 1 85.5 165 PRO B CA 1
ATOM 3029 C C . PRO B 1 165 ? 11.898 4.078 11.898 1 85.5 165 PRO B C 1
ATOM 3031 O O . PRO B 1 165 ? 11.875 3.066 12.609 1 85.5 165 PRO B O 1
ATOM 3034 N N . GLY B 1 166 ? 11.203 4.223 10.82 1 90.25 166 GLY B N 1
ATOM 3035 C CA . GLY B 1 166 ? 10.398 3.127 10.305 1 90.25 166 GLY B CA 1
ATOM 3036 C C . GLY B 1 166 ? 8.977 3.135 10.828 1 90.25 166 GLY B C 1
ATOM 3037 O O . GLY B 1 166 ? 8.148 2.316 10.414 1 90.25 166 GLY B O 1
ATOM 3038 N N . VAL B 1 167 ? 8.711 4.031 11.773 1 94.56 167 VAL B N 1
ATOM 3039 C CA . VAL B 1 167 ? 7.375 4.129 12.352 1 94.56 167 VAL B CA 1
ATOM 3040 C C . VAL B 1 167 ? 6.73 5.453 11.938 1 94.56 167 VAL B C 1
ATOM 3042 O O . VAL B 1 167 ? 7.391 6.492 11.922 1 94.56 167 VAL B O 1
ATOM 3045 N N . VAL B 1 168 ? 5.473 5.387 11.555 1 97.25 168 VAL B N 1
ATOM 3046 C CA . VAL B 1 168 ? 4.699 6.555 11.148 1 97.25 168 VAL B CA 1
ATOM 3047 C C . VAL B 1 168 ? 3.641 6.863 12.203 1 97.25 168 VAL B C 1
ATOM 3049 O O . VAL B 1 168 ? 2.947 5.965 12.68 1 97.25 168 VAL B O 1
ATOM 3052 N N . LEU B 1 169 ? 3.514 8.07 12.602 1 96.81 169 LEU B N 1
ATOM 3053 C CA . LEU B 1 169 ? 2.379 8.461 13.43 1 96.81 169 LEU B CA 1
ATOM 3054 C C . LEU B 1 169 ? 1.163 8.781 12.57 1 96.81 169 LEU B C 1
ATOM 3056 O O . LEU B 1 169 ? 1.189 9.727 11.773 1 96.81 169 LEU B O 1
ATOM 3060 N N . ASN B 1 170 ? 0.197 7.945 12.656 1 97.69 170 ASN B N 1
ATOM 3061 C CA . ASN B 1 170 ? -1.088 8.203 12.016 1 97.69 170 ASN B CA 1
ATOM 3062 C C . ASN B 1 170 ? -2.037 8.953 12.945 1 97.69 170 ASN B C 1
ATOM 3064 O O . ASN B 1 170 ? -2.445 8.43 13.984 1 97.69 170 ASN B O 1
ATOM 3068 N N . VAL B 1 171 ? -2.385 10.18 12.523 1 97.31 171 VAL B N 1
ATOM 3069 C CA . VAL B 1 171 ? -3.152 11.062 13.398 1 97.31 171 VAL B CA 1
ATOM 3070 C C . VAL B 1 171 ? -4.484 11.414 12.742 1 97.31 171 VAL B C 1
ATOM 3072 O O . VAL B 1 171 ? -4.523 11.852 11.594 1 97.31 171 VAL B O 1
ATOM 3075 N N . ASN B 1 172 ? -5.562 11.211 13.469 1 96.5 172 ASN B N 1
ATOM 3076 C CA . ASN B 1 172 ? -6.895 11.609 13.031 1 96.5 172 ASN B CA 1
ATOM 3077 C C . ASN B 1 172 ? -7.523 12.617 13.992 1 96.5 172 ASN B C 1
ATOM 3079 O O . ASN B 1 172 ? -7.586 12.367 15.203 1 96.5 172 ASN B O 1
ATOM 3083 N N . CYS B 1 173 ? -7.922 13.703 13.453 1 95.75 173 CYS B N 1
ATOM 3084 C CA . CYS B 1 173 ? -8.633 14.742 14.195 1 95.75 173 CYS B CA 1
ATOM 3085 C C . CYS B 1 173 ? -10.125 14.695 13.906 1 95.75 173 CYS B C 1
ATOM 3087 O O . CYS B 1 173 ? -10.539 14.594 12.742 1 95.75 173 CYS B O 1
ATOM 3089 N N . PRO B 1 174 ? -10.953 14.695 15 1 92.69 174 PRO B N 1
ATOM 3090 C CA . PRO B 1 174 ? -12.383 14.828 14.711 1 92.69 174 PRO B CA 1
ATOM 3091 C C . PRO B 1 174 ? -12.734 16.156 14.031 1 92.69 174 PRO B C 1
ATOM 3093 O O . PRO B 1 174 ? -12.094 17.172 14.305 1 92.69 174 PRO B O 1
ATOM 3096 N N . ASP B 1 175 ? -13.648 16.094 13.164 1 91.12 175 ASP B N 1
ATOM 3097 C CA . ASP B 1 175 ? -14.078 17.281 12.445 1 91.12 175 ASP B CA 1
ATOM 3098 C C . ASP B 1 175 ? -15.039 18.125 13.297 1 91.12 175 ASP B C 1
ATOM 3100 O O . ASP B 1 175 ? -16.25 18.031 13.133 1 91.12 175 ASP B O 1
ATOM 3104 N N . VAL B 1 176 ? -14.508 18.906 14.133 1 89.5 176 VAL B N 1
ATOM 3105 C CA . VAL B 1 176 ? -15.266 19.797 15.008 1 89.5 176 VAL B CA 1
ATOM 3106 C C . VAL B 1 176 ? -14.922 21.25 14.703 1 89.5 176 VAL B C 1
ATOM 3108 O O . VAL B 1 176 ? -13.805 21.547 14.266 1 89.5 176 VAL B O 1
ATOM 3111 N N . PRO B 1 177 ? -15.805 22.109 14.883 1 83.88 177 PRO B N 1
ATOM 3112 C CA . PRO B 1 177 ? -15.609 23.5 14.461 1 83.88 177 PRO B CA 1
ATOM 3113 C C . PRO B 1 177 ? -14.523 24.219 15.266 1 83.88 177 PRO B C 1
ATOM 3115 O O . PRO B 1 177 ? -13.898 25.156 14.758 1 83.88 177 PRO B O 1
ATOM 3118 N N . SER B 1 178 ? -14.352 23.828 16.562 1 87.38 178 SER B N 1
ATOM 3119 C CA . SER B 1 178 ? -13.359 24.484 17.406 1 87.38 178 SER B CA 1
ATOM 3120 C C . SER B 1 178 ? -12.539 23.484 18.188 1 87.38 178 SER B C 1
ATOM 3122 O O . SER B 1 178 ? -13.047 22.422 18.594 1 87.38 178 SER B O 1
ATOM 3124 N N . PHE B 1 179 ? -11.273 23.875 18.391 1 89.62 179 PHE B N 1
ATOM 3125 C CA . PHE B 1 179 ? -10.312 22.969 19 1 89.62 179 PHE B CA 1
ATOM 3126 C C . PHE B 1 179 ? -10.75 22.578 20.391 1 89.62 179 PHE B C 1
ATOM 3128 O O . PHE B 1 179 ? -10.477 21.469 20.859 1 89.62 179 PHE B O 1
ATOM 3135 N N . ASP B 1 180 ? -11.5 23.453 21.109 1 88.25 180 ASP B N 1
ATOM 3136 C CA . ASP B 1 180 ? -11.945 23.188 22.469 1 88.25 180 ASP B CA 1
ATOM 3137 C C . ASP B 1 180 ? -12.961 22.047 22.5 1 88.25 180 ASP B C 1
ATOM 3139 O O . ASP B 1 180 ? -13.281 21.516 23.562 1 88.25 180 ASP B O 1
ATOM 3143 N N . GLN B 1 181 ? -13.43 21.688 21.312 1 89.81 181 GLN B N 1
ATOM 3144 C CA . GLN B 1 181 ? -14.406 20.609 21.234 1 89.81 181 GLN B CA 1
ATOM 3145 C C . GLN B 1 181 ? -13.711 19.266 21.078 1 89.81 181 GLN B C 1
ATOM 3147 O O . GLN B 1 181 ? -14.367 18.219 21.109 1 89.81 181 GLN B O 1
ATOM 3152 N N . VAL B 1 182 ? -12.445 19.266 20.781 1 91.94 182 VAL B N 1
ATOM 3153 C CA . VAL B 1 182 ? -11.688 18.016 20.844 1 91.94 182 VAL B CA 1
ATOM 3154 C C . VAL B 1 182 ? -11.57 17.562 22.297 1 91.94 182 VAL B C 1
ATOM 3156 O O . VAL B 1 182 ? -11.023 18.266 23.141 1 91.94 182 VAL B O 1
ATOM 3159 N N . ARG B 1 183 ? -12.055 16.406 22.609 1 91.75 183 ARG B N 1
ATOM 3160 C CA . ARG B 1 183 ? -12.227 15.953 23.984 1 91.75 183 ARG B CA 1
ATOM 3161 C C . ARG B 1 183 ? -10.898 15.469 24.578 1 91.75 183 ARG B C 1
ATOM 3163 O O . ARG B 1 183 ? -10.766 15.344 25.797 1 91.75 183 ARG B O 1
ATOM 3170 N N . GLY B 1 184 ? -9.93 15.219 23.766 1 92.69 184 GLY B N 1
ATOM 3171 C CA . GLY B 1 184 ? -8.625 14.711 24.141 1 92.69 184 GLY B CA 1
ATOM 3172 C C . GLY B 1 184 ? -7.91 13.984 23.031 1 92.69 184 GLY B C 1
ATOM 3173 O O . GLY B 1 184 ? -8.422 13.906 21.906 1 92.69 184 GLY B O 1
ATOM 3174 N N . VAL B 1 185 ? -6.734 13.633 23.266 1 94.44 185 VAL B N 1
ATOM 3175 C CA . VAL B 1 185 ? -5.945 12.82 22.344 1 94.44 185 VAL B CA 1
ATOM 3176 C C . VAL B 1 185 ? -5.719 11.43 22.938 1 94.44 185 VAL B C 1
ATOM 3178 O O . VAL B 1 185 ? -5.332 11.297 24.094 1 94.44 185 VAL B O 1
ATOM 3181 N N . ARG B 1 186 ? -6.027 10.398 22.141 1 93.44 186 ARG B N 1
ATOM 3182 C CA . ARG B 1 186 ? -5.891 9.016 22.594 1 93.44 186 ARG B CA 1
ATOM 3183 C C . ARG B 1 186 ? -5.008 8.211 21.641 1 93.44 186 ARG B C 1
ATOM 3185 O O . ARG B 1 186 ? -5.113 8.352 20.422 1 93.44 186 ARG B O 1
ATOM 3192 N N . ARG B 1 187 ? -4.102 7.469 22.25 1 94.31 187 ARG B N 1
ATOM 3193 C CA . ARG B 1 187 ? -3.551 6.379 21.453 1 94.31 187 ARG B CA 1
ATOM 3194 C C . ARG B 1 187 ? -4.621 5.34 21.141 1 94.31 187 ARG B C 1
ATOM 3196 O O . ARG B 1 187 ? -5.418 4.977 22 1 94.31 187 ARG B O 1
ATOM 3203 N N . ALA B 1 188 ? -4.727 4.965 19.938 1 94.88 188 ALA B N 1
ATOM 3204 C CA . ALA B 1 188 ? -5.801 4.062 19.547 1 94.88 188 ALA B CA 1
ATOM 3205 C C . ALA B 1 188 ? -5.262 2.918 18.688 1 94.88 188 ALA B C 1
ATOM 3207 O O . ALA B 1 188 ? -4.25 3.072 18 1 94.88 188 ALA B O 1
ATOM 3208 N N . ARG B 1 189 ? -5.953 1.753 18.812 1 95.31 189 ARG B N 1
ATOM 3209 C CA . ARG B 1 189 ? -5.734 0.647 17.891 1 95.31 189 ARG B CA 1
ATOM 3210 C C . ARG B 1 189 ? -6.445 0.896 16.562 1 95.31 189 ARG B C 1
ATOM 3212 O O . ARG B 1 189 ? -7.398 1.675 16.5 1 95.31 189 ARG B O 1
ATOM 3219 N N . LEU B 1 190 ? -5.922 0.289 15.539 1 94.81 190 LEU B N 1
ATOM 3220 C CA . LEU B 1 190 ? -6.641 0.353 14.273 1 94.81 190 LEU B CA 1
ATOM 3221 C C . LEU B 1 190 ? -7.922 -0.472 14.336 1 94.81 190 LEU B C 1
ATOM 3223 O O . LEU B 1 190 ? -7.895 -1.644 14.719 1 94.81 190 LEU B O 1
ATOM 3227 N N . ALA B 1 191 ? -8.961 0.135 13.906 1 92.5 191 ALA B N 1
ATOM 3228 C CA . ALA B 1 191 ? -10.227 -0.589 13.836 1 92.5 191 ALA B CA 1
ATOM 3229 C C . ALA B 1 191 ? -10.18 -1.678 12.766 1 92.5 191 ALA B C 1
ATOM 3231 O O . ALA B 1 191 ? -9.547 -1.506 11.727 1 92.5 191 ALA B O 1
ATOM 3232 N N . THR B 1 192 ? -10.703 -3.029 12.898 1 81.94 192 THR B N 1
ATOM 3233 C CA . THR B 1 192 ? -10.742 -4.121 11.938 1 81.94 192 THR B CA 1
ATOM 3234 C C . THR B 1 192 ? -11.75 -3.832 10.828 1 81.94 192 THR B C 1
ATOM 3236 O O . THR B 1 192 ? -11.477 -4.094 9.648 1 81.94 192 THR B O 1
ATOM 3239 N N . PHE B 1 193 ? -12.945 -3.75 11.133 1 66.88 193 PHE B N 1
ATOM 3240 C CA . PHE B 1 193 ? -13.984 -3.389 10.172 1 66.88 193 PHE B CA 1
ATOM 3241 C C . PHE B 1 193 ? -14.391 -1.93 10.336 1 66.88 193 PHE B C 1
ATOM 3243 O O . PHE B 1 193 ? -14.773 -1.505 11.43 1 66.88 193 PHE B O 1
ATOM 3250 N N . GLY B 1 194 ? -13.742 -1.057 9.5 1 58.5 194 GLY B N 1
ATOM 3251 C CA . GLY B 1 194 ? -14.031 0.356 9.688 1 58.5 194 GLY B CA 1
ATOM 3252 C C . GLY B 1 194 ? -15.516 0.675 9.648 1 58.5 194 GLY B C 1
ATOM 3253 O O . GLY B 1 194 ? -16.344 -0.228 9.531 1 58.5 194 GLY B O 1
ATOM 3254 N N . ALA B 1 195 ? -15.742 1.894 9.852 1 56.69 195 ALA B N 1
ATOM 3255 C CA . ALA B 1 195 ? -17.094 2.441 9.844 1 56.69 195 ALA B CA 1
ATOM 3256 C C . ALA B 1 195 ? -17.734 2.316 8.469 1 56.69 195 ALA B C 1
ATOM 3258 O O . ALA B 1 195 ? -18.953 2.23 8.344 1 56.69 195 ALA B O 1
ATOM 3259 N N . VAL B 1 196 ? -16.859 2.109 7.531 1 61.25 196 VAL B N 1
ATOM 3260 C CA . VAL B 1 196 ? -17.375 2.045 6.168 1 61.25 196 VAL B CA 1
ATOM 3261 C C . VAL B 1 196 ? -16.781 0.832 5.449 1 61.25 196 VAL B C 1
ATOM 3263 O O . VAL B 1 196 ? -15.641 0.444 5.707 1 61.25 196 VAL B O 1
ATOM 3266 N N . GLN B 1 197 ? -17.734 0.225 4.809 1 74.81 197 GLN B N 1
ATOM 3267 C CA . GLN B 1 197 ? -17.328 -0.947 4.035 1 74.81 197 GLN B CA 1
ATOM 3268 C C . GLN B 1 197 ? -17.766 -0.819 2.578 1 74.81 197 GLN B C 1
ATOM 3270 O O . GLN B 1 197 ? -18.828 -0.245 2.287 1 74.81 197 GLN B O 1
ATOM 3275 N N . PHE B 1 19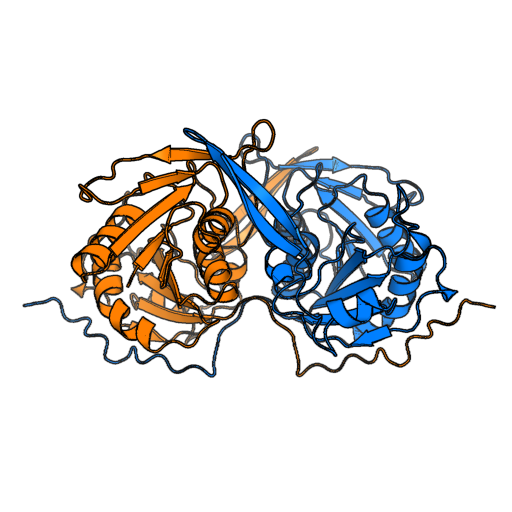8 ? -16.922 -1.289 1.673 1 81.06 198 PHE B N 1
ATOM 3276 C CA . PHE B 1 198 ? -17.297 -1.374 0.267 1 81.06 198 PHE B CA 1
ATOM 3277 C C . PHE B 1 198 ? -18.375 -2.434 0.06 1 81.06 198 PHE B C 1
ATOM 3279 O O . PHE B 1 198 ? -18.328 -3.506 0.668 1 81.06 198 PHE B O 1
ATOM 3286 N N . THR B 1 199 ? -19.375 -2.066 -0.742 1 86.25 199 THR B N 1
ATOM 3287 C CA . THR B 1 199 ? -20.406 -3.02 -1.146 1 86.25 199 THR B CA 1
ATOM 3288 C C . THR B 1 199 ? -20.719 -2.879 -2.633 1 86.25 199 THR B C 1
ATOM 3290 O O . THR B 1 199 ? -20.531 -1.809 -3.215 1 86.25 199 THR B O 1
ATOM 3293 N N . VAL B 1 200 ? -21.172 -4.023 -3.195 1 89.75 200 VAL B N 1
ATOM 3294 C CA . VAL B 1 200 ? -21.656 -3.969 -4.566 1 89.75 200 VAL B CA 1
ATOM 3295 C C . VAL B 1 200 ? -23.047 -3.309 -4.594 1 89.75 200 VAL B C 1
ATOM 3297 O O . VAL B 1 200 ? -24 -3.854 -4.059 1 89.75 200 VAL B O 1
ATOM 3300 N N . SER B 1 201 ? -23.094 -2.188 -5.25 1 89.5 201 SER B N 1
ATOM 3301 C CA . SER B 1 201 ? -24.359 -1.459 -5.234 1 89.5 201 SER B CA 1
ATOM 3302 C C . SER B 1 201 ? -25.156 -1.708 -6.516 1 89.5 201 SER B C 1
ATOM 3304 O O . SER B 1 201 ? -26.375 -1.543 -6.535 1 89.5 201 SER B O 1
ATOM 3306 N N . GLU B 1 202 ? -24.5 -2.027 -7.566 1 88.88 202 GLU B N 1
ATOM 3307 C CA . GLU B 1 202 ? -25.125 -2.297 -8.859 1 88.88 202 GLU B CA 1
ATOM 3308 C C . GLU B 1 202 ? -24.266 -3.248 -9.695 1 88.88 202 GLU B C 1
ATOM 3310 O O . GLU B 1 202 ? -23.047 -3.148 -9.703 1 88.88 202 GLU B O 1
ATOM 3315 N N . ARG B 1 203 ? -24.984 -4.211 -10.266 1 88.31 203 ARG B N 1
ATOM 3316 C CA . ARG B 1 203 ? -24.344 -5.086 -11.242 1 88.31 203 ARG B CA 1
ATOM 3317 C C . ARG B 1 203 ? -25.109 -5.102 -12.555 1 88.31 203 ARG B C 1
ATOM 3319 O O . ARG B 1 203 ? -26.312 -5.367 -12.562 1 88.31 203 ARG B O 1
ATOM 3326 N N . GLY B 1 204 ? -24.516 -4.605 -13.562 1 86.94 204 GLY B N 1
ATOM 3327 C CA . GLY B 1 204 ? -25.125 -4.648 -14.883 1 86.94 204 GLY B CA 1
ATOM 3328 C C . GLY B 1 204 ? -24.328 -5.473 -15.875 1 86.94 204 GLY B C 1
ATOM 3329 O O . GLY B 1 204 ? -23.406 -6.188 -15.5 1 86.94 204 GLY B O 1
ATOM 3330 N N 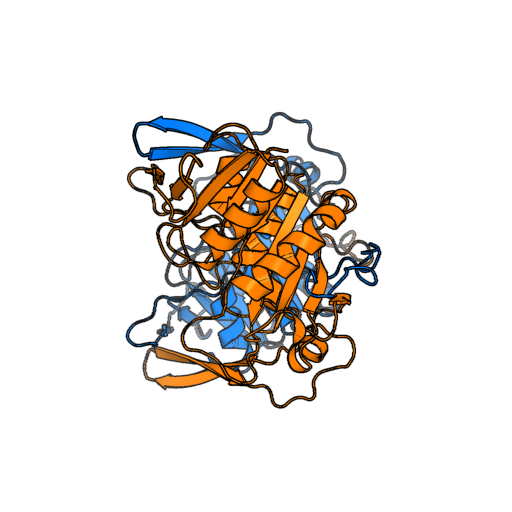. GLU B 1 205 ? -24.891 -5.418 -17.094 1 88.25 205 GLU B N 1
ATOM 3331 C CA . GLU B 1 205 ? -24.156 -6.102 -18.156 1 88.25 205 GLU B CA 1
ATOM 3332 C C . GLU B 1 205 ? -22.828 -5.398 -18.438 1 88.25 205 GLU B C 1
ATOM 3334 O O . GLU B 1 205 ? -22.812 -4.34 -19.078 1 88.25 205 GLU B O 1
ATOM 3339 N N . GLY B 1 206 ? -21.828 -5.934 -17.984 1 90.12 206 GLY B N 1
ATOM 3340 C CA . GLY B 1 206 ? -20.5 -5.449 -18.328 1 90.12 206 GLY B CA 1
ATOM 3341 C C . GLY B 1 206 ? -19.969 -4.438 -17.328 1 90.12 206 GLY B C 1
ATOM 3342 O O . GLY B 1 206 ? -18.922 -3.818 -17.562 1 90.12 206 GLY B O 1
ATOM 3343 N N . PHE B 1 207 ? -20.766 -4.203 -16.328 1 91.5 207 PHE B N 1
ATOM 3344 C CA . PHE B 1 207 ? -20.25 -3.227 -15.375 1 91.5 207 PHE B CA 1
ATOM 3345 C C . PHE B 1 207 ? -20.719 -3.545 -13.953 1 91.5 207 PHE B C 1
ATOM 3347 O O . PHE B 1 207 ? -21.656 -4.324 -13.766 1 91.5 207 PHE B O 1
ATOM 3354 N N . LEU B 1 208 ? -19.938 -2.961 -12.945 1 92.81 208 LEU B N 1
ATOM 3355 C CA . LEU B 1 208 ? -20.312 -3.002 -11.531 1 92.81 208 LEU B CA 1
ATOM 3356 C C . LEU B 1 208 ? -20.141 -1.634 -10.883 1 92.81 208 LEU B C 1
ATOM 3358 O O . LEU B 1 208 ? -19.359 -0.81 -11.359 1 92.81 208 LEU B O 1
ATOM 3362 N N . ARG B 1 209 ? -20.969 -1.413 -9.953 1 91.25 209 ARG B N 1
ATOM 3363 C CA . ARG B 1 209 ? -20.828 -0.215 -9.125 1 91.25 209 ARG B CA 1
ATOM 3364 C C . ARG B 1 209 ? -20.594 -0.58 -7.664 1 91.25 209 ARG B C 1
ATOM 3366 O O . ARG B 1 209 ? -21.312 -1.416 -7.105 1 91.25 209 ARG B O 1
ATOM 3373 N N . MET B 1 210 ? -19.516 -0.023 -7.145 1 88.88 210 MET B N 1
ATOM 3374 C CA . MET B 1 210 ? -19.234 -0.193 -5.723 1 88.88 210 MET B CA 1
ATOM 3375 C C . MET B 1 210 ? -19.609 1.055 -4.934 1 88.88 210 MET B C 1
ATOM 3377 O O . MET B 1 210 ? -19.5 2.172 -5.441 1 88.88 210 MET B O 1
ATOM 3381 N N . THR B 1 211 ? -20.078 0.849 -3.707 1 83.56 211 THR B N 1
ATOM 3382 C CA . THR B 1 211 ? -20.391 1.975 -2.832 1 83.56 211 THR B CA 1
ATOM 3383 C C . THR B 1 211 ? -19.844 1.726 -1.425 1 83.56 211 THR B C 1
ATOM 3385 O O . THR B 1 211 ? -19.703 0.576 -1.005 1 83.56 211 THR B O 1
ATOM 3388 N N . LEU B 1 212 ? -19.422 2.824 -0.808 1 78 212 LEU B N 1
ATOM 3389 C CA . LEU B 1 212 ? -19.078 2.771 0.608 1 78 212 LEU B CA 1
ATOM 3390 C C . LEU B 1 212 ? -20.328 2.857 1.478 1 78 212 LEU B C 1
ATOM 3392 O O . LEU B 1 212 ? -21.172 3.744 1.288 1 78 212 LEU B O 1
ATOM 3396 N N . GLU B 1 213 ? -20.453 1.859 2.312 1 78.12 213 GLU B N 1
ATOM 3397 C CA . GLU B 1 213 ? -21.594 1.867 3.215 1 78.12 213 GLU B CA 1
ATOM 3398 C C . GLU B 1 213 ? -21.156 1.833 4.676 1 78.12 213 GLU B C 1
ATOM 3400 O O . GLU B 1 213 ? -20.156 1.19 5.008 1 78.12 213 GLU B O 1
ATOM 3405 N N . ASP B 1 214 ? -21.938 2.557 5.426 1 71.5 214 ASP B N 1
ATOM 3406 C CA . ASP B 1 214 ? -21.703 2.518 6.863 1 71.5 214 ASP B CA 1
ATOM 3407 C C . ASP B 1 214 ? -21.922 1.11 7.418 1 71.5 214 ASP B C 1
ATOM 3409 O O . ASP B 1 214 ? -22.875 0.429 7.039 1 71.5 214 ASP B O 1
ATOM 3413 N N . ASN B 1 215 ? -20.922 0.751 8.156 1 71.75 215 ASN B N 1
ATOM 3414 C CA . ASN B 1 215 ? -21.062 -0.525 8.852 1 71.75 215 ASN B CA 1
ATOM 3415 C C . ASN B 1 215 ? -21.703 -0.352 10.219 1 71.75 215 ASN B C 1
ATOM 3417 O O . ASN B 1 215 ? -21.281 0.502 11.008 1 71.75 215 ASN B O 1
ATOM 3421 N N . GLU B 1 216 ? -22.797 -0.859 10.32 1 65.69 216 GLU B N 1
ATOM 3422 C CA . GLU B 1 216 ? -23.578 -0.72 11.539 1 65.69 216 GLU B CA 1
ATOM 3423 C C . GLU B 1 216 ? -22.922 -1.438 12.711 1 65.69 216 GLU B C 1
ATOM 3425 O O . GLU B 1 216 ? -23.391 -1.368 13.844 1 65.69 216 GLU B O 1
ATOM 3430 N N . ALA B 1 217 ? -21.891 -1.968 12.469 1 67.69 217 ALA B N 1
ATOM 3431 C CA . ALA B 1 217 ? -21.266 -2.723 13.555 1 67.69 217 ALA B CA 1
ATOM 3432 C C . ALA B 1 217 ? -20.812 -1.795 14.68 1 67.69 217 ALA B C 1
ATOM 3434 O O . ALA B 1 217 ? -20.453 -0.643 14.43 1 67.69 217 ALA B O 1
ATOM 3435 N N . ALA B 1 218 ? -21.047 -2.346 15.82 1 79.56 218 ALA B N 1
ATOM 3436 C CA . ALA B 1 218 ? -20.578 -1.609 16.984 1 79.56 218 ALA B CA 1
ATOM 3437 C C . ALA B 1 218 ? -19.078 -1.358 16.906 1 79.56 218 ALA B C 1
ATOM 3439 O O . ALA B 1 218 ? -18.312 -2.258 16.562 1 79.56 218 ALA B O 1
ATOM 3440 N N . LEU B 1 219 ? -18.734 -0.093 17.125 1 86.88 219 LEU B N 1
ATOM 3441 C CA . LEU B 1 219 ? -17.328 0.28 17.141 1 86.88 219 LEU B CA 1
ATOM 3442 C C . LEU B 1 219 ? -16.625 -0.309 18.359 1 86.88 219 LEU B C 1
ATOM 3444 O O . LEU B 1 219 ? -17.141 -0.215 19.484 1 86.88 219 LEU B O 1
ATOM 3448 N N . GLU B 1 220 ? -15.555 -0.99 18.125 1 89.69 220 GLU B N 1
ATOM 3449 C CA . GLU B 1 220 ? -14.805 -1.636 19.203 1 89.69 220 GLU B CA 1
ATOM 3450 C C . GLU B 1 220 ? -14.062 -0.608 20.047 1 89.69 220 GLU B C 1
ATOM 3452 O O . GLU B 1 220 ? -13.281 0.188 19.531 1 89.69 220 GLU B O 1
ATOM 3457 N N . GLU B 1 221 ? -14.305 -0.642 21.375 1 93.25 221 GLU B N 1
ATOM 3458 C CA . GLU B 1 221 ? -13.633 0.29 22.281 1 93.25 221 GLU B CA 1
ATOM 3459 C C . GLU B 1 221 ? -12.117 0.188 22.156 1 93.25 221 GLU B C 1
ATOM 3461 O O . GLU B 1 221 ? -11.57 -0.912 22.047 1 93.25 221 GLU B O 1
ATOM 3466 N N . GLY B 1 222 ? -11.492 1.401 22.156 1 94.38 222 GLY B N 1
ATOM 3467 C CA . GLY B 1 222 ? -10.039 1.428 22.094 1 94.38 222 GLY B CA 1
ATOM 3468 C C . GLY B 1 222 ? -9.508 1.635 20.688 1 94.38 222 GLY B C 1
ATOM 3469 O O . GLY B 1 222 ? -8.305 1.86 20.5 1 94.38 222 GLY B O 1
ATOM 3470 N N . THR B 1 223 ? -10.422 1.585 19.766 1 94.88 223 THR B N 1
ATOM 3471 C CA . THR B 1 223 ? -9.984 1.75 18.391 1 94.88 223 THR B CA 1
ATOM 3472 C C . THR B 1 223 ? -10.078 3.211 17.953 1 94.88 223 THR B C 1
ATOM 3474 O O . THR B 1 223 ? -10.711 4.023 18.641 1 94.88 223 THR B O 1
ATOM 3477 N N . ASP B 1 224 ? -9.383 3.512 16.922 1 94.88 224 ASP B N 1
ATOM 3478 C CA . ASP B 1 224 ? -9.375 4.871 16.391 1 94.88 224 ASP B CA 1
ATOM 3479 C C . ASP B 1 224 ? -10.773 5.301 15.961 1 94.88 224 ASP B C 1
ATOM 3481 O O . ASP B 1 224 ? -11.219 6.406 16.266 1 94.88 224 ASP B O 1
ATOM 3485 N N . GLU B 1 225 ? -11.508 4.414 15.328 1 92.62 225 GLU B N 1
ATOM 3486 C CA . GLU B 1 225 ? -12.875 4.758 14.945 1 92.62 225 GLU B CA 1
ATOM 3487 C C . GLU B 1 225 ? -13.742 5.023 16.188 1 92.62 225 GLU B C 1
ATOM 3489 O O . GLU B 1 225 ? -14.562 5.938 16.188 1 92.62 225 GLU B O 1
ATOM 3494 N N . TYR B 1 226 ? -13.555 4.199 17.156 1 92.69 226 TYR B N 1
ATOM 3495 C CA . TYR B 1 226 ? -14.305 4.352 18.406 1 92.69 226 TYR B CA 1
ATOM 3496 C C . TYR B 1 226 ? -14.094 5.734 19 1 92.69 226 TYR B C 1
ATOM 3498 O O . TYR B 1 226 ? -15.055 6.441 19.297 1 92.69 226 TYR B O 1
ATOM 3506 N N . TYR B 1 227 ? -12.883 6.168 19.141 1 93.06 227 TYR B N 1
ATOM 3507 C CA . TYR B 1 227 ? -12.547 7.434 19.781 1 93.06 227 TYR B CA 1
ATOM 3508 C C . TYR B 1 227 ? -12.922 8.609 18.875 1 93.06 227 TYR B C 1
ATOM 3510 O O . TYR B 1 227 ? -13.453 9.617 19.359 1 93.06 227 TYR B O 1
ATOM 3518 N N . LEU B 1 228 ? -12.672 8.5 17.625 1 93.31 228 LEU B N 1
ATOM 3519 C CA . LEU B 1 228 ? -12.977 9.586 16.703 1 93.31 228 LEU B CA 1
ATOM 3520 C C . LEU B 1 228 ? -14.469 9.906 16.719 1 93.31 228 LEU B C 1
ATOM 3522 O O . LEU B 1 228 ? -14.859 11.078 16.672 1 93.31 228 LEU B O 1
ATOM 3526 N N . ASN B 1 229 ? -15.227 8.875 16.766 1 90.31 229 ASN B N 1
ATOM 3527 C CA . ASN B 1 229 ? -16.672 9.055 16.797 1 90.31 229 ASN B CA 1
ATOM 3528 C C . ASN B 1 229 ? -17.141 9.68 18.109 1 90.31 229 ASN B C 1
ATOM 3530 O O . ASN B 1 229 ? -18.297 10.086 18.219 1 90.31 229 ASN B O 1
ATOM 3534 N N . ARG B 1 230 ? -16.328 9.797 19.031 1 91.31 230 ARG B N 1
ATOM 3535 C CA . ARG B 1 230 ? -16.625 10.398 20.328 1 91.31 230 ARG B CA 1
ATOM 3536 C C . ARG B 1 230 ? -15.852 11.688 20.531 1 91.31 230 ARG B C 1
ATOM 3538 O O . ARG B 1 230 ? -15.656 12.125 21.672 1 91.31 230 ARG B O 1
ATOM 3545 N N . GLN B 1 231 ? -15.258 12.195 19.422 1 92.75 231 GLN B N 1
ATOM 3546 C CA . GLN B 1 231 ? -14.656 13.523 19.328 1 92.75 231 GLN B CA 1
ATOM 3547 C C . GLN B 1 231 ? -13.289 13.555 20 1 92.75 231 GLN B C 1
ATOM 3549 O O . GLN B 1 231 ? -12.844 14.609 20.469 1 92.75 231 GLN B O 1
ATOM 3554 N N . TYR B 1 232 ? -12.727 12.414 20.141 1 93.62 232 TYR B N 1
ATOM 3555 C CA . TYR B 1 232 ? -11.32 12.359 20.516 1 93.62 232 TYR B CA 1
ATOM 3556 C C . TYR B 1 232 ? -10.43 12.352 19.281 1 93.62 232 TYR B C 1
ATOM 3558 O O . TYR B 1 232 ? -10.766 11.727 18.266 1 93.62 232 TYR B O 1
ATOM 3566 N N . ALA B 1 233 ? -9.336 13.055 19.344 1 95.62 233 ALA B N 1
ATOM 3567 C CA . ALA B 1 233 ? -8.281 12.82 18.359 1 95.62 233 ALA B CA 1
ATOM 3568 C C . ALA B 1 233 ? -7.539 11.523 18.641 1 95.62 233 ALA B C 1
ATOM 3570 O O . ALA B 1 233 ? -7.434 11.102 19.797 1 95.62 233 ALA B O 1
ATOM 3571 N N . THR B 1 234 ? -7.125 10.914 17.594 1 95.5 234 THR B N 1
ATOM 3572 C CA . THR B 1 234 ? -6.461 9.633 17.797 1 95.5 234 THR B CA 1
ATOM 3573 C C . THR B 1 234 ? -5.055 9.648 17.203 1 95.5 234 THR B C 1
ATOM 3575 O O . THR B 1 234 ? -4.816 10.297 16.188 1 95.5 234 THR B O 1
ATOM 3578 N N . VAL B 1 235 ? -4.105 9.008 17.859 1 96.25 235 VAL B N 1
ATOM 3579 C CA . VAL B 1 235 ? -2.742 8.766 17.406 1 96.25 235 VAL B CA 1
ATOM 3580 C C . VAL B 1 235 ? -2.459 7.262 17.391 1 96.25 235 VAL B C 1
ATOM 3582 O O . VAL B 1 235 ? -2.617 6.594 18.422 1 96.25 235 VAL B O 1
ATOM 3585 N N . THR B 1 236 ? -2.109 6.73 16.281 1 96.19 236 THR B N 1
ATOM 3586 C CA . THR B 1 236 ? -1.762 5.32 16.141 1 96.19 236 THR B CA 1
ATOM 3587 C C . THR B 1 236 ? -0.411 5.164 15.445 1 96.19 236 THR B C 1
ATOM 3589 O O . THR B 1 236 ? -0.291 5.414 14.25 1 96.19 236 THR B O 1
ATOM 3592 N N . PRO B 1 237 ? 0.672 4.77 16.188 1 96.81 237 PRO B N 1
ATOM 3593 C CA . PRO B 1 237 ? 1.906 4.418 15.484 1 96.81 237 PRO B CA 1
ATOM 3594 C C . PRO B 1 237 ? 1.74 3.199 14.578 1 96.81 237 PRO B C 1
ATOM 3596 O O . PRO B 1 237 ? 1.189 2.182 15 1 96.81 237 PRO B O 1
ATOM 3599 N N . ILE B 1 238 ? 2.207 3.357 13.328 1 97.19 238 ILE B N 1
ATOM 3600 C CA . ILE B 1 238 ? 2.031 2.24 12.406 1 97.19 238 ILE B CA 1
ATOM 3601 C C . ILE B 1 238 ? 3.342 1.966 11.672 1 97.19 238 ILE B C 1
ATOM 3603 O O . ILE B 1 238 ? 4.203 2.842 11.578 1 97.19 238 ILE B O 1
ATOM 3607 N N . ARG B 1 239 ? 3.529 0.715 11.219 1 96.44 239 ARG B N 1
ATOM 3608 C CA . ARG B 1 239 ? 4.656 0.269 10.406 1 96.44 239 ARG B CA 1
ATOM 3609 C C . ARG B 1 239 ? 4.191 -0.193 9.023 1 96.44 239 ARG B C 1
ATOM 3611 O O . ARG B 1 239 ? 3.049 -0.633 8.867 1 96.44 239 ARG B O 1
ATOM 3618 N N . PRO B 1 240 ? 5.109 0.001 8.031 1 96.31 240 PRO B N 1
ATOM 3619 C CA . PRO B 1 240 ? 4.773 -0.556 6.719 1 96.31 240 PRO B CA 1
ATOM 3620 C C . PRO B 1 240 ? 4.652 -2.078 6.734 1 96.31 240 PRO B C 1
ATOM 3622 O O . PRO B 1 240 ? 4.914 -2.709 7.762 1 96.31 240 PRO B O 1
ATOM 3625 N N . ALA B 1 241 ? 4.148 -2.645 5.59 1 95.94 241 ALA B N 1
ATOM 3626 C CA . ALA B 1 241 ? 4.156 -4.094 5.422 1 95.94 241 ALA B CA 1
ATOM 3627 C C . ALA B 1 241 ? 5.52 -4.68 5.785 1 95.94 241 ALA B C 1
ATOM 3629 O O . ALA B 1 241 ? 6.559 -4.117 5.43 1 95.94 241 ALA B O 1
ATOM 3630 N N . ALA B 1 242 ? 5.492 -5.758 6.5 1 94.62 242 ALA B N 1
ATOM 3631 C CA . ALA B 1 242 ? 6.742 -6.305 7.023 1 94.62 242 ALA B CA 1
ATOM 3632 C C . ALA B 1 242 ? 6.648 -7.816 7.191 1 94.62 242 ALA B C 1
ATOM 3634 O O . ALA B 1 242 ? 5.562 -8.391 7.102 1 94.62 242 ALA B O 1
ATOM 3635 N N . GLU B 1 243 ? 7.773 -8.352 7.438 1 95.56 243 GLU B N 1
ATOM 3636 C CA . GLU B 1 243 ? 7.871 -9.797 7.652 1 95.56 243 GLU B CA 1
ATOM 3637 C C . GLU B 1 243 ? 7.094 -10.219 8.898 1 95.56 243 GLU B C 1
ATOM 3639 O O . GLU B 1 243 ? 7.125 -9.531 9.922 1 95.56 243 GLU B O 1
ATOM 3644 N N . ALA B 1 244 ? 6.336 -11.289 8.695 1 95.31 244 ALA B N 1
ATOM 3645 C CA . ALA B 1 244 ? 5.789 -11.977 9.859 1 95.31 244 ALA B CA 1
ATOM 3646 C C . ALA B 1 244 ? 6.805 -12.961 10.438 1 95.31 244 ALA B C 1
ATOM 3648 O O . ALA B 1 244 ? 6.648 -14.18 10.305 1 95.31 244 ALA B O 1
ATOM 3649 N N . ALA B 1 245 ? 7.734 -12.469 11.188 1 91 245 ALA B N 1
ATOM 3650 C CA . ALA B 1 245 ? 8.867 -13.258 11.656 1 91 245 ALA B CA 1
ATOM 3651 C C . ALA B 1 245 ? 8.422 -14.344 12.633 1 91 245 ALA B C 1
ATOM 3653 O O . ALA B 1 245 ? 9.117 -15.344 12.82 1 91 245 ALA B O 1
ATOM 3654 N N . ASP B 1 246 ? 7.285 -14.211 13.211 1 91.5 246 ASP B N 1
ATOM 3655 C CA . ASP B 1 246 ? 6.777 -15.117 14.234 1 91.5 246 ASP B CA 1
ATOM 3656 C C . ASP B 1 246 ? 6.074 -16.312 13.602 1 91.5 246 ASP B C 1
ATOM 3658 O O . ASP B 1 246 ? 5.68 -17.25 14.305 1 91.5 246 ASP B O 1
ATOM 3662 N N . ILE B 1 247 ? 5.883 -16.281 12.305 1 91.12 247 ILE B N 1
ATOM 3663 C CA . ILE B 1 247 ? 5.152 -17.344 11.625 1 91.12 247 ILE B CA 1
ATOM 3664 C C . ILE B 1 247 ? 6.137 -18.359 11.039 1 91.12 247 ILE B C 1
ATOM 3666 O O . ILE B 1 247 ? 7.074 -17.984 10.336 1 91.12 247 ILE B O 1
ATOM 3670 N N . ALA B 1 248 ? 5.895 -19.578 11.328 1 85.38 248 ALA B N 1
ATOM 3671 C CA . ALA B 1 248 ? 6.703 -20.641 10.75 1 85.38 248 ALA B CA 1
ATOM 3672 C C . ALA B 1 248 ? 6.18 -21.047 9.375 1 85.38 248 ALA B C 1
ATOM 3674 O O . ALA B 1 248 ? 4.969 -21.109 9.164 1 85.38 248 ALA B O 1
ATOM 3675 N N . VAL B 1 249 ? 7.066 -20.953 8.484 1 82.38 249 VAL B N 1
ATOM 3676 C CA . VAL B 1 249 ? 6.73 -21.484 7.164 1 82.38 249 VAL B CA 1
ATOM 3677 C C . VAL B 1 249 ? 7.605 -22.688 6.855 1 82.38 249 VAL B C 1
ATOM 3679 O O . VAL B 1 249 ? 8.836 -22.609 6.934 1 82.38 249 VAL B O 1
ATOM 3682 N N . GLN B 1 250 ? 7.121 -23.828 6.777 1 76.06 250 GLN B N 1
ATOM 3683 C CA . GLN B 1 250 ? 7.879 -25.031 6.469 1 76.06 250 GLN B CA 1
ATOM 3684 C C . GLN B 1 250 ? 8.164 -25.141 4.977 1 76.06 250 GLN B C 1
ATOM 3686 O O . GLN B 1 250 ? 7.305 -25.562 4.203 1 76.06 250 GLN B O 1
ATOM 3691 N N . VAL B 1 251 ? 9.266 -24.547 4.625 1 75.75 251 VAL B N 1
ATOM 3692 C CA . VAL B 1 251 ? 9.547 -24.609 3.191 1 75.75 251 VAL B CA 1
ATOM 3693 C C . VAL B 1 251 ? 10.734 -25.516 2.938 1 75.75 251 VAL B C 1
ATOM 3695 O O . VAL B 1 251 ? 11.047 -25.844 1.787 1 75.75 251 VAL B O 1
ATOM 3698 N N . ASP B 1 252 ? 11.438 -25.875 3.975 1 63.44 252 ASP B N 1
ATOM 3699 C CA . ASP B 1 252 ? 12.633 -26.703 3.803 1 63.44 252 ASP B CA 1
ATOM 3700 C C . ASP B 1 252 ? 12.305 -28 3.068 1 63.44 252 ASP B C 1
ATOM 3702 O O . ASP B 1 252 ? 13.141 -28.547 2.35 1 63.44 252 ASP B O 1
ATOM 3706 N N . ASP B 1 253 ? 11.07 -28.391 3.26 1 62.75 253 ASP B N 1
ATOM 3707 C CA . ASP B 1 253 ? 10.75 -29.703 2.711 1 62.75 253 ASP B CA 1
ATOM 3708 C C . ASP B 1 253 ? 10.117 -29.578 1.328 1 62.75 253 ASP B C 1
ATOM 3710 O O . ASP B 1 253 ? 9.633 -30.578 0.775 1 62.75 253 ASP B O 1
ATOM 3714 N N . VAL B 1 254 ? 10 -28.406 0.948 1 65.75 254 VAL B N 1
ATOM 3715 C CA . VAL B 1 254 ? 9.43 -28.297 -0.389 1 65.75 254 VAL B CA 1
ATOM 3716 C C . VAL B 1 254 ? 10.328 -29 -1.399 1 65.75 254 VAL B C 1
ATOM 3718 O O . VAL B 1 254 ? 11.508 -28.688 -1.521 1 65.75 254 VAL B O 1
ATOM 3721 N N . ASP B 1 255 ? 9.844 -30.172 -1.768 1 57.19 255 ASP B N 1
ATOM 3722 C CA . ASP B 1 255 ? 10.547 -31.031 -2.717 1 57.19 255 ASP B CA 1
ATOM 3723 C C . ASP B 1 255 ? 10.836 -30.281 -4.016 1 57.19 255 ASP B C 1
ATOM 3725 O O . ASP B 1 255 ? 9.922 -29.969 -4.785 1 57.19 255 ASP B O 1
ATOM 3729 N N . ILE B 1 256 ? 11.984 -29.766 -4.117 1 55.75 256 ILE B N 1
ATOM 3730 C CA . ILE B 1 256 ? 12.375 -29.031 -5.32 1 55.75 256 ILE B CA 1
ATOM 3731 C C . ILE B 1 256 ? 12.883 -30.016 -6.375 1 55.75 256 ILE B C 1
ATOM 3733 O O . ILE B 1 256 ? 13.531 -29.625 -7.34 1 55.75 256 ILE B O 1
ATOM 3737 N N . SER B 1 257 ? 12.719 -31.375 -6.066 1 49.78 257 SER B N 1
ATOM 3738 C CA . SER B 1 257 ? 13.172 -32.375 -7.023 1 49.78 257 SER B CA 1
ATOM 3739 C C . SER B 1 257 ? 12.203 -32.5 -8.195 1 49.78 257 SER B C 1
ATOM 3741 O O . SER B 1 257 ? 11.008 -32.25 -8.047 1 49.78 257 SER B O 1
ATOM 3743 N N . LEU B 1 258 ? 12.625 -32.312 -9.516 1 45.78 258 LEU B N 1
ATOM 3744 C CA . LEU B 1 258 ? 11.82 -32.594 -10.703 1 45.78 258 LEU B CA 1
ATOM 3745 C C . LEU B 1 258 ? 11.156 -33.969 -10.594 1 45.78 258 LEU B C 1
ATOM 3747 O O . LEU B 1 258 ? 11.719 -34.906 -10 1 45.78 258 LEU B O 1
ATOM 3751 N N . PRO B 1 259 ? 9.75 -34 -10.734 1 38.31 259 PRO B N 1
ATOM 3752 C CA . PRO B 1 259 ? 9.273 -35.375 -10.891 1 38.31 259 PRO B CA 1
ATOM 3753 C C . PRO B 1 259 ? 10.125 -36.188 -11.859 1 38.31 259 PRO B C 1
ATOM 3755 O O . PRO B 1 259 ? 10.633 -35.656 -12.852 1 38.31 259 PRO B O 1
ATOM 3758 N N . VAL B 1 260 ? 10.719 -37.281 -11.352 1 34.78 260 VAL B N 1
ATOM 3759 C CA . VAL B 1 260 ? 11.266 -38.312 -12.227 1 34.78 260 VAL B CA 1
ATOM 3760 C C . VAL B 1 260 ? 10.172 -38.875 -13.141 1 34.78 260 VAL B C 1
ATOM 3762 O O . VAL B 1 260 ? 9.031 -39.062 -12.703 1 34.78 260 VAL B O 1
#

Organism: NCBI:txid175570

Foldseek 3Di:
DEEEQEEQAFQQDPFSVLQQLLCVVVPHQYEYEYENHHRWLVALDWFFDDDVNDKDKDWDDYPPDPPHTYIHTRTQLNNRLVCLCVQNRHDRGQEYEYDQAEAACFAPSVNRGSSSSNQQSCLVSFHQYEGHYEDDEPDDDPDFDSVQSSVVSSVCVVVSVVDGRQKYKYKYFYRDNDNVQQPEEEEAAGWHDDQWDKDFPDDDDPDTDIDIDGDPDDTDPRTCRVNSNVRHMYIYIDGDDDDPPVDDDPCVPVPPDPDD/DEEEQEEQAFQQDPFSVLQQLLCVVVPHQYEYEYENHHRWLVALDWFFDDDVNDKDKDWDDYPPDPPHTYIHTRTQLNNRLVCLCVQNRHDRGQEYEYDQAEAACFAPSVNRGSSSSNQLSCLVSFHQYEGHYEDQEPDDDPDFDSVQSSVVSSVCVVVSVVDGRQKYKYKYFYRDNDNVQQPEEEEAAGWHDAQWDKDFPDDDDPDTDIDIDGDPDDTDPRTCRVNSNVRHMYIYIDGDDDDPPVDDDPCVPVPPDPDD

Nearest PDB structures (foldseek):
  5kst-assembly1_C  TM=8.630E-01  e=1.195E-23  Xylella fastidiosa 9a5c
  4zg5-assembly1_A  TM=8.430E-01  e=4.883E-23  Brucella abortus S19
  4zg5-assembly1_G  TM=8.314E-01  e=4.883E-23  Brucella abortus S19
  5kss-assembly1_A-2  TM=8.492E-01  e=6.782E-22  Xylella fastidiosa 9a5c
  2wqk-assembly1_A  TM=8.374E-01  e=4.091E-20  Aquifex aeolicus VF5

Solvent-accessible surface area (backbone atoms only — not comparable to full-atom values): 25491 Å² total; per-residue (Å²): 98,40,33,34,33,27,23,20,67,16,58,82,30,67,32,36,42,40,42,45,45,39,47,40,75,72,68,31,48,54,38,37,46,17,8,66,47,69,34,72,29,30,3,28,12,49,42,62,56,58,60,95,66,27,31,44,37,38,81,46,86,51,79,91,36,84,91,44,52,29,32,31,26,39,32,30,30,18,32,48,42,52,39,28,63,53,42,63,72,46,79,50,51,54,30,34,42,14,15,38,33,87,47,56,73,49,17,56,58,35,53,24,26,12,30,44,14,22,13,39,46,31,10,75,72,62,18,34,20,27,20,37,16,32,21,67,40,90,66,74,57,97,62,75,55,58,61,31,48,30,53,51,49,53,62,45,52,72,54,53,75,70,49,57,74,42,35,23,42,40,34,32,24,37,40,43,87,45,52,75,61,43,74,39,53,37,76,26,42,66,22,81,73,40,63,55,38,76,37,66,73,41,78,57,95,49,29,35,23,72,37,79,35,78,41,84,63,80,66,55,85,62,13,29,53,36,38,25,74,67,30,17,23,26,42,28,46,27,28,55,49,40,71,38,82,87,58,85,72,86,39,81,72,50,73,57,68,66,88,126,97,39,33,34,34,26,22,19,67,14,56,82,30,66,33,35,42,40,43,46,45,39,46,40,74,72,67,31,47,55,38,37,46,16,9,67,48,70,34,72,30,30,4,29,13,50,44,64,56,59,61,93,68,27,30,44,37,39,82,45,86,51,80,91,35,84,92,46,52,30,34,29,26,40,31,30,31,18,32,49,42,52,38,28,62,53,41,63,75,46,79,51,51,55,31,34,42,14,16,37,33,86,46,55,72,50,18,56,59,33,52,24,26,11,30,44,14,21,13,38,47,31,9,73,72,62,17,34,21,26,19,38,17,32,18,67,38,92,66,73,58,98,64,76,54,56,60,29,47,31,53,52,48,54,63,45,52,71,55,54,76,71,48,56,72,43,35,23,42,40,33,33,25,36,38,43,85,45,52,75,63,42,73,40,54,38,77,26,43,66,22,82,76,40,61,55,37,76,36,66,72,43,78,56,95,48,29,36,22,73,38,79,34,77,40,84,62,80,68,56,85,62,14,29,53,36,38,25,73,67,30,17,23,29,40,29,46,27,30,55,48,39,71,38,82,88,58,83,72,85,38,79,72,50,73,58,68,66,86,128

Radius of gyration: 22.52 Å; Cα contacts (8 Å, |Δi|>4): 1483; chains: 2; bounding box: 52×71×51 Å

Sequence (520 aa):
MHVLITNDDGIDSPGLAALAIVARDAGHEVTVAAPSREFSGASAALTAVESDGRILVEPRTLPGLPGVTAWSVAASPAFIVLVALTGGLGSPPDLVLSGINIGANAGRAVTHSGTVGAALTAALGGCRAAAFSVGHSIRPPQQPSWETPATLAARLLPALEDIPPGVVLNVNCPDVPSFDQVRGVRRARLATFGAVQFTVSERGEGFLRMTLEDNEAALEEGTDEYYLNRQYATVTPIRPAAEAADIAVQVDDVDISLPVMHVLITNDDGIDSPGLAALAIVARDAGHEVTVAAPSREFSGASAALTAVESDGRILVEPRTLPGLPGVTAWSVAASPAFIVLVALTGGLGSPPDLVLSGINIGANAGRAVTHSGTVGAALTAALGGCRAAAFSVGHSIRPPQQPSWETPATLAARLLPALEDIPPGVVLNVNCPDVPSFDQVRGVRRARLATFGAVQFTVSERGEGFLRMTLEDNEAALEEGTDEYYLNRQYATVTPIRPAAEAADIAVQVDDVDISLPV

InterPro domains:
  IPR002828 Survival protein SurE-like phosphatase/nucleotidase [PF01975] (3-191)
  IPR030048 Survival protein SurE [PTHR30457] (2-242)
  IPR036523 SurE-like phosphatase/nucleotidase superfamily [G3DSA:3.40.1210.10] (1-257)
  IPR036523 SurE-like phosphatase/nucleotidase superfamily [SSF64167] (1-245)